Protein AF-0000000085015363 (afdb_homodimer)

Sequence (628 aa):
MTAVKNHIKIVGYGTHLPRNTVTFKDQTRYRVVENEETQLSMAVKAIEKALEQAGLTIKDIDCIVSASAVGVQPIPCTAALIHELVAKGLSIPAMDINTTCTSFISALSLMSHLLEAGEYHRILIVSSEVGSLGLNPNQKESFELFSDGAAALIFEATEEERGVISSLQRTWSEGAHDTEIRGGLTSFQPKEYSDATKTHYMFDMNGKKILLLSARKIPEMFKEFKDKSGLSLSDLDYIIPHQASRALPMVMRSLGIPDDKYLNIVQDYGNMVSVAVPFSLCYALERNLVKEGDTIALMGTAAGMTVNMLAMKLMTAVKNHIKIVGYGTHLPRNTVTFKDQTRYRVVENEETQLSMAVKAIEKALEQAGLTIKDIDCIVSASAVGVQPIPCTAALIHELVAKGLSIPAMDINTTCTSFISALSLMSHLLEAGEYHRILIVSSEVGSLGLNPNQKESFELFSDGAAALIFEATEEERGVISSLQRTWSEGAHDTEIRGGLTSFQPKEYSDATKTHYMFDMNGKKILLLSARKIPEMFKEFKDKSGLSLSDLDYIIPHQASRALPMVMRSLGIPDDKYLNIVQDYGNMVSVAVPFSLCYALERNLVKEGDTIALMGTAAGMTVNMLAMKL

Foldseek 3Di:
DQFADFAKDWQFKFKWFAPDWDDDPLFIATADDPPPDDQLNQQLRGVVRRCVSNVHAPVLAQAEEEQEQDADADPPGRQVVNCCVRPNPDDRHTDYAYPWLASQLVCQVVVSVCCRVVVTFKHKYKYWDRLQVQADPVDPQVNNFEHTMMMMIMMGGDPDRWWWQDKDKDFDQVQQPQWDQQEPDDRHHPVNDDPVCSNSRHIHHDVVVVVVVLLVPVLVVVVVRCVVSVDDPVLAQAEQEQQAGPCVVVSCVSNVHDPLRYDHDSRYYGGHINRRRNVSVVVCDVVVVDDAQGWYKYWYARRSRMIMIIIIGD/DQFADFAKDWQFKFKWFAPDWDDDPLFIATADDPPPDDQLNQQLRGVVRRCVSNVHAPVLAQAEEEQEQDADADPPGRQVVNCCVRPNPDDRYTDYAYPWLASQLVCQVVVSVCCRVVVTFKHKYKYWDRQQVQADPVPPQVNNFEHTMMMMIMMGGDPDRWWWQDKDKDFDQVQQPQWDQQEPDDRHHPVNDDPVCSNSRHIHHDVVVVVVVLLPPVLVVVVVRCVVSVDDPVLAQAEQEQQAGPCVVVSCVSNVHDPLRYDHDSRYYGGHINRRRNVSVVVCDVVVVDDAQGKYKYWYARRSRMIMIIIIGD

Radius of gyration: 22.76 Å; Cα contacts (8 Å, |Δi|>4): 1723; chains: 2; bounding box: 58×64×52 Å

Structure (mmCIF, N/CA/C/O backbone):
data_AF-0000000085015363-model_v1
#
loop_
_entity.id
_entity.type
_entity.pdbx_description
1 polymer 3-oxoacyl-
#
loop_
_atom_site.group_PDB
_atom_site.id
_atom_site.type_symbol
_atom_site.label_atom_id
_atom_site.label_alt_id
_atom_site.label_comp_id
_atom_site.label_asym_id
_atom_site.label_entity_id
_atom_site.label_seq_id
_atom_site.pdbx_PDB_ins_code
_atom_site.Cartn_x
_atom_site.Cartn_y
_atom_site.Cartn_z
_atom_site.occupancy
_atom_site.B_iso_or_equiv
_atom_site.auth_seq_id
_atom_site.auth_comp_id
_atom_site.auth_asym_id
_atom_site.auth_atom_id
_atom_site.pdbx_PDB_model_num
ATOM 1 N N . MET A 1 1 ? -28.234 17.188 8.414 1 61.03 1 MET A N 1
ATOM 2 C CA . MET A 1 1 ? -26.875 16.844 8.82 1 61.03 1 MET A CA 1
ATOM 3 C C . MET A 1 1 ? -26.297 15.742 7.945 1 61.03 1 MET A C 1
ATOM 5 O O . MET A 1 1 ? -26.969 14.758 7.648 1 61.03 1 MET A O 1
ATOM 9 N N . THR A 1 2 ? -25.141 15.969 7.301 1 81.38 2 THR A N 1
ATOM 10 C CA . THR A 1 2 ? -24.562 14.992 6.391 1 81.38 2 THR A CA 1
ATOM 11 C C . THR A 1 2 ? -24.25 13.688 7.117 1 81.38 2 THR A C 1
ATOM 13 O O . THR A 1 2 ? -23.672 13.695 8.203 1 81.38 2 THR A O 1
ATOM 16 N N . ALA A 1 3 ? -24.719 12.695 6.559 1 91.31 3 ALA A N 1
ATOM 17 C CA . ALA A 1 3 ? -24.703 11.398 7.23 1 91.31 3 ALA A CA 1
ATOM 18 C C . ALA A 1 3 ? -23.312 10.766 7.156 1 91.31 3 ALA A C 1
ATOM 20 O O . ALA A 1 3 ? -22.641 10.852 6.125 1 91.31 3 ALA A O 1
ATOM 21 N N . VAL A 1 4 ? -22.969 10.156 8.281 1 97.56 4 VAL A N 1
ATOM 22 C CA . VAL A 1 4 ? -21.75 9.344 8.344 1 97.56 4 VAL A CA 1
ATOM 23 C C . VAL A 1 4 ? -21.953 8.07 7.523 1 97.56 4 VAL A C 1
ATOM 25 O O . VAL A 1 4 ? -22.969 7.395 7.637 1 97.56 4 VAL A O 1
ATOM 28 N N . LYS A 1 5 ? -20.953 7.828 6.676 1 97.81 5 LYS A N 1
ATOM 29 C CA . LYS A 1 5 ? -21.031 6.648 5.816 1 97.81 5 LYS A CA 1
ATOM 30 C C . LYS A 1 5 ? -20.375 5.441 6.48 1 97.81 5 LYS A C 1
ATOM 32 O O . LYS A 1 5 ? -20.906 4.328 6.414 1 97.81 5 LYS A O 1
ATOM 37 N N . ASN A 1 6 ? -19.234 5.609 7.023 1 98.75 6 ASN A N 1
ATOM 38 C CA . ASN A 1 6 ? -18.484 4.574 7.738 1 98.75 6 ASN A CA 1
ATOM 39 C C . ASN A 1 6 ? -18.312 4.926 9.211 1 98.75 6 ASN A C 1
ATOM 41 O O . ASN A 1 6 ? -17.594 5.871 9.547 1 98.75 6 ASN A O 1
ATOM 45 N N . HIS A 1 7 ? -18.891 4.133 10.094 1 98.88 7 HIS A N 1
ATOM 46 C CA . HIS A 1 7 ? -18.969 4.453 11.516 1 98.88 7 HIS A CA 1
ATOM 47 C C . HIS A 1 7 ? -17.75 3.932 12.273 1 98.88 7 HIS A C 1
ATOM 49 O O . HIS A 1 7 ? -17.688 2.75 12.617 1 98.88 7 HIS A O 1
ATOM 55 N N . ILE A 1 8 ? -16.859 4.887 12.531 1 98.88 8 ILE A N 1
ATOM 56 C CA . ILE A 1 8 ? -15.641 4.562 13.25 1 98.88 8 ILE A CA 1
ATOM 57 C C . ILE A 1 8 ? -15.289 5.691 14.219 1 98.88 8 ILE A C 1
ATOM 59 O O . ILE A 1 8 ? -15.758 6.82 14.055 1 98.88 8 ILE A O 1
ATOM 63 N N . LYS A 1 9 ? -14.516 5.422 15.203 1 98.88 9 LYS A N 1
ATOM 64 C CA . LYS A 1 9 ? -14.039 6.422 16.156 1 98.88 9 LYS A CA 1
ATOM 65 C C . LYS A 1 9 ? -12.562 6.207 16.484 1 98.88 9 LYS A C 1
ATOM 67 O O . LYS A 1 9 ? -12.062 5.082 16.406 1 98.88 9 LYS A O 1
ATOM 72 N N . ILE A 1 10 ? -11.891 7.25 16.797 1 98.94 10 ILE A N 1
ATOM 73 C CA . ILE A 1 10 ? -10.516 7.176 17.281 1 98.94 10 ILE A CA 1
ATOM 74 C C . ILE A 1 10 ? -10.516 6.789 18.75 1 98.94 10 ILE A C 1
ATOM 76 O O . ILE A 1 10 ? -11.141 7.457 19.578 1 98.94 10 ILE A O 1
ATOM 80 N N . VAL A 1 11 ? -9.742 5.738 19.109 1 98.81 11 VAL A N 1
ATOM 81 C CA . VAL A 1 11 ? -9.781 5.309 20.5 1 98.81 11 VAL A CA 1
ATOM 82 C C . VAL A 1 11 ? -8.398 5.453 21.125 1 98.81 11 VAL A C 1
ATOM 84 O O . VAL A 1 11 ? -8.25 5.363 22.344 1 98.81 11 VAL A O 1
ATOM 87 N N . GLY A 1 12 ? -7.402 5.664 20.328 1 98.81 12 GLY A N 1
ATOM 88 C CA . GLY A 1 12 ? -6.035 5.871 20.781 1 98.81 12 GLY A CA 1
ATOM 89 C C . GLY A 1 12 ? -5.137 6.484 19.734 1 98.81 12 GLY A C 1
ATOM 90 O O . GLY A 1 12 ? -5.336 6.254 18.531 1 98.81 12 GLY A O 1
ATOM 91 N N . TYR A 1 13 ? -4.199 7.238 20.156 1 98.88 13 TYR A N 1
ATOM 92 C CA . TYR A 1 13 ? -3.238 7.844 19.234 1 98.88 13 TYR A CA 1
ATOM 93 C C . TYR A 1 13 ? -1.921 8.133 19.953 1 98.88 13 TYR A C 1
ATOM 95 O O . TYR A 1 13 ? -1.884 8.273 21.172 1 98.88 13 TYR A O 1
ATOM 103 N N . GLY A 1 14 ? -0.844 8.117 19.188 1 98.88 14 GLY A N 1
ATOM 104 C CA . GLY A 1 14 ? 0.499 8.383 19.688 1 98.88 14 GLY A CA 1
ATOM 105 C C . GLY A 1 14 ? 1.447 8.859 18.609 1 98.88 14 GLY A C 1
ATOM 106 O O . GLY A 1 14 ? 1.296 8.5 17.438 1 98.88 14 GLY A O 1
ATOM 107 N N . THR A 1 15 ? 2.375 9.727 19.031 1 98.94 15 THR A N 1
ATOM 108 C CA . THR A 1 15 ? 3.383 10.242 18.125 1 98.94 15 THR A CA 1
ATOM 109 C C . THR A 1 15 ? 4.785 10.07 18.703 1 98.94 15 THR A C 1
ATOM 111 O O . THR A 1 15 ? 4.938 9.812 19.891 1 98.94 15 THR A O 1
ATOM 114 N N . HIS A 1 16 ? 5.723 10.117 17.828 1 98.88 16 HIS A N 1
ATOM 115 C CA . HIS A 1 16 ? 7.121 10.117 18.234 1 98.88 16 HIS A CA 1
ATOM 116 C C . HIS A 1 16 ? 7.977 10.953 17.297 1 98.88 16 HIS A C 1
ATOM 118 O O . HIS A 1 16 ? 7.875 10.82 16.078 1 98.88 16 HIS A O 1
ATOM 124 N N . LEU A 1 17 ? 8.734 11.836 17.844 1 98.81 17 LEU A N 1
ATOM 125 C CA . LEU A 1 17 ? 9.727 12.625 17.141 1 98.81 17 LEU A CA 1
ATOM 126 C C . LEU A 1 17 ? 11.141 12.211 17.547 1 98.81 17 LEU A C 1
ATOM 128 O O . LEU A 1 17 ? 11.375 11.836 18.688 1 98.81 17 LEU A O 1
ATOM 132 N N . PRO A 1 18 ? 12.039 12.32 16.547 1 98.06 18 PRO A N 1
ATOM 133 C CA . PRO A 1 18 ? 13.43 12.07 16.922 1 98.06 18 PRO A CA 1
ATOM 134 C C . PRO A 1 18 ? 13.93 13.016 18.016 1 98.06 18 PRO A C 1
ATOM 136 O O . PRO A 1 18 ? 13.438 14.141 18.141 1 98.06 18 PRO A O 1
ATOM 139 N N . ARG A 1 19 ? 14.961 12.531 18.672 1 96.94 19 ARG A N 1
ATOM 140 C CA . ARG A 1 19 ? 15.562 13.32 19.734 1 96.94 19 ARG A CA 1
ATOM 141 C C . ARG A 1 19 ? 16.312 14.516 19.172 1 96.94 19 ARG A C 1
ATOM 143 O O . ARG A 1 19 ? 16.312 15.602 19.766 1 96.94 19 ARG A O 1
ATOM 150 N N . ASN A 1 20 ? 16.906 14.375 18.062 1 97.44 20 ASN A N 1
ATOM 151 C CA . ASN A 1 20 ? 17.766 15.398 17.469 1 97.44 20 ASN A CA 1
ATOM 152 C C . ASN A 1 20 ? 16.969 16.406 16.656 1 97.44 20 ASN A C 1
ATOM 154 O O . ASN A 1 20 ? 16.031 16.031 15.953 1 97.44 20 ASN A O 1
ATOM 158 N N . THR A 1 21 ? 17.359 17.688 16.812 1 97.94 21 THR A N 1
ATOM 159 C CA . THR A 1 21 ? 16.734 18.75 16.031 1 97.94 21 THR A CA 1
ATOM 160 C C . THR A 1 21 ? 17.797 19.562 15.289 1 97.94 21 THR A C 1
ATOM 162 O O . THR A 1 21 ? 18.969 19.562 15.664 1 97.94 21 THR A O 1
ATOM 165 N N . VAL A 1 22 ? 17.406 20.109 14.188 1 97.31 22 VAL A N 1
ATOM 166 C CA . VAL A 1 22 ? 18.203 21.078 13.438 1 97.31 22 VAL A CA 1
ATOM 167 C C . VAL A 1 22 ? 17.391 22.344 13.219 1 97.31 22 VAL A C 1
ATOM 169 O O . VAL A 1 22 ? 16.172 22.297 13.008 1 97.31 22 VAL A O 1
ATOM 172 N N . THR A 1 23 ? 18.031 23.469 13.266 1 97.06 23 THR A N 1
ATOM 173 C CA . THR A 1 23 ? 17.359 24.75 13.109 1 97.06 23 THR A CA 1
ATOM 174 C C . THR A 1 23 ? 17.859 25.469 11.859 1 97.06 23 THR A C 1
ATOM 176 O O . THR A 1 23 ? 19.062 25.531 11.617 1 97.06 23 THR A O 1
ATOM 179 N N . PHE A 1 24 ? 16.984 25.859 11.047 1 96.56 24 PHE A N 1
ATOM 180 C CA . PHE A 1 24 ? 17.25 26.734 9.922 1 96.56 24 PHE A CA 1
ATOM 181 C C . PHE A 1 24 ? 16.594 28.094 10.117 1 96.56 24 PHE A C 1
ATOM 183 O O . PHE A 1 24 ? 15.383 28.234 9.93 1 96.56 24 PHE A O 1
ATOM 190 N N . LYS A 1 25 ? 17.312 29.109 10.508 1 93.81 25 LYS A N 1
ATOM 191 C CA . LYS A 1 25 ? 16.797 30.422 10.891 1 93.81 25 LYS A CA 1
ATOM 192 C C . LYS A 1 25 ? 15.836 30.312 12.062 1 93.81 25 LYS A C 1
ATOM 194 O O . LYS A 1 25 ? 16.234 29.984 13.18 1 93.81 25 LYS A O 1
ATOM 199 N N . ASP A 1 26 ? 14.523 30.453 11.727 1 93.94 26 ASP A N 1
ATOM 200 C CA . ASP A 1 26 ? 13.523 30.391 12.789 1 93.94 26 ASP A CA 1
ATOM 201 C C . ASP A 1 26 ? 12.672 29.125 12.688 1 93.94 26 ASP A C 1
ATOM 203 O O . ASP A 1 26 ? 11.625 29.016 13.32 1 93.94 26 ASP A O 1
ATOM 207 N N . GLN A 1 27 ? 13.172 28.172 11.945 1 96.75 27 GLN A N 1
ATOM 208 C CA . GLN A 1 27 ? 12.43 26.922 11.734 1 96.75 27 GLN A CA 1
ATOM 209 C C . GLN A 1 27 ? 13.133 25.75 12.391 1 96.75 27 GLN A C 1
ATOM 211 O O . GLN A 1 27 ? 14.359 25.656 12.359 1 96.75 27 GLN A O 1
ATOM 216 N N . THR A 1 28 ? 12.375 24.891 12.984 1 97.94 28 THR A N 1
ATOM 217 C CA . THR A 1 28 ? 12.906 23.703 13.617 1 97.94 28 THR A CA 1
ATOM 218 C C . THR A 1 28 ? 12.57 22.453 12.805 1 97.94 28 THR A C 1
ATOM 220 O O . THR A 1 28 ? 11.453 22.328 12.289 1 97.94 28 THR A O 1
ATOM 223 N N . ARG A 1 29 ? 13.523 21.562 12.633 1 98.62 29 ARG A N 1
ATOM 224 C CA . ARG A 1 29 ? 13.32 20.266 12.008 1 98.62 29 ARG A CA 1
ATOM 225 C C . ARG A 1 29 ? 13.812 19.141 12.922 1 98.62 29 ARG A C 1
ATOM 227 O O . ARG A 1 29 ? 14.828 19.281 13.594 1 98.62 29 ARG A O 1
ATOM 234 N N . TYR A 1 30 ? 13.062 18.078 12.977 1 98.75 30 TYR A N 1
ATOM 235 C CA . TYR A 1 30 ? 13.391 16.891 13.742 1 98.75 30 TYR A CA 1
ATOM 236 C C . TYR A 1 30 ? 13.953 15.797 12.836 1 98.75 30 TYR A C 1
ATOM 238 O O . TYR A 1 30 ? 13.266 15.32 11.93 1 98.75 30 TYR A O 1
ATOM 246 N N . ARG A 1 31 ? 15.148 15.383 13.109 1 98.5 31 ARG A N 1
ATOM 247 C CA . ARG A 1 31 ? 15.797 14.453 12.188 1 98.5 31 ARG A CA 1
ATOM 248 C C . ARG A 1 31 ? 16.516 13.352 12.953 1 98.5 31 ARG A C 1
ATOM 250 O O . ARG A 1 31 ? 17.109 13.602 14 1 98.5 31 ARG A O 1
ATOM 257 N N . VAL A 1 32 ? 16.406 12.141 12.43 1 97.88 32 VAL A N 1
ATOM 258 C CA . VAL A 1 32 ? 17.109 11.016 13.031 1 97.88 32 VAL A CA 1
ATOM 259 C C . VAL A 1 32 ? 18.609 11.172 12.812 1 97.88 32 VAL A C 1
ATOM 261 O O . VAL A 1 32 ? 19.047 11.836 11.859 1 97.88 32 VAL A O 1
ATOM 264 N N . VAL A 1 33 ? 19.344 10.633 13.773 1 93.44 33 VAL A N 1
ATOM 265 C CA . VAL A 1 33 ? 20.781 10.391 13.586 1 93.44 33 VAL A CA 1
ATOM 266 C C . VAL A 1 33 ? 21.016 8.906 13.32 1 93.44 33 VAL A C 1
ATOM 268 O O . VAL A 1 33 ? 20.484 8.055 14.023 1 93.44 33 VAL A O 1
ATOM 271 N N . GLU A 1 34 ? 21.781 8.711 12.242 1 84.38 34 GLU A N 1
ATOM 272 C CA . GLU A 1 34 ? 22.047 7.332 11.836 1 84.38 34 GLU A CA 1
ATOM 273 C C . GLU A 1 34 ? 22.531 6.5 13.016 1 84.38 34 GLU A C 1
ATOM 275 O O . GLU A 1 34 ? 23.359 6.961 13.805 1 84.38 34 GLU A O 1
ATOM 280 N N . ASN A 1 35 ? 21.969 5.289 13.242 1 84 35 ASN A N 1
ATOM 281 C CA . ASN A 1 35 ? 22.328 4.293 14.25 1 84 35 ASN A CA 1
ATOM 282 C C . ASN A 1 35 ? 21.781 4.668 15.625 1 84 35 ASN A C 1
ATOM 284 O O . ASN A 1 35 ? 22.078 3.998 16.625 1 84 35 ASN A O 1
ATOM 288 N N . GLU A 1 36 ? 21.047 5.746 15.781 1 90.44 36 GLU A N 1
ATOM 289 C CA . GLU A 1 36 ? 20.406 6.09 17.047 1 90.44 36 GLU A CA 1
ATOM 290 C C . GLU A 1 36 ? 18.922 5.734 17.047 1 90.44 36 GLU A C 1
ATOM 292 O O . GLU A 1 36 ? 18.422 5.102 17.969 1 90.44 36 GLU A O 1
ATOM 297 N N . GLU A 1 37 ? 18.25 6.199 16.047 1 95.75 37 GLU A N 1
ATOM 298 C CA . GLU A 1 37 ? 16.828 5.906 15.867 1 95.75 37 GLU A CA 1
ATOM 299 C C . GLU A 1 37 ? 16.531 5.488 14.43 1 95.75 37 GLU A C 1
ATOM 301 O O . GLU A 1 37 ? 17.188 5.949 13.5 1 95.75 37 GLU A O 1
ATOM 306 N N . THR A 1 38 ? 15.648 4.574 14.32 1 97.19 38 THR A N 1
ATOM 307 C CA . THR A 1 38 ? 15.266 4.086 13 1 97.19 38 THR A CA 1
ATOM 308 C C . THR A 1 38 ? 13.781 4.336 12.742 1 97.19 38 THR A C 1
ATOM 310 O O . THR A 1 38 ? 13.039 4.688 13.664 1 97.19 38 THR A O 1
ATOM 313 N N . GLN A 1 39 ? 13.438 4.203 11.516 1 98.25 39 GLN A N 1
ATOM 314 C CA . GLN A 1 39 ? 12.039 4.301 11.133 1 98.25 39 GLN A CA 1
ATOM 315 C C . GLN A 1 39 ? 11.172 3.346 11.953 1 98.25 39 GLN A C 1
ATOM 317 O O . GLN A 1 39 ? 10.117 3.732 12.453 1 98.25 39 GLN A O 1
ATOM 322 N N . LEU A 1 40 ? 11.625 2.109 12.117 1 98.12 40 LEU A N 1
ATOM 323 C CA . LEU A 1 40 ? 10.883 1.087 12.852 1 98.12 40 LEU A CA 1
ATOM 324 C C . LEU A 1 40 ? 10.797 1.433 14.336 1 98.12 40 LEU A C 1
ATOM 326 O O . LEU A 1 40 ? 9.75 1.272 14.953 1 98.12 40 LEU A O 1
ATOM 330 N N . SER A 1 41 ? 11.914 1.875 14.891 1 98.19 41 SER A N 1
ATOM 331 C CA . SER A 1 41 ? 11.891 2.199 16.312 1 98.19 41 SER A CA 1
ATOM 332 C C . SER A 1 41 ? 10.922 3.344 16.594 1 98.19 41 SER A C 1
ATOM 334 O O . SER A 1 41 ? 10.266 3.359 17.641 1 98.19 41 SER A O 1
ATOM 336 N N . MET A 1 42 ? 10.828 4.316 15.695 1 98.69 42 MET A N 1
ATOM 337 C CA . MET A 1 42 ? 9.891 5.418 15.883 1 98.69 42 MET A CA 1
ATOM 338 C C . MET A 1 42 ? 8.453 4.93 15.758 1 98.69 42 MET A C 1
ATOM 340 O O . MET A 1 42 ? 7.578 5.348 16.516 1 98.69 42 MET A O 1
ATOM 344 N N . ALA A 1 43 ? 8.211 4.039 14.781 1 98.88 43 ALA A N 1
ATOM 345 C CA . ALA A 1 43 ? 6.883 3.459 14.625 1 98.88 43 ALA A CA 1
ATOM 346 C C . ALA A 1 43 ? 6.449 2.74 15.898 1 98.88 43 ALA A C 1
ATOM 348 O O . ALA A 1 43 ? 5.316 2.912 16.359 1 98.88 43 ALA A O 1
ATOM 349 N N . VAL A 1 44 ? 7.355 1.951 16.484 1 98.81 44 VAL A N 1
ATOM 350 C CA . VAL A 1 44 ? 7.062 1.171 17.688 1 98.81 44 VAL A CA 1
ATOM 351 C C . VAL A 1 44 ? 6.691 2.105 18.844 1 98.81 44 VAL A C 1
ATOM 353 O O . VAL A 1 44 ? 5.711 1.868 19.547 1 98.81 44 VAL A O 1
ATOM 356 N N . LYS A 1 45 ? 7.465 3.168 18.984 1 98.88 45 LYS A N 1
ATOM 357 C CA . LYS A 1 45 ? 7.203 4.113 20.062 1 98.88 45 LYS A CA 1
ATOM 358 C C . LYS A 1 45 ? 5.844 4.781 19.906 1 98.88 45 LYS A C 1
ATOM 360 O O . LYS A 1 45 ? 5.105 4.949 20.875 1 98.88 45 LYS A O 1
ATOM 365 N N . ALA A 1 46 ? 5.508 5.199 18.688 1 98.94 46 ALA A N 1
ATOM 366 C CA . ALA A 1 46 ? 4.203 5.801 18.422 1 98.94 46 ALA A CA 1
ATOM 367 C C . ALA A 1 46 ? 3.074 4.816 18.719 1 98.94 46 ALA A C 1
ATOM 369 O O . ALA A 1 46 ? 2.053 5.188 19.297 1 98.94 46 ALA A O 1
ATOM 370 N N . ILE A 1 47 ? 3.244 3.559 18.328 1 99 47 ILE A N 1
ATOM 371 C CA . ILE A 1 47 ? 2.242 2.518 18.531 1 99 47 ILE A CA 1
ATOM 372 C C . ILE A 1 47 ? 2.055 2.268 20.031 1 99 47 ILE A C 1
ATOM 374 O O . ILE A 1 47 ? 0.923 2.172 20.516 1 99 47 ILE A O 1
ATOM 378 N N . GLU A 1 48 ? 3.164 2.16 20.734 1 98.94 48 GLU A N 1
ATOM 379 C CA . GLU A 1 48 ? 3.094 1.947 22.172 1 98.94 48 GLU A CA 1
ATOM 380 C C . GLU A 1 48 ? 2.297 3.055 22.859 1 98.94 48 GLU A C 1
ATOM 382 O O . GLU A 1 48 ? 1.458 2.781 23.719 1 98.94 48 GLU A O 1
ATOM 387 N N . LYS A 1 49 ? 2.547 4.281 22.484 1 98.94 49 LYS A N 1
ATOM 388 C CA . LYS A 1 49 ? 1.827 5.414 23.047 1 98.94 49 LYS A CA 1
ATOM 389 C C . LYS A 1 49 ? 0.342 5.352 22.703 1 98.94 49 LYS A C 1
ATOM 391 O O . LYS A 1 49 ? -0.508 5.664 23.547 1 98.94 49 LYS A O 1
ATOM 396 N N . ALA A 1 50 ? 0.028 5.008 21.484 1 98.94 50 ALA A N 1
ATOM 397 C CA . ALA A 1 50 ? -1.368 4.902 21.062 1 98.94 50 ALA A CA 1
ATOM 398 C C . ALA A 1 50 ? -2.105 3.848 21.891 1 98.94 50 ALA A C 1
ATOM 400 O O . ALA A 1 50 ? -3.232 4.074 22.328 1 98.94 50 ALA A O 1
ATOM 401 N N . LEU A 1 51 ? -1.465 2.676 22.031 1 98.94 51 LEU A N 1
ATOM 402 C CA . LEU A 1 51 ? -2.057 1.587 22.797 1 98.94 51 LEU A CA 1
ATOM 403 C C . LEU A 1 51 ? -2.248 1.993 24.25 1 98.94 51 LEU A C 1
ATOM 405 O O . LEU A 1 51 ? -3.305 1.741 24.844 1 98.94 51 LEU A O 1
ATOM 409 N N . GLU A 1 52 ? -1.24 2.627 24.797 1 98.88 52 GLU A N 1
ATOM 410 C CA . GLU A 1 52 ? -1.319 3.094 26.172 1 98.88 52 GLU A CA 1
ATOM 411 C C . GLU A 1 52 ? -2.465 4.086 26.359 1 98.88 52 GLU A C 1
ATOM 413 O O . GLU A 1 52 ? -3.248 3.971 27.297 1 98.88 52 GLU A O 1
ATOM 418 N N . GLN A 1 53 ? -2.525 5.008 25.516 1 98.44 53 GLN A N 1
ATOM 419 C CA . GLN A 1 53 ? -3.578 6.016 25.562 1 98.44 53 GLN A CA 1
ATOM 420 C C . GLN A 1 53 ? -4.961 5.375 25.5 1 98.44 53 GLN A C 1
ATOM 422 O O . GLN A 1 53 ? -5.918 5.875 26.094 1 98.44 53 GLN A O 1
ATOM 427 N N . ALA A 1 54 ? -5.117 4.336 24.719 1 98.56 54 ALA A N 1
ATOM 428 C CA . ALA A 1 54 ? -6.391 3.658 24.516 1 98.56 54 ALA A CA 1
ATOM 429 C C . ALA A 1 54 ? -6.695 2.688 25.641 1 98.56 54 ALA A C 1
ATOM 431 O O . ALA A 1 54 ? -7.828 2.225 25.781 1 98.56 54 ALA A O 1
ATOM 432 N N . GLY A 1 55 ? -5.703 2.348 26.453 1 98.81 55 GLY A N 1
ATOM 433 C CA . GLY A 1 55 ? -5.855 1.28 27.422 1 98.81 55 GLY A CA 1
ATOM 434 C C . GLY A 1 55 ? -5.992 -0.091 26.797 1 98.81 55 GLY A C 1
ATOM 435 O O . GLY A 1 55 ? -6.766 -0.926 27.266 1 98.81 55 GLY A O 1
ATOM 436 N N . LEU A 1 56 ? -5.336 -0.281 25.688 1 98.88 56 LEU A N 1
ATOM 437 C CA . LEU A 1 56 ? -5.383 -1.529 24.938 1 98.88 56 LEU A CA 1
ATOM 438 C C . LEU A 1 56 ? -4.004 -2.174 24.859 1 98.88 56 LEU A C 1
ATOM 440 O O . LEU A 1 56 ? -3 -1.546 25.203 1 98.88 56 LEU A O 1
ATOM 444 N N . THR A 1 57 ? -3.982 -3.438 24.5 1 98.81 57 THR A N 1
ATOM 445 C CA . THR A 1 57 ? -2.764 -4.125 24.094 1 98.81 57 THR A CA 1
ATOM 446 C C . THR A 1 57 ? -2.811 -4.473 22.609 1 98.81 57 THR A C 1
ATOM 448 O O . THR A 1 57 ? -3.861 -4.355 21.969 1 98.81 57 THR A O 1
ATOM 451 N N . ILE A 1 58 ? -1.746 -4.953 22.109 1 98.88 58 ILE A N 1
ATOM 452 C CA . ILE A 1 58 ? -1.671 -5.262 20.688 1 98.88 58 ILE A CA 1
ATOM 453 C C . ILE A 1 58 ? -2.609 -6.422 20.359 1 98.88 58 ILE A C 1
ATOM 455 O O . ILE A 1 58 ? -3.055 -6.566 19.219 1 98.88 58 ILE A O 1
ATOM 459 N N . LYS A 1 59 ? -2.969 -7.246 21.281 1 98.62 59 LYS A N 1
ATOM 460 C CA . LYS A 1 59 ? -3.867 -8.383 21.078 1 98.62 59 LYS A CA 1
ATOM 461 C C . LYS A 1 59 ? -5.281 -7.91 20.75 1 98.62 59 LYS A C 1
ATOM 463 O O . LYS A 1 59 ? -6.094 -8.688 20.25 1 98.62 59 LYS A O 1
ATOM 468 N N . ASP A 1 60 ? -5.566 -6.656 21.062 1 98.88 60 ASP A N 1
ATOM 469 C CA . ASP A 1 60 ? -6.895 -6.102 20.828 1 98.88 60 ASP A CA 1
ATOM 470 C C . ASP A 1 60 ? -7.023 -5.555 19.406 1 98.88 60 ASP A C 1
ATOM 472 O O . ASP A 1 60 ? -8.109 -5.137 19 1 98.88 60 ASP A O 1
ATOM 476 N N . ILE A 1 61 ? -5.934 -5.57 18.656 1 98.94 61 ILE A N 1
ATOM 477 C CA . ILE A 1 61 ? -5.906 -5.012 17.312 1 98.94 61 ILE A CA 1
ATOM 478 C C . ILE A 1 61 ? -6.145 -6.121 16.281 1 98.94 61 ILE A C 1
ATOM 480 O O . ILE A 1 61 ? -5.516 -7.18 16.359 1 98.94 61 ILE A O 1
ATOM 484 N N . ASP A 1 62 ? -6.984 -5.852 15.297 1 98.81 62 ASP A N 1
ATOM 485 C CA . ASP A 1 62 ? -7.379 -6.859 14.32 1 98.81 62 ASP A CA 1
ATOM 486 C C . ASP A 1 62 ? -6.539 -6.754 13.047 1 98.81 62 ASP A C 1
ATOM 488 O O . ASP A 1 62 ? -6.477 -7.699 12.258 1 98.81 62 ASP A O 1
ATOM 492 N N . CYS A 1 63 ? -5.965 -5.617 12.82 1 98.88 63 CYS A N 1
ATOM 493 C CA . CYS A 1 63 ? -5.211 -5.371 11.594 1 98.88 63 CYS A CA 1
ATOM 494 C C . CYS A 1 63 ? -4.215 -4.238 11.789 1 98.88 63 CYS A C 1
ATOM 496 O O . CYS A 1 63 ? -4.523 -3.236 12.438 1 98.88 63 CYS A O 1
ATOM 498 N N . ILE A 1 64 ? -3.027 -4.391 11.297 1 98.94 64 ILE A N 1
ATOM 499 C CA . ILE A 1 64 ? -1.98 -3.375 11.32 1 98.94 64 ILE A CA 1
ATOM 500 C C . ILE A 1 64 ? -1.73 -2.85 9.914 1 98.94 64 ILE A C 1
ATOM 502 O O . ILE A 1 64 ? -1.43 -3.623 9 1 98.94 64 ILE A O 1
ATOM 506 N N . VAL A 1 65 ? -1.859 -1.537 9.719 1 98.94 65 VAL A N 1
ATOM 507 C CA . VAL A 1 65 ? -1.638 -0.91 8.422 1 98.94 65 VAL A CA 1
ATOM 508 C C . VAL A 1 65 ? -0.478 0.078 8.516 1 98.94 65 VAL A C 1
ATOM 510 O O . VAL A 1 65 ? -0.509 1.007 9.328 1 98.94 65 VAL A O 1
ATOM 513 N N . SER A 1 66 ? 0.533 -0.161 7.734 1 98.94 66 SER A N 1
ATOM 514 C CA . SER A 1 66 ? 1.562 0.856 7.547 1 98.94 66 SER A CA 1
ATOM 515 C C . SER A 1 66 ? 1.197 1.806 6.41 1 98.94 66 SER A C 1
ATOM 517 O O . SER A 1 66 ? 0.994 1.373 5.273 1 98.94 66 SER A O 1
ATOM 519 N N . ALA A 1 67 ? 1.067 3.08 6.695 1 98.88 67 ALA A N 1
ATOM 520 C CA . ALA A 1 67 ? 0.746 4.129 5.727 1 98.88 67 ALA A CA 1
ATOM 521 C C . ALA A 1 67 ? 1.919 5.086 5.547 1 98.88 67 ALA A C 1
ATOM 523 O O . ALA A 1 67 ? 1.791 6.285 5.801 1 98.88 67 ALA A O 1
ATOM 524 N N . SER A 1 68 ? 3.033 4.598 5.016 1 98.81 68 SER A N 1
ATOM 525 C CA . SER A 1 68 ? 4.262 5.367 4.832 1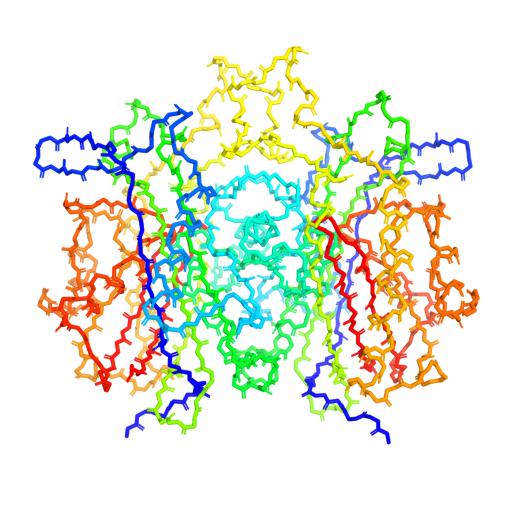 98.81 68 SER A CA 1
ATOM 526 C C . SER A 1 68 ? 4.566 5.578 3.354 1 98.81 68 SER A C 1
ATOM 528 O O . SER A 1 68 ? 4.156 4.777 2.51 1 98.81 68 SER A O 1
ATOM 530 N N . ALA A 1 69 ? 5.234 6.672 3.068 1 98.5 69 ALA A N 1
ATOM 531 C CA . ALA A 1 69 ? 5.652 6.953 1.697 1 98.5 69 ALA A CA 1
ATOM 532 C C . ALA A 1 69 ? 6.836 6.078 1.294 1 98.5 69 ALA A C 1
ATOM 534 O O . ALA A 1 69 ? 6.805 5.426 0.248 1 98.5 69 ALA A O 1
ATOM 535 N N . VAL A 1 70 ? 7.844 6.121 2.129 1 98.38 70 VAL A N 1
ATOM 536 C CA . VAL A 1 70 ? 9.031 5.297 1.912 1 98.38 70 VAL A CA 1
ATOM 537 C C . VAL A 1 70 ? 9.117 4.227 2.996 1 98.38 70 VAL A C 1
ATOM 539 O O . VAL A 1 70 ? 9.031 4.531 4.188 1 98.38 70 VAL A O 1
ATOM 542 N N . GLY A 1 71 ? 9.258 2.998 2.596 1 97.94 71 GLY A N 1
ATOM 543 C CA . GLY A 1 71 ? 9.305 1.892 3.539 1 97.94 71 GLY A CA 1
ATOM 544 C C . GLY A 1 71 ? 10.703 1.617 4.066 1 97.94 71 GLY A C 1
ATOM 545 O O . GLY A 1 71 ? 11.641 2.367 3.785 1 97.94 71 GLY A O 1
ATOM 546 N N . VAL A 1 72 ? 10.82 0.542 4.855 1 98 72 VAL A N 1
ATOM 547 C CA . VAL A 1 72 ? 12.031 0.186 5.586 1 98 72 VAL A CA 1
ATOM 548 C C . VAL A 1 72 ? 12.969 -0.611 4.68 1 98 72 VAL A C 1
ATOM 550 O O . VAL A 1 72 ? 14.172 -0.331 4.617 1 98 72 VAL A O 1
ATOM 553 N N . GLN A 1 73 ? 12.469 -1.595 4.008 1 97.94 73 GLN A N 1
ATOM 554 C CA . GLN A 1 73 ? 13.172 -2.43 3.037 1 97.94 73 GLN A CA 1
ATOM 555 C C . GLN A 1 73 ? 12.211 -2.943 1.963 1 97.94 73 GLN A C 1
ATOM 557 O O . GLN A 1 73 ? 10.992 -2.904 2.139 1 97.94 73 GLN A O 1
ATOM 562 N N . PRO A 1 74 ? 12.727 -3.459 0.814 1 97.94 74 PRO A N 1
ATOM 563 C CA . PRO A 1 74 ? 11.852 -3.875 -0.286 1 97.94 74 PRO A CA 1
ATOM 564 C C . PRO A 1 74 ? 11.008 -5.098 0.062 1 97.94 74 PRO A C 1
ATOM 566 O O . PRO A 1 74 ? 9.828 -5.156 -0.284 1 97.94 74 PRO A O 1
ATOM 569 N N . ILE A 1 75 ? 11.523 -6.078 0.711 1 98 75 ILE A N 1
ATOM 570 C CA . ILE A 1 75 ? 10.852 -7.312 1.1 1 98 75 ILE A CA 1
ATOM 571 C C . ILE A 1 75 ? 11.305 -7.734 2.494 1 98 75 ILE A C 1
ATOM 573 O O . ILE A 1 75 ? 12.508 -7.863 2.746 1 98 75 ILE A O 1
ATOM 577 N N . PRO A 1 76 ? 10.383 -8.07 3.398 1 97.81 76 PRO A N 1
ATOM 578 C CA . PRO A 1 76 ? 8.93 -7.977 3.287 1 97.81 76 PRO A CA 1
ATOM 579 C C . PRO A 1 76 ? 8.422 -6.543 3.387 1 97.81 76 PRO A C 1
ATOM 581 O O . PRO A 1 76 ? 9.219 -5.602 3.445 1 97.81 76 PRO A O 1
ATOM 584 N N . CYS A 1 77 ? 7.066 -6.367 3.305 1 97.81 77 CYS A N 1
ATOM 585 C CA . CYS A 1 77 ? 6.5 -5.027 3.414 1 97.81 77 CYS A CA 1
ATOM 586 C C . CYS A 1 77 ? 6.746 -4.441 4.797 1 97.81 77 CYS A C 1
ATOM 588 O O . CYS A 1 77 ? 7.047 -5.176 5.742 1 97.81 77 CYS A O 1
ATOM 590 N N . THR A 1 78 ? 6.633 -3.166 4.977 1 98.44 78 THR A N 1
ATOM 591 C CA . THR A 1 78 ? 6.934 -2.439 6.203 1 98.44 78 THR A CA 1
ATOM 592 C C . THR A 1 78 ? 6.012 -2.883 7.336 1 98.44 78 THR A C 1
ATOM 594 O O . THR A 1 78 ? 6.449 -3.035 8.477 1 98.44 78 THR A O 1
ATOM 597 N N . ALA A 1 79 ? 4.746 -3.096 7.047 1 98.69 79 ALA A N 1
ATOM 598 C CA . ALA A 1 79 ? 3.773 -3.492 8.062 1 98.69 79 ALA A CA 1
ATOM 599 C C . ALA A 1 79 ? 4.164 -4.816 8.711 1 98.69 79 ALA A C 1
ATOM 601 O O . ALA A 1 79 ? 3.953 -5.016 9.906 1 98.69 79 ALA A O 1
ATOM 602 N N . ALA A 1 80 ? 4.688 -5.754 7.926 1 98.12 80 ALA A N 1
ATOM 603 C CA . ALA A 1 80 ? 5.125 -7.035 8.477 1 98.12 80 ALA A CA 1
ATOM 604 C C . ALA A 1 80 ? 6.297 -6.844 9.438 1 98.12 80 ALA A C 1
ATOM 606 O O . ALA A 1 80 ? 6.395 -7.547 10.445 1 98.12 80 ALA A O 1
ATOM 607 N N . LEU A 1 81 ? 7.219 -5.93 9.109 1 98.25 81 LEU A N 1
ATOM 608 C CA . LEU A 1 81 ? 8.344 -5.637 9.984 1 98.25 81 LEU A CA 1
ATOM 609 C C . LEU A 1 81 ? 7.875 -4.98 11.281 1 98.25 81 LEU A C 1
ATOM 611 O O . LEU A 1 81 ? 8.406 -5.27 12.352 1 98.25 81 LEU A O 1
ATOM 615 N N . ILE A 1 82 ? 6.898 -4.078 11.148 1 98.69 82 ILE A N 1
ATOM 616 C CA . ILE A 1 82 ? 6.297 -3.488 12.336 1 98.69 82 ILE A CA 1
ATOM 617 C C . ILE A 1 82 ? 5.637 -4.578 13.18 1 98.69 82 ILE A C 1
ATOM 619 O O . ILE A 1 82 ? 5.828 -4.633 14.398 1 98.69 82 ILE A O 1
ATOM 623 N N . HIS A 1 83 ? 4.871 -5.453 12.547 1 98.69 83 HIS A N 1
ATOM 624 C CA . HIS A 1 83 ? 4.223 -6.578 13.203 1 98.69 83 HIS A CA 1
ATOM 625 C C . HIS A 1 83 ? 5.23 -7.395 14.008 1 98.69 83 HIS A C 1
ATOM 627 O O . HIS A 1 83 ? 4.953 -7.781 15.148 1 98.69 83 HIS A O 1
ATOM 633 N N . GLU A 1 84 ? 6.359 -7.66 13.477 1 97.75 84 GLU A N 1
ATOM 634 C CA . GLU A 1 84 ? 7.391 -8.453 14.141 1 97.75 84 GLU A CA 1
ATOM 635 C C . GLU A 1 84 ? 7.793 -7.824 15.477 1 97.75 84 GLU A C 1
ATOM 637 O O . GLU A 1 84 ? 8.078 -8.531 16.438 1 97.75 84 GLU A O 1
ATOM 642 N N . LEU A 1 85 ? 7.828 -6.547 15.523 1 97.88 85 LEU A N 1
ATOM 643 C CA . LEU A 1 85 ? 8.312 -5.848 16.703 1 97.88 85 LEU A CA 1
ATOM 644 C C . LEU A 1 85 ? 7.203 -5.703 17.75 1 97.88 85 LEU A C 1
ATOM 646 O O . LEU A 1 85 ? 7.461 -5.742 18.953 1 97.88 85 LEU A O 1
ATOM 650 N N . VAL A 1 86 ? 5.93 -5.605 17.297 1 98.31 86 VAL A N 1
ATOM 651 C CA . VAL A 1 86 ? 4.91 -5.223 18.266 1 98.31 86 VAL A CA 1
ATOM 652 C C . VAL A 1 86 ? 3.924 -6.367 18.469 1 98.31 86 VAL A C 1
ATOM 654 O O . VAL A 1 86 ? 3.158 -6.379 19.422 1 98.31 86 VAL A O 1
ATOM 657 N N . ALA A 1 87 ? 3.928 -7.367 17.547 1 97.88 87 ALA A N 1
ATOM 658 C CA . ALA A 1 87 ? 2.887 -8.391 17.578 1 97.88 87 ALA A CA 1
ATOM 659 C C . ALA A 1 87 ? 3.477 -9.781 17.344 1 97.88 87 ALA A C 1
ATOM 661 O O . ALA A 1 87 ? 2.807 -10.664 16.797 1 97.88 87 ALA A O 1
ATOM 662 N N . LYS A 1 88 ? 4.738 -9.977 17.656 1 94.19 88 LYS A N 1
ATOM 663 C CA . LYS A 1 88 ? 5.383 -11.273 17.469 1 94.19 88 LYS A CA 1
ATOM 664 C C . LYS A 1 88 ? 4.625 -12.383 18.188 1 94.19 88 LYS A C 1
ATOM 666 O O . LYS A 1 88 ? 4.234 -12.219 19.344 1 94.19 88 LYS A O 1
ATOM 671 N N . GLY A 1 89 ? 4.398 -13.461 17.5 1 94.12 89 GLY A N 1
ATOM 672 C CA . GLY A 1 89 ? 3.689 -14.586 18.078 1 94.12 89 GLY A CA 1
ATOM 673 C C . GLY A 1 89 ? 2.193 -14.547 17.828 1 94.12 89 GLY A C 1
ATOM 674 O O . GLY A 1 89 ? 1.476 -15.484 18.172 1 94.12 89 GLY A O 1
ATOM 675 N N . LEU A 1 90 ? 1.744 -13.5 17.312 1 97.38 90 LEU A N 1
ATOM 676 C CA . LEU A 1 90 ? 0.341 -13.359 16.938 1 97.38 90 LEU A CA 1
ATOM 677 C C . LEU A 1 90 ? 0.166 -13.492 15.43 1 97.38 90 LEU A C 1
ATOM 679 O O . LEU A 1 90 ? 1.143 -13.68 14.695 1 97.38 90 LEU A O 1
ATOM 683 N N . SER A 1 91 ? -1.062 -13.453 14.93 1 97.75 91 SER A N 1
ATOM 684 C CA . SER A 1 91 ? -1.338 -13.633 13.508 1 97.75 91 SER A CA 1
ATOM 685 C C . SER A 1 91 ? -2.139 -12.461 12.953 1 97.75 91 SER A C 1
ATOM 687 O O . SER A 1 91 ? -2.99 -12.648 12.078 1 97.75 91 SER A O 1
ATOM 689 N N . ILE A 1 92 ? -1.942 -11.258 13.523 1 98.62 92 ILE A N 1
ATOM 690 C CA . ILE A 1 92 ? -2.65 -10.062 13.094 1 98.62 92 ILE A CA 1
ATOM 691 C C . ILE A 1 92 ? -2.258 -9.719 11.656 1 98.62 92 ILE A C 1
ATOM 693 O O . ILE A 1 92 ? -1.07 -9.594 11.344 1 98.62 92 ILE A O 1
ATOM 697 N N . PRO A 1 93 ? -3.262 -9.656 10.75 1 98.62 93 PRO A N 1
ATOM 698 C CA . PRO A 1 93 ? -2.906 -9.266 9.391 1 98.62 93 PRO A CA 1
ATOM 699 C C . PRO A 1 93 ? -2.205 -7.906 9.328 1 98.62 93 PRO A C 1
ATOM 701 O O . PRO A 1 93 ? -2.568 -6.988 10.07 1 98.62 93 PRO A O 1
ATOM 704 N N . ALA A 1 94 ? -1.227 -7.797 8.453 1 98.62 94 ALA A N 1
ATOM 705 C CA . ALA A 1 94 ? -0.432 -6.586 8.266 1 98.62 94 ALA A CA 1
ATOM 706 C C . ALA A 1 94 ? -0.268 -6.262 6.781 1 98.62 94 ALA A C 1
ATOM 708 O O . ALA A 1 94 ? -0.011 -7.156 5.969 1 98.62 94 ALA A O 1
ATOM 709 N N . MET A 1 95 ? -0.454 -4.961 6.391 1 98.75 95 MET A N 1
ATOM 710 C CA . MET A 1 95 ? -0.33 -4.578 4.988 1 98.75 95 MET A CA 1
ATOM 711 C C . MET A 1 95 ? 0.098 -3.119 4.859 1 98.75 95 MET A C 1
ATOM 713 O O . MET A 1 95 ? -0.06 -2.336 5.797 1 98.75 95 MET A O 1
ATOM 717 N N . ASP A 1 96 ? 0.677 -2.783 3.746 1 98.94 96 ASP A N 1
ATOM 718 C CA . ASP A 1 96 ? 1.019 -1.402 3.42 1 98.94 96 ASP A CA 1
ATOM 719 C C . ASP A 1 96 ? -0.012 -0.792 2.473 1 98.94 96 ASP A C 1
ATOM 721 O O . ASP A 1 96 ? -0.477 -1.454 1.542 1 98.94 96 ASP A O 1
ATOM 725 N N . ILE A 1 97 ? -0.429 0.436 2.732 1 98.94 97 ILE A N 1
ATOM 726 C CA . ILE A 1 97 ? -1.169 1.284 1.805 1 98.94 97 ILE A CA 1
ATOM 727 C C . ILE A 1 97 ? -0.382 2.566 1.538 1 98.94 97 ILE A C 1
ATOM 729 O O . ILE A 1 97 ? 0.027 3.256 2.475 1 98.94 97 ILE A O 1
ATOM 733 N N . ASN A 1 98 ? -0.134 2.887 0.219 1 98.88 98 ASN A N 1
ATOM 734 C CA . ASN A 1 98 ? 0.821 3.949 -0.073 1 98.88 98 ASN A CA 1
ATOM 735 C C . ASN A 1 98 ? 0.324 4.855 -1.195 1 98.88 98 ASN A C 1
ATOM 737 O O . ASN A 1 98 ? 0.084 4.395 -2.312 1 98.88 98 ASN A O 1
ATOM 741 N N . THR A 1 99 ? 0.112 6.102 -0.886 1 98.56 99 THR A N 1
ATOM 742 C CA . THR A 1 99 ? -0.045 7.195 -1.838 1 98.56 99 THR A CA 1
ATOM 743 C C . THR A 1 99 ? 0.947 8.32 -1.541 1 98.56 99 THR A C 1
ATOM 745 O O . THR A 1 99 ? 0.621 9.5 -1.69 1 98.56 99 THR A O 1
ATOM 748 N N . THR A 1 100 ? 2.096 7.957 -0.998 1 97.94 100 THR A N 1
ATOM 749 C CA . THR A 1 100 ? 3.197 8.844 -0.632 1 97.94 100 THR A CA 1
ATOM 750 C C . THR A 1 100 ? 2.828 9.695 0.579 1 97.94 100 THR A C 1
ATOM 752 O O . THR A 1 100 ? 2.559 9.164 1.658 1 97.94 100 THR A O 1
ATOM 755 N N . CYS A 1 101 ? 2.754 11.016 0.489 1 98.5 101 CYS A N 1
ATOM 756 C CA . CYS A 1 101 ? 2.58 11.867 1.657 1 98.5 101 CYS A CA 1
ATOM 757 C C . CYS A 1 101 ? 1.152 11.781 2.186 1 98.5 101 CYS A C 1
ATOM 759 O O . CYS A 1 101 ? 0.883 12.18 3.322 1 98.5 101 CYS A O 1
ATOM 761 N N . THR A 1 102 ? 0.196 11.273 1.405 1 98.69 102 THR A N 1
ATOM 762 C CA . THR A 1 102 ? -1.198 11.234 1.83 1 98.69 102 THR A CA 1
ATOM 763 C C . THR A 1 102 ? -1.62 9.812 2.176 1 98.69 102 THR A C 1
ATOM 765 O O . THR A 1 102 ? -2.812 9.508 2.221 1 98.69 102 THR A O 1
ATOM 768 N N . SER A 1 103 ? -0.685 8.961 2.424 1 98.94 103 SER A N 1
ATOM 769 C CA . SER A 1 103 ? -0.936 7.539 2.65 1 98.94 103 SER A CA 1
ATOM 770 C C . SER A 1 103 ? -1.88 7.324 3.828 1 98.94 103 SER A C 1
ATOM 772 O O . SER A 1 103 ? -2.721 6.422 3.803 1 98.94 103 SER A O 1
ATOM 774 N N . PHE A 1 104 ? -1.745 8.148 4.883 1 98.94 104 PHE A N 1
ATOM 775 C CA . PHE A 1 104 ? -2.609 7.996 6.047 1 98.94 104 PHE A CA 1
ATOM 776 C C . PHE A 1 104 ? -4.07 8.211 5.668 1 98.94 104 PHE A C 1
ATOM 778 O O . PHE A 1 104 ? -4.945 7.453 6.086 1 98.94 104 PHE A O 1
ATOM 785 N N . ILE A 1 105 ? -4.359 9.273 4.848 1 99 105 ILE A N 1
ATOM 786 C CA . ILE A 1 105 ? -5.727 9.586 4.445 1 99 105 ILE A CA 1
ATOM 787 C C . ILE A 1 105 ? -6.281 8.445 3.59 1 99 105 ILE A C 1
ATOM 789 O O . ILE A 1 105 ? -7.422 8.016 3.779 1 99 105 ILE A O 1
ATOM 793 N N . SER A 1 106 ? -5.457 7.965 2.674 1 98.94 106 SER A N 1
ATOM 794 C CA . SER A 1 106 ? -5.867 6.852 1.825 1 98.94 106 SER A CA 1
ATOM 795 C C . SER A 1 106 ? -6.168 5.605 2.652 1 98.94 106 SER A C 1
ATOM 797 O O . SER A 1 106 ? -7.164 4.922 2.416 1 98.94 106 SER A O 1
ATOM 799 N N . ALA A 1 107 ? -5.266 5.312 3.619 1 98.94 107 ALA A N 1
ATOM 800 C CA . ALA A 1 107 ? -5.449 4.141 4.473 1 98.94 107 ALA A CA 1
ATOM 801 C C . ALA A 1 107 ? -6.73 4.258 5.293 1 98.94 107 ALA A C 1
ATOM 803 O O . ALA A 1 107 ? -7.504 3.301 5.387 1 98.94 107 ALA A O 1
ATOM 804 N N . LEU A 1 108 ? -6.945 5.422 5.867 1 98.94 108 LEU A N 1
ATOM 805 C CA . LEU A 1 108 ? -8.148 5.637 6.668 1 98.94 108 LEU A CA 1
ATOM 806 C C . LEU A 1 108 ? -9.398 5.477 5.82 1 98.94 108 LEU A C 1
ATOM 808 O O . LEU A 1 108 ? -10.359 4.824 6.238 1 98.94 108 LEU A O 1
ATOM 812 N N . SER A 1 109 ? -9.375 6.066 4.613 1 98.88 109 SER A N 1
ATOM 813 C CA . SER A 1 109 ? -10.508 5.953 3.697 1 98.88 109 SER A CA 1
ATOM 814 C C . SER A 1 109 ? -10.805 4.496 3.367 1 98.88 109 SER A C 1
ATOM 816 O O . SER A 1 109 ? -11.945 4.043 3.514 1 98.88 109 SER A O 1
ATOM 818 N N . LEU A 1 110 ? -9.781 3.74 3 1 98.75 110 LEU A N 1
ATOM 819 C CA . LEU A 1 110 ? -9.945 2.354 2.584 1 98.75 110 LEU A CA 1
ATOM 820 C C . LEU A 1 110 ? -10.406 1.487 3.754 1 98.75 110 LEU A C 1
ATOM 822 O O . LEU A 1 110 ? -11.406 0.772 3.648 1 98.75 110 LEU A O 1
ATOM 826 N N . MET A 1 111 ? -9.734 1.597 4.844 1 98.88 111 MET A N 1
ATOM 827 C CA . MET A 1 111 ? -9.945 0.685 5.965 1 98.88 111 MET A CA 1
ATOM 828 C C . MET A 1 111 ? -11.258 0.984 6.672 1 98.88 111 MET A C 1
ATOM 830 O O . MET A 1 111 ? -11.852 0.101 7.297 1 98.88 111 MET A O 1
ATOM 834 N N . SER A 1 112 ? -11.75 2.232 6.551 1 98.88 112 SER A N 1
ATOM 835 C CA . SER A 1 112 ? -13.039 2.559 7.168 1 98.88 112 SER A CA 1
ATOM 836 C C . SER A 1 112 ? -14.164 1.718 6.574 1 98.88 112 SER A C 1
ATOM 838 O O . SER A 1 112 ? -15.133 1.398 7.262 1 98.88 112 SER A O 1
ATOM 840 N N . HIS A 1 113 ? -14.078 1.344 5.277 1 98.75 113 HIS A N 1
ATOM 841 C CA . HIS A 1 113 ? -15.086 0.503 4.648 1 98.75 113 HIS A CA 1
ATOM 842 C C . HIS A 1 113 ? -15.062 -0.91 5.223 1 98.75 113 HIS A C 1
ATOM 844 O O . HIS A 1 113 ? -16.109 -1.563 5.312 1 98.75 113 HIS A O 1
ATOM 850 N N . LEU A 1 114 ? -13.875 -1.43 5.57 1 98.75 114 LEU A N 1
ATOM 851 C CA . LEU A 1 114 ? -13.773 -2.762 6.152 1 98.75 114 LEU A CA 1
ATOM 852 C C . LEU A 1 114 ? -14.32 -2.777 7.578 1 98.75 114 LEU A C 1
ATOM 854 O O . LEU A 1 114 ? -14.914 -3.766 8.008 1 98.75 114 LEU A O 1
ATOM 858 N N . LEU A 1 115 ? -14.031 -1.679 8.289 1 98.81 115 LEU A N 1
ATOM 859 C CA . LEU A 1 115 ? -14.609 -1.555 9.617 1 98.81 115 LEU A CA 1
ATOM 860 C C . LEU A 1 115 ? -16.125 -1.498 9.547 1 98.81 115 LEU A C 1
ATOM 862 O O . LEU A 1 115 ? -16.812 -2.18 10.312 1 98.81 115 LEU A O 1
ATOM 866 N N . GLU A 1 116 ? -16.625 -0.691 8.633 1 98.62 116 GLU A N 1
ATOM 867 C CA . GLU A 1 116 ? -18.062 -0.551 8.453 1 98.62 116 GLU A CA 1
ATOM 868 C C . GLU A 1 116 ? -18.703 -1.887 8.086 1 98.62 116 GLU A C 1
ATOM 870 O O . GLU A 1 116 ? -19.812 -2.195 8.539 1 98.62 116 GLU A O 1
ATOM 875 N N . ALA A 1 117 ? -18.016 -2.717 7.301 1 97.94 117 ALA A N 1
ATOM 876 C CA . ALA A 1 117 ? -18.531 -3.992 6.812 1 97.94 117 ALA A CA 1
ATOM 877 C C . ALA A 1 117 ? -18.422 -5.074 7.879 1 97.94 117 ALA A C 1
ATOM 879 O O . ALA A 1 117 ? -18.922 -6.188 7.703 1 97.94 117 ALA A O 1
ATOM 880 N N . GLY A 1 118 ? -17.719 -4.809 8.961 1 98.12 118 GLY A N 1
ATOM 881 C CA . GLY A 1 118 ? -17.578 -5.766 10.047 1 98.12 118 GLY A CA 1
ATOM 882 C C . GLY A 1 118 ? -16.438 -6.75 9.836 1 98.12 118 GLY A C 1
ATOM 883 O O . GLY A 1 118 ? -16.375 -7.781 10.5 1 98.12 118 GLY A O 1
ATOM 884 N N . GLU A 1 119 ? -15.57 -6.457 8.867 1 98.19 119 GLU A N 1
ATOM 885 C CA . GLU A 1 119 ? -14.422 -7.324 8.625 1 98.19 119 GLU A CA 1
ATOM 886 C C . GLU A 1 119 ? -13.406 -7.219 9.75 1 98.19 119 GLU A C 1
ATOM 888 O O . GLU A 1 119 ? -12.703 -8.188 10.062 1 98.19 119 GLU A O 1
ATOM 893 N N . TYR A 1 120 ? -13.227 -6.039 10.258 1 98.62 120 TYR A N 1
ATOM 894 C CA . TYR A 1 120 ? -12.406 -5.742 11.422 1 98.62 120 TYR A CA 1
ATOM 895 C C . TYR A 1 120 ? -13.172 -4.898 12.438 1 98.62 120 TYR A C 1
ATOM 897 O O . TYR A 1 120 ? -14.117 -4.199 12.078 1 98.62 120 TYR A O 1
ATOM 905 N N . HIS A 1 121 ? -12.781 -5.008 13.648 1 98.81 121 HIS A N 1
ATOM 906 C CA . HIS A 1 121 ? -13.391 -4.191 14.695 1 98.81 121 HIS A CA 1
ATOM 907 C C . HIS A 1 121 ? -12.461 -3.061 15.125 1 98.81 121 HIS A C 1
ATOM 909 O O . HIS A 1 121 ? -12.914 -1.947 15.398 1 98.81 121 HIS A O 1
ATOM 915 N N . ARG A 1 122 ? -11.172 -3.332 15.312 1 98.88 122 ARG A N 1
ATOM 916 C CA . ARG A 1 122 ? -10.156 -2.348 15.664 1 98.88 122 ARG A CA 1
ATOM 917 C C . ARG A 1 122 ? -8.945 -2.453 14.734 1 98.88 122 ARG A C 1
ATOM 919 O O . ARG A 1 122 ? -8.375 -3.533 14.57 1 98.88 122 ARG A O 1
ATOM 926 N N . ILE A 1 123 ? -8.57 -1.32 14.172 1 98.94 123 ILE A N 1
ATOM 927 C CA . ILE A 1 123 ? -7.391 -1.332 13.312 1 98.94 123 ILE A CA 1
ATOM 928 C C . ILE A 1 123 ? -6.383 -0.298 13.805 1 98.94 123 ILE A C 1
ATOM 930 O O . ILE A 1 123 ? -6.762 0.696 14.43 1 98.94 123 ILE A O 1
ATOM 934 N N . LEU A 1 124 ? -5.133 -0.588 13.602 1 99 124 LEU A N 1
ATOM 935 C CA . LEU A 1 124 ? -4.016 0.308 13.867 1 99 124 LEU A CA 1
ATOM 936 C C . LEU A 1 124 ? -3.41 0.82 12.562 1 99 124 LEU A C 1
ATOM 938 O O . LEU A 1 124 ? -2.988 0.028 11.719 1 99 124 LEU A O 1
ATOM 942 N N . ILE A 1 125 ? -3.455 2.139 12.336 1 99 125 ILE A N 1
ATOM 943 C CA . ILE A 1 125 ? -2.76 2.758 11.211 1 99 125 ILE A CA 1
ATOM 944 C C . ILE A 1 125 ? -1.546 3.531 11.719 1 99 125 ILE A C 1
ATOM 946 O O . ILE A 1 125 ? -1.672 4.387 12.602 1 99 125 ILE A O 1
ATOM 950 N N . VAL A 1 126 ? -0.388 3.234 11.195 1 98.94 126 VAL A N 1
ATOM 951 C CA . VAL A 1 126 ? 0.834 3.893 11.648 1 98.94 126 VAL A CA 1
ATOM 952 C C . VAL A 1 126 ? 1.598 4.441 10.445 1 98.94 126 VAL A C 1
ATOM 954 O O . VAL A 1 126 ? 1.716 3.77 9.414 1 98.94 126 VAL A O 1
ATOM 957 N N . SER A 1 127 ? 1.972 5.695 10.477 1 98.94 127 SER A N 1
ATOM 958 C CA . SER A 1 127 ? 2.916 6.324 9.555 1 98.94 127 SER A CA 1
ATOM 959 C C . SER A 1 127 ? 4.258 6.574 10.234 1 98.94 127 SER A C 1
ATOM 961 O O . SER A 1 127 ? 4.309 6.996 11.391 1 98.94 127 SER A O 1
ATOM 963 N N . SER A 1 128 ? 5.324 6.273 9.562 1 98.94 128 SER A N 1
ATOM 964 C CA . SER A 1 128 ? 6.68 6.543 10.031 1 98.94 128 SER A CA 1
ATOM 965 C C . SER A 1 128 ? 7.609 6.887 8.875 1 98.94 128 SER A C 1
ATOM 967 O O . SER A 1 128 ? 7.582 6.227 7.832 1 98.94 128 SER A O 1
ATOM 969 N N . GLU A 1 129 ? 8.359 7.961 9.047 1 98.81 129 GLU A N 1
ATOM 970 C CA . GLU A 1 129 ? 9.219 8.461 7.973 1 98.81 129 GLU A CA 1
ATOM 971 C C . GLU A 1 129 ? 10.57 8.914 8.516 1 98.81 129 GLU A C 1
ATOM 973 O O . GLU A 1 129 ? 10.648 9.516 9.586 1 98.81 129 GLU A O 1
ATOM 978 N N . VAL A 1 130 ? 11.586 8.602 7.793 1 98.31 130 VAL A N 1
ATOM 979 C CA . VAL A 1 130 ? 12.922 9.148 8.016 1 98.31 130 VAL A CA 1
ATOM 980 C C . VAL A 1 130 ? 13.43 9.805 6.73 1 98.31 130 VAL A C 1
ATOM 982 O O . VAL A 1 130 ? 14.531 9.5 6.262 1 98.31 130 VAL A O 1
ATOM 985 N N . GLY A 1 131 ? 12.617 10.719 6.219 1 95.75 131 GLY A N 1
ATOM 986 C CA . GLY A 1 131 ? 12.898 11.375 4.953 1 95.75 131 GLY A CA 1
ATOM 987 C C . GLY A 1 131 ? 14.219 12.125 4.953 1 95.75 131 GLY A C 1
ATOM 988 O O . GLY A 1 131 ? 14.852 12.289 3.904 1 95.75 131 GLY A O 1
ATOM 989 N N . SER A 1 132 ? 14.695 12.547 6.094 1 96.25 132 SER A N 1
ATOM 990 C CA . SER A 1 132 ? 15.922 13.328 6.215 1 96.25 132 SER A CA 1
ATOM 991 C C . SER A 1 132 ? 17.125 12.562 5.66 1 96.25 132 SER A C 1
ATOM 993 O O . SER A 1 132 ? 18.078 13.164 5.188 1 96.25 132 SER A O 1
ATOM 995 N N . LEU A 1 133 ? 17.047 11.258 5.656 1 94.56 133 LEU A N 1
ATOM 996 C CA . LEU A 1 133 ? 18.156 10.414 5.219 1 94.56 133 LEU A CA 1
ATOM 997 C C . LEU A 1 133 ? 18.297 10.453 3.703 1 94.56 133 LEU A C 1
ATOM 999 O O . LEU A 1 133 ? 19.328 10.047 3.164 1 94.56 133 LEU A O 1
ATOM 1003 N N . GLY A 1 134 ? 17.25 10.93 3.033 1 95.12 134 GLY A N 1
ATOM 1004 C CA . GLY A 1 134 ? 17.281 10.953 1.58 1 95.12 134 GLY A CA 1
ATOM 1005 C C . GLY A 1 134 ? 17.375 12.352 1.005 1 95.12 134 GLY A C 1
ATOM 1006 O O . GLY A 1 134 ? 17.219 12.547 -0.203 1 95.12 134 GLY A O 1
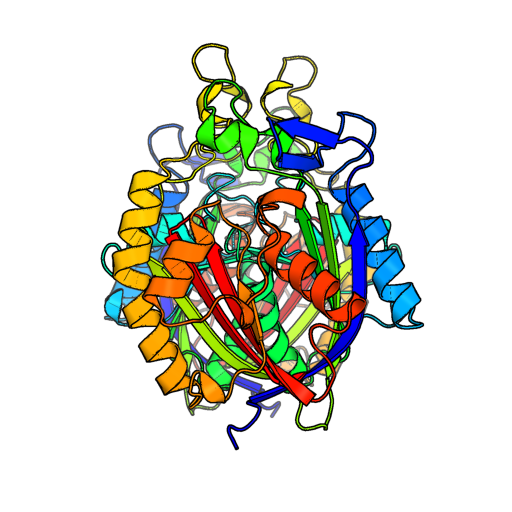ATOM 1007 N N . LEU A 1 135 ? 17.688 13.383 1.802 1 97.38 135 LEU A N 1
ATOM 1008 C CA . LEU A 1 135 ? 17.688 14.766 1.344 1 97.38 135 LEU A CA 1
ATOM 1009 C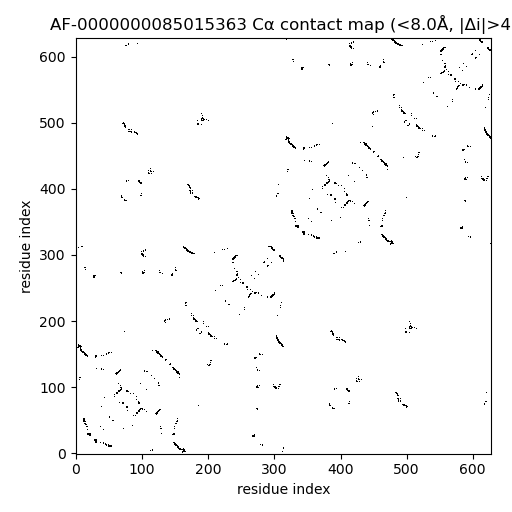 C . LEU A 1 135 ? 19 15.109 0.661 1 97.38 135 LEU A C 1
ATOM 1011 O O . LEU A 1 135 ? 20.062 14.57 1.021 1 97.38 135 LEU A O 1
ATOM 1015 N N . ASN A 1 136 ? 18.906 15.961 -0.324 1 97.25 136 ASN A N 1
ATOM 1016 C CA . ASN A 1 136 ? 20.047 16.562 -0.998 1 97.25 136 ASN A CA 1
ATOM 1017 C C . ASN A 1 136 ? 20.453 17.891 -0.343 1 97.25 136 ASN A C 1
ATOM 1019 O O . ASN A 1 136 ? 19.75 18.891 -0.476 1 97.25 136 ASN A O 1
ATOM 1023 N N . PRO A 1 137 ? 21.562 17.953 0.305 1 95.81 137 PRO A N 1
ATOM 1024 C CA . PRO A 1 137 ? 21.953 19.188 0.993 1 95.81 137 PRO A CA 1
ATOM 1025 C C . PRO A 1 137 ? 22.141 20.359 0.037 1 95.81 137 PRO A C 1
ATOM 1027 O O . PRO A 1 137 ? 22.141 21.516 0.464 1 95.81 137 PRO A O 1
ATOM 1030 N N . ASN A 1 138 ? 22.266 20.047 -1.216 1 96.62 138 ASN A N 1
ATOM 1031 C CA . ASN A 1 138 ? 22.516 21.094 -2.197 1 96.62 138 ASN A CA 1
ATOM 1032 C C . ASN A 1 138 ? 21.203 21.656 -2.75 1 96.62 138 ASN A C 1
ATOM 1034 O O . ASN A 1 138 ? 21.219 22.578 -3.557 1 96.62 138 ASN A O 1
ATOM 1038 N N . GLN A 1 139 ? 20.156 21.078 -2.371 1 96.94 139 GLN A N 1
ATOM 1039 C CA . GLN A 1 139 ? 18.859 21.641 -2.707 1 96.94 139 GLN A CA 1
ATOM 1040 C C . GLN A 1 139 ? 18.188 22.266 -1.485 1 96.94 139 GLN A C 1
ATOM 1042 O O . GLN A 1 139 ? 17.391 21.609 -0.801 1 96.94 139 GLN A O 1
ATOM 1047 N N . LYS A 1 140 ? 18.406 23.469 -1.338 1 95.69 140 LYS A N 1
ATOM 1048 C CA . LYS A 1 140 ? 18.031 24.188 -0.123 1 95.69 140 LYS A CA 1
ATOM 1049 C C . LYS A 1 140 ? 16.547 24.094 0.147 1 95.69 140 LYS A C 1
ATOM 1051 O O . LYS A 1 140 ? 16.125 23.906 1.29 1 95.69 140 LYS A O 1
ATOM 1056 N N . GLU A 1 141 ? 15.727 24.234 -0.853 1 93.5 141 GLU A N 1
ATOM 1057 C CA . GLU A 1 141 ? 14.273 24.266 -0.701 1 93.5 141 GLU A CA 1
ATOM 1058 C C . GLU A 1 141 ? 13.758 23.016 -0.006 1 93.5 141 GLU A C 1
ATOM 1060 O O . GLU A 1 141 ? 12.906 23.109 0.885 1 93.5 141 GLU A O 1
ATOM 1065 N N . SER A 1 142 ? 14.258 21.891 -0.411 1 94.94 142 SER A N 1
ATOM 1066 C CA . SER A 1 142 ? 13.805 20.641 0.201 1 94.94 142 SER A CA 1
ATOM 1067 C C . SER A 1 142 ? 14.602 20.312 1.46 1 94.94 142 SER A C 1
ATOM 1069 O O . SER A 1 142 ? 14.062 19.797 2.432 1 94.94 142 SER A O 1
ATOM 1071 N N . PHE A 1 143 ? 15.875 20.719 1.474 1 97.31 143 PHE A N 1
ATOM 1072 C CA . PHE A 1 143 ? 16.75 20.359 2.58 1 97.31 143 PHE A CA 1
ATOM 1073 C C . PHE A 1 143 ? 16.281 21 3.881 1 97.31 143 PHE A C 1
ATOM 1075 O O . PHE A 1 143 ? 16.375 20.391 4.945 1 97.31 143 PHE A O 1
ATOM 1082 N N . GLU A 1 144 ? 15.719 22.125 3.836 1 97.56 144 GLU A N 1
ATOM 1083 C CA . GLU A 1 144 ? 15.344 22.859 5.043 1 97.56 144 GLU A CA 1
ATOM 1084 C C . GLU A 1 144 ? 13.883 22.625 5.395 1 97.56 144 GLU A C 1
ATOM 1086 O O . GLU A 1 144 ? 13.375 23.188 6.371 1 97.56 144 GLU A O 1
ATOM 1091 N N . LEU A 1 145 ? 13.195 21.734 4.684 1 97.56 145 LEU A N 1
ATOM 1092 C CA . LEU A 1 145 ? 11.75 21.625 4.785 1 97.56 145 LEU A CA 1
ATOM 1093 C C . LEU A 1 145 ? 11.344 20.438 5.656 1 97.56 145 LEU A C 1
ATOM 1095 O O . LEU A 1 145 ? 10.344 20.5 6.371 1 97.56 145 LEU A O 1
ATOM 1099 N N . PHE A 1 146 ? 12.156 19.391 5.711 1 98.38 146 PHE A N 1
ATOM 1100 C CA . PHE A 1 146 ? 11.602 18.109 6.105 1 98.38 146 PHE A CA 1
ATOM 1101 C C . PHE A 1 146 ? 12.031 17.75 7.523 1 98.38 146 PHE A C 1
ATOM 1103 O O . PHE A 1 146 ? 13.156 18.031 7.926 1 98.38 146 PHE A O 1
ATOM 1110 N N . SER A 1 147 ? 11.141 17.141 8.227 1 98.75 147 SER A N 1
ATOM 1111 C CA . SER A 1 147 ? 11.359 16.469 9.508 1 98.75 147 SER A CA 1
ATOM 1112 C C . SER A 1 147 ? 11.023 14.984 9.422 1 98.75 147 SER A C 1
ATOM 1114 O O . SER A 1 147 ? 10.328 14.547 8.5 1 98.75 147 SER A O 1
ATOM 1116 N N . ASP A 1 148 ? 11.586 14.203 10.352 1 98.75 148 ASP A N 1
ATOM 1117 C CA . ASP A 1 148 ? 11.266 12.797 10.555 1 98.75 148 ASP A CA 1
ATOM 1118 C C . ASP A 1 148 ? 10.266 12.617 11.695 1 98.75 148 ASP A C 1
ATOM 1120 O O . ASP A 1 148 ? 10.07 13.523 12.5 1 98.75 148 ASP A O 1
ATOM 1124 N N . GLY A 1 149 ? 9.578 11.438 11.719 1 98.88 149 GLY A N 1
ATOM 1125 C CA . GLY A 1 149 ? 8.68 11.156 12.828 1 98.88 149 GLY A CA 1
ATOM 1126 C C . GLY A 1 149 ? 7.789 9.953 12.594 1 98.88 149 GLY A C 1
ATOM 1127 O O . GLY A 1 149 ? 7.953 9.242 11.594 1 98.88 149 GLY A O 1
ATOM 1128 N N . ALA A 1 150 ? 6.965 9.688 13.539 1 98.94 150 ALA A N 1
ATOM 1129 C CA . ALA A 1 150 ? 5.961 8.625 13.453 1 98.94 150 ALA A CA 1
ATOM 1130 C C . ALA A 1 150 ? 4.672 9.039 14.164 1 98.94 150 ALA A C 1
ATOM 1132 O O . ALA A 1 150 ? 4.703 9.828 15.109 1 98.94 150 ALA A O 1
ATOM 1133 N N . ALA A 1 151 ? 3.582 8.609 13.703 1 99 151 ALA A N 1
ATOM 1134 C CA . ALA A 1 151 ? 2.262 8.781 14.297 1 99 151 ALA A CA 1
ATOM 1135 C C . ALA A 1 151 ? 1.409 7.531 14.117 1 99 151 ALA A C 1
ATOM 1137 O O . ALA A 1 151 ? 1.437 6.902 13.055 1 99 151 ALA A O 1
ATOM 1138 N N . ALA A 1 152 ? 0.746 7.094 15.133 1 99 152 ALA A N 1
ATOM 1139 C CA . ALA A 1 152 ? -0.124 5.922 15.133 1 99 152 ALA A CA 1
ATOM 1140 C C . ALA A 1 152 ? -1.505 6.262 15.688 1 99 152 ALA A C 1
ATOM 1142 O O . ALA A 1 152 ? -1.622 6.992 16.672 1 99 152 ALA A O 1
ATOM 1143 N N . LEU A 1 153 ? -2.508 5.844 15.016 1 99 153 LEU A N 1
ATOM 1144 C CA . LEU A 1 153 ? -3.879 5.984 15.5 1 99 153 LEU A CA 1
ATOM 1145 C C . LEU A 1 153 ? -4.609 4.648 15.453 1 99 153 LEU A C 1
ATOM 1147 O O . LEU A 1 153 ? -4.422 3.861 14.523 1 99 153 LEU A O 1
ATOM 1151 N N . ILE A 1 154 ? -5.426 4.395 16.453 1 99 154 ILE A N 1
ATOM 1152 C CA . ILE A 1 154 ? -6.285 3.217 16.531 1 99 154 ILE A CA 1
ATOM 1153 C C . ILE A 1 154 ? -7.734 3.619 16.281 1 99 154 ILE A C 1
ATOM 1155 O O . ILE A 1 154 ? -8.266 4.508 16.969 1 99 154 ILE A O 1
ATOM 1159 N N . PHE A 1 155 ? -8.336 3.01 15.305 1 98.94 155 PHE A N 1
ATOM 1160 C CA . PHE A 1 155 ? -9.734 3.236 14.961 1 98.94 155 PHE A CA 1
ATOM 1161 C C . PHE A 1 155 ? -10.578 2.025 15.328 1 98.94 155 PHE A C 1
ATOM 1163 O O . PHE A 1 155 ? -10.156 0.883 15.133 1 98.94 155 PHE A O 1
ATOM 1170 N N . GLU A 1 156 ? -11.758 2.279 15.789 1 98.94 156 GLU A N 1
ATOM 1171 C CA . GLU A 1 156 ? -12.672 1.231 16.219 1 98.94 156 GLU A CA 1
ATOM 1172 C C . GLU A 1 156 ? -14.055 1.419 15.602 1 98.94 156 GLU A C 1
ATOM 1174 O O . GLU A 1 156 ? -14.57 2.539 15.539 1 98.94 156 GLU A O 1
ATOM 1179 N N . ALA A 1 157 ? -14.625 0.317 15.055 1 98.88 157 ALA A N 1
ATOM 1180 C CA . ALA A 1 157 ? -16.016 0.366 14.602 1 98.88 157 ALA A CA 1
ATOM 1181 C C . ALA A 1 157 ? -16.938 0.789 15.734 1 98.88 157 ALA A C 1
ATOM 1183 O O . ALA A 1 157 ? -16.734 0.414 16.891 1 98.88 157 ALA A O 1
ATOM 1184 N N . THR A 1 158 ? -17.938 1.582 15.414 1 98.75 158 THR A N 1
ATOM 1185 C CA . THR A 1 158 ? -18.875 2.068 16.422 1 98.75 158 THR A CA 1
ATOM 1186 C C . THR A 1 158 ? -20.281 2.152 15.836 1 98.75 158 THR A C 1
ATOM 1188 O O . THR A 1 158 ? -20.469 2.096 14.617 1 98.75 158 THR A O 1
ATOM 1191 N N . GLU A 1 159 ? -21.234 2.158 16.656 1 98.19 159 GLU A N 1
ATOM 1192 C CA . GLU A 1 159 ? -22.625 2.371 16.234 1 98.19 159 GLU A CA 1
ATOM 1193 C C . GLU A 1 159 ? -23.016 3.84 16.344 1 98.19 159 GLU A C 1
ATOM 1195 O O . GLU A 1 159 ? -24.078 4.242 15.883 1 98.19 159 GLU A O 1
ATOM 1200 N N . GLU A 1 160 ? -22.094 4.633 16.891 1 97.94 160 GLU A N 1
ATOM 1201 C CA . GLU A 1 160 ? -22.359 6.062 17.047 1 97.94 160 GLU A CA 1
ATOM 1202 C C . GLU A 1 160 ? -22.25 6.785 15.703 1 97.94 160 GLU A C 1
ATOM 1204 O O . GLU A 1 160 ? -21.609 6.293 14.773 1 97.94 160 GLU A O 1
ATOM 1209 N N . GLU A 1 161 ? -22.938 7.887 15.672 1 97.69 161 GLU A N 1
ATOM 1210 C CA . GLU A 1 161 ? -22.906 8.703 14.461 1 97.69 161 GLU A CA 1
ATOM 1211 C C . GLU A 1 161 ? -21.609 9.508 14.383 1 97.69 161 GLU A C 1
ATOM 1213 O O . GLU A 1 161 ? -21.625 10.742 14.422 1 97.69 161 GLU A O 1
ATOM 1218 N N . ARG A 1 162 ? -20.5 8.742 14.312 1 97.94 162 ARG A N 1
ATOM 1219 C CA . ARG A 1 162 ? -19.141 9.227 14.156 1 97.94 162 ARG A CA 1
ATOM 1220 C C . ARG A 1 162 ? -18.391 8.438 13.086 1 97.94 162 ARG A C 1
ATOM 1222 O O . ARG A 1 162 ? -18.672 7.258 12.867 1 97.94 162 ARG A O 1
ATOM 1229 N N . GLY A 1 163 ? -17.562 9.18 12.477 1 98.81 163 GLY A N 1
ATOM 1230 C CA . GLY A 1 163 ? -16.75 8.469 11.508 1 98.81 163 GLY A CA 1
ATOM 1231 C C . GLY A 1 163 ? -16.625 9.188 10.18 1 98.81 163 GLY A C 1
ATOM 1232 O O . GLY A 1 163 ? -16.734 10.414 10.125 1 98.81 163 GLY A O 1
ATOM 1233 N N . VAL A 1 164 ? -16.297 8.469 9.133 1 98.88 164 VAL A N 1
ATOM 1234 C CA . VAL A 1 164 ? -15.992 9.047 7.824 1 98.88 164 VAL A CA 1
ATOM 1235 C C . VAL A 1 164 ? -17.297 9.398 7.105 1 98.88 164 VAL A C 1
ATOM 1237 O O . VAL A 1 164 ? -18.188 8.555 6.98 1 98.88 164 VAL A O 1
ATOM 1240 N N . ILE A 1 165 ? -17.344 10.602 6.711 1 98.81 165 ILE A N 1
ATOM 1241 C CA . ILE A 1 165 ? -18.5 11.109 5.988 1 98.81 165 ILE A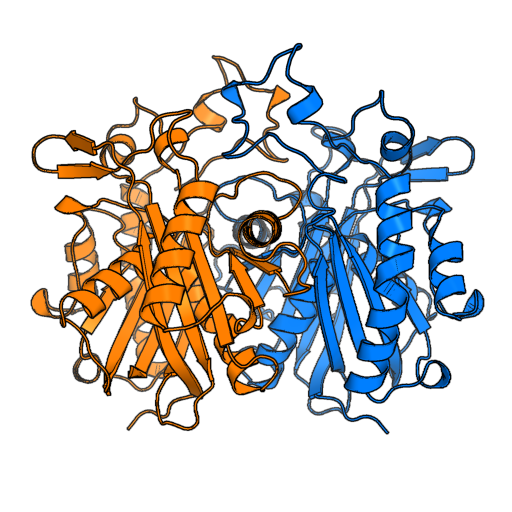 CA 1
ATOM 1242 C C . ILE A 1 165 ? -18.297 10.93 4.488 1 98.81 165 ILE A C 1
ATOM 1244 O O . ILE A 1 165 ? -19.203 10.469 3.781 1 98.81 165 ILE A O 1
ATOM 1248 N N . SER A 1 166 ? -17.125 11.297 4.043 1 98.56 166 SER A N 1
ATOM 1249 C CA . SER A 1 166 ? -16.781 11.242 2.625 1 98.56 166 SER A CA 1
ATOM 1250 C C . SER A 1 166 ? -15.273 11.289 2.414 1 98.56 166 SER A C 1
ATOM 1252 O O . SER A 1 166 ? -14.539 11.789 3.27 1 98.56 166 SER A O 1
ATOM 1254 N N . SER A 1 167 ? -14.852 10.695 1.386 1 98.69 167 SER A N 1
ATOM 1255 C CA . SER A 1 167 ? -13.453 10.758 0.968 1 98.69 167 SER A CA 1
ATOM 1256 C C . SER A 1 167 ? -13.336 10.93 -0.543 1 98.69 167 SER A C 1
ATOM 1258 O O . SER A 1 167 ? -14.195 10.469 -1.294 1 98.69 167 SER A O 1
ATOM 1260 N N . LEU A 1 168 ? -12.32 11.641 -0.974 1 98.75 168 LEU A N 1
ATOM 1261 C CA . LEU A 1 168 ? -12.047 11.883 -2.385 1 98.75 168 LEU A CA 1
ATOM 1262 C C . LEU A 1 168 ? -10.547 11.898 -2.654 1 98.75 168 LEU A C 1
ATOM 1264 O O . LEU A 1 168 ? -9.797 12.594 -1.964 1 98.75 168 LEU A O 1
ATOM 1268 N N . GLN A 1 169 ? -10.086 11.07 -3.541 1 98.75 169 GLN A N 1
ATOM 1269 C CA . GLN A 1 169 ? -8.703 11.047 -4.008 1 98.75 169 GLN A CA 1
ATOM 1270 C C . GLN A 1 169 ? -8.625 11.305 -5.512 1 98.75 169 GLN A C 1
ATOM 1272 O O . GLN A 1 169 ? -9.453 10.805 -6.273 1 98.75 169 GLN A O 1
ATOM 1277 N N . ARG A 1 170 ? -7.699 12.125 -5.93 1 98.44 170 ARG A N 1
ATOM 1278 C CA . ARG A 1 170 ? -7.363 12.336 -7.336 1 98.44 170 ARG A CA 1
ATOM 1279 C C . ARG A 1 170 ? -5.855 12.281 -7.555 1 98.44 170 ARG A C 1
ATOM 1281 O O . ARG A 1 170 ? -5.082 12.641 -6.664 1 98.44 170 ARG A O 1
ATOM 1288 N N . THR A 1 171 ? -5.48 11.828 -8.688 1 97.81 171 THR A N 1
ATOM 1289 C CA . THR A 1 171 ? -4.082 11.797 -9.102 1 97.81 171 THR A CA 1
ATOM 1290 C C . THR A 1 171 ? -3.895 12.516 -10.438 1 97.81 171 THR A C 1
ATOM 1292 O O . THR A 1 171 ? -4.566 12.195 -11.422 1 97.81 171 THR A O 1
ATOM 1295 N N . TRP A 1 172 ? -3.035 13.523 -10.43 1 95.62 172 TRP A N 1
ATOM 1296 C CA . TRP A 1 172 ? -2.619 14.203 -11.648 1 95.62 172 TRP A CA 1
ATOM 1297 C C . TRP A 1 172 ? -1.15 13.93 -11.953 1 95.62 172 TRP A C 1
ATOM 1299 O O . TRP A 1 172 ? -0.268 14.672 -11.516 1 95.62 172 TRP A O 1
ATOM 1309 N N . SER A 1 173 ? -0.892 12.984 -12.797 1 85.88 173 SER A N 1
ATOM 1310 C CA . SER A 1 173 ? 0.447 12.406 -12.891 1 85.88 173 SER A CA 1
ATOM 1311 C C . SER A 1 173 ? 1.358 13.281 -13.75 1 85.88 173 SER A C 1
ATOM 1313 O O . SER A 1 173 ? 2.541 12.969 -13.914 1 85.88 173 SER A O 1
ATOM 1315 N N . GLU A 1 174 ? 0.839 14.391 -14.297 1 86.31 174 GLU A N 1
ATOM 1316 C CA . GLU A 1 174 ? 1.739 15.367 -14.898 1 86.31 174 GLU A CA 1
ATOM 1317 C C . GLU A 1 174 ? 2.738 15.898 -13.875 1 86.31 174 GLU A C 1
ATOM 1319 O O . GLU A 1 174 ? 3.781 16.438 -14.234 1 86.31 174 GLU A O 1
ATOM 1324 N N . GLY A 1 175 ? 2.514 15.703 -12.617 1 80.25 175 GLY A N 1
ATOM 1325 C CA . GLY A 1 175 ? 3.387 16.141 -11.539 1 80.25 175 GLY A CA 1
ATOM 1326 C C . GLY A 1 175 ? 4.273 15.023 -11.008 1 80.25 175 GLY A C 1
ATOM 1327 O O . GLY A 1 175 ? 4.992 15.211 -10.023 1 80.25 175 GLY A O 1
ATOM 1328 N N . ALA A 1 176 ? 4.281 13.891 -11.656 1 84.56 176 ALA A N 1
ATOM 1329 C CA . ALA A 1 176 ? 4.906 12.695 -11.094 1 84.56 176 ALA A CA 1
ATOM 1330 C C . ALA A 1 176 ? 6.414 12.891 -10.93 1 84.56 176 ALA A C 1
ATOM 1332 O O . ALA A 1 176 ? 7.02 12.352 -10 1 84.56 176 ALA A O 1
ATOM 1333 N N . HIS A 1 177 ? 6.988 13.719 -11.68 1 91.75 177 HIS A N 1
ATOM 1334 C CA . HIS A 1 177 ? 8.438 13.852 -11.648 1 91.75 177 HIS A CA 1
ATOM 1335 C C . HIS A 1 177 ? 8.859 15.188 -11.055 1 91.75 177 HIS A C 1
ATOM 1337 O O . HIS A 1 177 ? 10.047 15.539 -11.078 1 91.75 177 HIS A O 1
ATOM 1343 N N . ASP A 1 178 ? 7.891 15.906 -10.492 1 94.44 178 ASP A N 1
ATOM 1344 C CA . ASP A 1 178 ? 8.211 17.172 -9.828 1 94.44 178 ASP A CA 1
ATOM 1345 C C . ASP A 1 178 ? 8.594 16.953 -8.375 1 94.44 178 ASP A C 1
ATOM 1347 O O . ASP A 1 178 ? 9.141 17.844 -7.727 1 94.44 178 ASP A O 1
ATOM 1351 N N . THR A 1 179 ? 8.359 15.867 -7.859 1 95.19 179 THR A N 1
ATOM 1352 C CA . THR A 1 179 ? 8.805 15.398 -6.547 1 95.19 179 THR A CA 1
ATOM 1353 C C . THR A 1 179 ? 9.133 13.914 -6.586 1 95.19 179 THR A C 1
ATOM 1355 O O . THR A 1 179 ? 8.258 13.078 -6.836 1 95.19 179 THR A O 1
ATOM 1358 N N . GLU A 1 180 ? 10.43 13.625 -6.371 1 96.75 180 GLU A N 1
ATOM 1359 C CA . GLU A 1 180 ? 10.703 12.203 -6.57 1 96.75 180 GLU A CA 1
ATOM 1360 C C . GLU A 1 180 ? 12.016 11.797 -5.91 1 96.75 180 GLU A C 1
ATOM 1362 O O . GLU A 1 180 ? 12.836 12.648 -5.566 1 96.75 180 GLU A O 1
ATOM 1367 N N . ILE A 1 181 ? 12.133 10.633 -5.484 1 97.94 181 ILE A N 1
ATOM 1368 C CA . ILE A 1 181 ? 13.336 9.836 -5.309 1 97.94 181 ILE A CA 1
ATOM 1369 C C . ILE A 1 181 ? 13.383 8.727 -6.355 1 97.94 181 ILE A C 1
ATOM 1371 O O . ILE A 1 181 ? 12.617 7.766 -6.281 1 97.94 181 ILE A O 1
ATOM 1375 N N . ARG A 1 182 ? 14.336 8.781 -7.281 1 97.25 182 ARG A N 1
ATOM 1376 C CA . ARG A 1 182 ? 14.305 7.941 -8.477 1 97.25 182 ARG A CA 1
ATOM 1377 C C . ARG A 1 182 ? 14.922 6.574 -8.203 1 97.25 182 ARG A C 1
ATOM 1379 O O . ARG A 1 182 ? 14.523 5.574 -8.805 1 97.25 182 ARG A O 1
ATOM 1386 N N . GLY A 1 183 ? 15.891 6.574 -7.34 1 96.88 183 GLY A N 1
ATOM 1387 C CA . GLY A 1 183 ? 16.688 5.371 -7.18 1 96.88 183 GLY A CA 1
ATOM 1388 C C . GLY A 1 183 ? 16.422 4.645 -5.879 1 96.88 183 GLY A C 1
ATOM 1389 O O . GLY A 1 183 ? 15.914 5.238 -4.926 1 96.88 183 GLY A O 1
ATOM 1390 N N . GLY A 1 184 ? 16.766 3.34 -5.793 1 96.31 184 GLY A N 1
ATOM 1391 C CA . GLY A 1 184 ? 16.672 2.518 -4.598 1 96.31 184 GLY A CA 1
ATOM 1392 C C . GLY A 1 184 ? 15.883 1.238 -4.816 1 96.31 184 GLY A C 1
ATOM 1393 O O . GLY A 1 184 ? 16.016 0.283 -4.051 1 96.31 184 GLY A O 1
ATOM 1394 N N . LEU A 1 185 ? 15.117 1.223 -5.91 1 97.25 185 LEU A N 1
ATOM 1395 C CA . LEU A 1 185 ? 14.297 0.065 -6.242 1 97.25 185 LEU A CA 1
ATOM 1396 C C . LEU A 1 185 ? 14.555 -0.388 -7.676 1 97.25 185 LEU A C 1
ATOM 1398 O O . LEU A 1 185 ? 15.711 -0.569 -8.078 1 97.25 185 LEU A O 1
ATOM 1402 N N . THR A 1 186 ? 13.547 -0.619 -8.477 1 96.56 186 THR A N 1
ATOM 1403 C CA . THR A 1 186 ? 13.797 -1.332 -9.727 1 96.56 186 THR A CA 1
ATOM 1404 C C . THR A 1 186 ? 14.203 -0.363 -10.836 1 96.56 186 THR A C 1
ATOM 1406 O O . THR A 1 186 ? 14.836 -0.762 -11.812 1 96.56 186 THR A O 1
ATOM 1409 N N . SER A 1 187 ? 13.875 0.94 -10.742 1 94.56 187 SER A N 1
ATOM 1410 C CA . SER A 1 187 ? 14.203 1.908 -11.781 1 94.56 187 SER A CA 1
ATOM 1411 C C . SER A 1 187 ? 15.703 2.201 -11.805 1 94.56 187 SER A C 1
ATOM 1413 O O . SER A 1 187 ? 16.344 2.148 -12.859 1 94.56 187 SER A O 1
ATOM 1415 N N . PHE A 1 188 ? 16.266 2.609 -10.695 1 95.75 188 PHE A N 1
ATOM 1416 C CA . PHE A 1 188 ? 17.688 2.787 -10.461 1 95.75 188 PHE A CA 1
ATOM 1417 C C . PHE A 1 188 ? 18.141 1.949 -9.273 1 95.75 188 PHE A C 1
ATOM 1419 O O . PHE A 1 188 ? 18.016 2.375 -8.117 1 95.75 188 PHE A O 1
ATOM 1426 N N . GLN A 1 189 ? 18.703 0.831 -9.609 1 96.62 189 GLN A N 1
ATOM 1427 C CA . GLN A 1 189 ? 19.062 -0.139 -8.578 1 96.62 189 GLN A CA 1
ATOM 1428 C C . GLN A 1 189 ? 20.203 0.372 -7.707 1 96.62 189 GLN A C 1
ATOM 1430 O O . GLN A 1 189 ? 21.047 1.146 -8.172 1 96.62 189 GLN A O 1
ATOM 1435 N N . PRO A 1 190 ? 20.281 -0.133 -6.445 1 96.94 190 PRO A N 1
ATOM 1436 C CA . PRO A 1 190 ? 21.344 0.316 -5.535 1 96.94 190 PRO A CA 1
ATOM 1437 C C . PRO A 1 190 ? 22.75 0.08 -6.094 1 96.94 190 PRO A C 1
ATOM 1439 O O . PRO A 1 190 ? 23.656 0.877 -5.848 1 96.94 190 PRO A O 1
ATOM 1442 N N . LYS A 1 191 ? 22.953 -0.948 -6.867 1 95.31 191 LYS A N 1
ATOM 1443 C CA . LYS A 1 191 ? 24.266 -1.282 -7.414 1 95.31 191 LYS A CA 1
ATOM 1444 C C . LYS A 1 191 ? 24.766 -0.184 -8.344 1 95.31 191 LYS A C 1
ATOM 1446 O O . LYS A 1 191 ? 25.953 -0.136 -8.672 1 95.31 191 LYS A O 1
ATOM 1451 N N . GLU A 1 192 ? 23.875 0.676 -8.773 1 95.75 192 GLU A N 1
ATOM 1452 C CA . GLU A 1 192 ? 24.234 1.735 -9.719 1 95.75 192 GLU A CA 1
ATOM 1453 C C . GLU A 1 192 ? 24.656 3.004 -8.984 1 95.75 192 GLU A C 1
ATOM 1455 O O . GLU A 1 192 ? 25.016 4 -9.617 1 95.75 192 GLU A O 1
ATOM 1460 N N . TYR A 1 193 ? 24.672 3 -7.707 1 96.75 193 TYR A N 1
ATOM 1461 C CA . TYR A 1 193 ? 25.047 4.172 -6.922 1 96.75 193 TYR A CA 1
ATOM 1462 C C . TYR A 1 193 ? 26.516 4.543 -7.156 1 96.75 193 TYR A C 1
ATOM 1464 O O . TYR A 1 193 ? 27.391 3.676 -7.117 1 96.75 193 TYR A O 1
ATOM 1472 N N . SER A 1 194 ? 26.781 5.789 -7.445 1 96.31 194 SER A N 1
ATOM 1473 C CA . SER A 1 194 ? 28.109 6.379 -7.617 1 96.31 194 SER A CA 1
ATOM 1474 C C . SER A 1 194 ? 28.078 7.887 -7.395 1 96.31 194 SER A C 1
ATOM 1476 O O . SER A 1 194 ? 27 8.469 -7.203 1 96.31 194 SER A O 1
ATOM 1478 N N . ASP A 1 195 ? 29.219 8.516 -7.355 1 95.62 195 ASP A N 1
ATOM 1479 C CA . ASP A 1 195 ? 29.281 9.977 -7.242 1 95.62 195 ASP A CA 1
ATOM 1480 C C . ASP A 1 195 ? 28.547 10.648 -8.398 1 95.62 195 ASP A C 1
ATOM 1482 O O . ASP A 1 195 ? 27.938 11.703 -8.227 1 95.62 195 ASP A O 1
ATOM 1486 N N . ALA A 1 196 ? 28.547 9.992 -9.5 1 96.69 196 ALA A N 1
ATOM 1487 C CA . ALA A 1 196 ? 27.953 10.562 -10.703 1 96.69 196 ALA A CA 1
ATOM 1488 C C . ALA A 1 196 ? 26.438 10.398 -10.695 1 96.69 196 ALA A C 1
ATOM 1490 O O . ALA A 1 196 ? 25.719 11.188 -11.32 1 96.69 196 ALA A O 1
ATOM 1491 N N . THR A 1 197 ? 25.906 9.438 -9.93 1 97.06 197 THR A N 1
ATOM 1492 C CA . THR A 1 197 ? 24.484 9.109 -10.023 1 97.06 197 THR A CA 1
ATOM 1493 C C . THR A 1 197 ? 23.781 9.32 -8.688 1 97.06 197 THR A C 1
ATOM 1495 O O . THR A 1 197 ? 22.594 9.055 -8.555 1 97.06 197 THR A O 1
ATOM 1498 N N . LYS A 1 198 ? 24.453 9.781 -7.68 1 96.88 198 LYS A N 1
ATOM 1499 C CA . LYS A 1 198 ? 23.953 9.82 -6.305 1 96.88 198 LYS A CA 1
ATOM 1500 C C . LYS A 1 198 ? 22.688 10.656 -6.207 1 96.88 198 LYS A C 1
ATOM 1502 O O . LYS A 1 198 ? 21.828 10.398 -5.352 1 96.88 198 LYS A O 1
ATOM 1507 N N . THR A 1 199 ? 22.5 11.641 -7.074 1 97 199 THR A N 1
ATOM 1508 C CA . THR A 1 199 ? 21.328 12.516 -7 1 97 199 THR A CA 1
ATOM 1509 C C . THR A 1 199 ? 20.062 11.75 -7.371 1 97 199 THR A C 1
ATOM 1511 O O . THR A 1 199 ? 18.953 12.172 -7.02 1 97 199 THR A O 1
ATOM 1514 N N . HIS A 1 200 ? 20.156 10.586 -8.094 1 97.06 200 HIS A N 1
ATOM 1515 C CA . HIS A 1 200 ? 19 9.734 -8.391 1 97.06 200 HIS A CA 1
ATOM 1516 C C . HIS A 1 200 ? 18.422 9.141 -7.113 1 97.06 200 HIS A C 1
ATOM 1518 O O . HIS A 1 200 ? 17.25 8.727 -7.098 1 97.06 200 HIS A O 1
ATOM 1524 N N . TYR A 1 201 ? 19.266 9.117 -6.102 1 97.81 201 TYR A N 1
ATOM 1525 C CA . TYR A 1 201 ? 18.891 8.422 -4.875 1 97.81 201 TYR A CA 1
ATOM 1526 C C . TYR A 1 201 ? 18.547 9.414 -3.771 1 97.81 201 TYR A C 1
ATOM 1528 O O . TYR A 1 201 ? 18.375 9.031 -2.611 1 97.81 201 TYR A O 1
ATOM 1536 N N . MET A 1 202 ? 18.516 10.695 -4.102 1 97.88 202 MET A N 1
ATOM 1537 C CA . MET A 1 202 ? 18.156 11.773 -3.186 1 97.88 202 MET A CA 1
ATOM 1538 C C . MET A 1 202 ? 16.844 12.422 -3.588 1 97.88 202 MET A C 1
ATOM 1540 O O . MET A 1 202 ? 16.469 12.414 -4.766 1 97.88 202 MET A O 1
ATOM 1544 N N . PHE A 1 203 ? 16.141 12.898 -2.576 1 97.75 203 PHE A N 1
ATOM 1545 C CA . PHE A 1 203 ? 14.883 13.586 -2.828 1 97.75 203 PHE A CA 1
ATOM 1546 C C . PHE A 1 203 ? 15.102 14.805 -3.713 1 97.75 203 PHE A C 1
ATOM 1548 O O . PHE A 1 203 ? 16.047 15.57 -3.504 1 97.75 203 PHE A O 1
ATOM 1555 N N . ASP A 1 204 ? 14.266 14.914 -4.719 1 96.88 204 ASP A N 1
ATOM 1556 C CA . ASP A 1 204 ? 14.258 16.047 -5.641 1 96.88 204 ASP A CA 1
ATOM 1557 C C . ASP A 1 204 ? 12.867 16.656 -5.742 1 96.88 204 ASP A C 1
ATOM 1559 O O . ASP A 1 204 ? 11.859 15.945 -5.758 1 96.88 204 ASP A O 1
ATOM 1563 N N . MET A 1 205 ? 12.805 17.969 -5.766 1 95.69 205 MET A N 1
ATOM 1564 C CA . MET A 1 205 ? 11.5 18.625 -5.832 1 95.69 205 MET A CA 1
ATOM 1565 C C . MET A 1 205 ? 11.578 19.922 -6.641 1 95.69 205 MET A C 1
ATOM 1567 O O . MET A 1 205 ? 12.562 20.641 -6.555 1 95.69 205 MET A O 1
ATOM 1571 N N . ASN A 1 206 ? 10.602 20.141 -7.441 1 94.94 206 ASN A N 1
ATOM 1572 C CA . ASN A 1 206 ? 10.32 21.438 -8.047 1 94.94 206 ASN A CA 1
ATOM 1573 C C . ASN A 1 206 ? 9.117 22.109 -7.391 1 94.94 206 ASN A C 1
ATOM 1575 O O . ASN A 1 206 ? 8 22.047 -7.914 1 94.94 206 ASN A O 1
ATOM 1579 N N . GLY A 1 207 ? 9.367 22.812 -6.328 1 92.88 207 GLY A N 1
ATOM 1580 C CA . GLY A 1 207 ? 8.312 23.359 -5.496 1 92.88 207 GLY A CA 1
ATOM 1581 C C . GLY A 1 207 ? 7.398 24.312 -6.246 1 92.88 207 GLY A C 1
ATOM 1582 O O . GLY A 1 207 ? 6.184 24.297 -6.047 1 92.88 207 GLY A O 1
ATOM 1583 N N . LYS A 1 208 ? 7.973 25.125 -7.074 1 93.31 208 LYS A N 1
ATOM 1584 C CA . LYS A 1 208 ? 7.184 26.094 -7.836 1 93.31 208 LYS A CA 1
ATOM 1585 C C . LYS A 1 208 ? 6.195 25.391 -8.758 1 93.31 208 LYS A C 1
ATOM 1587 O O . LYS A 1 208 ? 5.027 25.766 -8.836 1 93.31 208 LYS A O 1
ATOM 1592 N N . LYS A 1 209 ? 6.641 24.391 -9.422 1 93.44 209 LYS A N 1
ATOM 1593 C CA . LYS A 1 209 ? 5.781 23.656 -10.344 1 93.44 209 LYS A CA 1
ATOM 1594 C C . LYS A 1 209 ? 4.656 22.953 -9.594 1 93.44 209 LYS A C 1
ATOM 1596 O O . LYS A 1 209 ? 3.514 22.922 -10.062 1 93.44 209 LYS A O 1
ATOM 1601 N N . ILE A 1 210 ? 5 22.422 -8.477 1 92.44 210 ILE A N 1
ATOM 1602 C CA . ILE A 1 210 ? 4.012 21.719 -7.664 1 92.44 210 ILE A CA 1
ATOM 1603 C C . ILE A 1 210 ? 2.957 22.703 -7.172 1 92.44 210 ILE A C 1
ATOM 1605 O O . ILE A 1 210 ? 1.761 22.406 -7.184 1 92.44 210 ILE A O 1
ATOM 1609 N N . LEU A 1 211 ? 3.426 23.828 -6.734 1 91.75 211 LEU A N 1
ATOM 1610 C CA . LEU A 1 211 ? 2.514 24.859 -6.223 1 91.75 211 LEU A CA 1
ATOM 1611 C C . LEU A 1 211 ? 1.563 25.328 -7.316 1 91.75 211 LEU A C 1
ATOM 1613 O O . LEU A 1 211 ? 0.372 25.531 -7.07 1 91.75 211 LEU A O 1
ATOM 1617 N N . LEU A 1 212 ? 2.078 25.484 -8.469 1 93.31 212 LEU A N 1
ATOM 1618 C CA . LEU A 1 212 ? 1.264 25.938 -9.594 1 93.31 212 LEU A CA 1
ATOM 1619 C C . LEU A 1 212 ? 0.221 24.875 -9.961 1 93.31 212 LEU A C 1
ATOM 1621 O O . LEU A 1 212 ? -0.939 25.219 -10.211 1 93.31 212 LEU A O 1
ATOM 1625 N N . LEU A 1 213 ? 0.669 23.672 -10.008 1 92.44 213 LEU A N 1
ATOM 1626 C CA . LEU A 1 213 ? -0.264 22.578 -10.305 1 92.44 213 LEU A CA 1
ATOM 1627 C C . LEU A 1 213 ? -1.343 22.484 -9.234 1 92.44 213 LEU A C 1
ATOM 1629 O O . LEU A 1 213 ? -2.52 22.281 -9.547 1 92.44 213 LEU A O 1
ATOM 1633 N N . SER A 1 214 ? -0.981 22.609 -8.031 1 92.38 214 SER A N 1
ATOM 1634 C CA . SER A 1 214 ? -1.914 22.562 -6.91 1 92.38 214 SER A CA 1
ATOM 1635 C C . SER A 1 214 ? -2.939 23.688 -7.012 1 92.38 214 SER A C 1
ATOM 1637 O O . SER A 1 214 ? -4.137 23.469 -6.82 1 92.38 214 SER A O 1
ATOM 1639 N N . ALA A 1 215 ? -2.451 24.844 -7.266 1 91.62 215 ALA A N 1
ATOM 1640 C CA . ALA A 1 215 ? -3.314 26.031 -7.371 1 91.62 215 ALA A CA 1
ATOM 1641 C C . ALA A 1 215 ? -4.34 25.859 -8.484 1 91.62 215 ALA A C 1
ATOM 1643 O O . ALA A 1 215 ? -5.469 26.344 -8.383 1 91.62 215 ALA A O 1
ATOM 1644 N N . ARG A 1 216 ? -3.984 25.125 -9.438 1 93.56 216 ARG A N 1
ATOM 1645 C CA . ARG A 1 216 ? -4.855 24.922 -10.594 1 93.56 216 ARG A CA 1
ATOM 1646 C C . ARG A 1 216 ? -5.898 23.844 -10.32 1 93.56 216 ARG A C 1
ATOM 1648 O O . ARG A 1 216 ? -7.047 23.969 -10.75 1 93.56 216 ARG A O 1
ATOM 1655 N N . LYS A 1 217 ? -5.551 22.828 -9.594 1 95.62 217 LYS A N 1
ATOM 1656 C CA . LYS A 1 217 ? -6.391 21.641 -9.539 1 95.62 217 LYS A CA 1
ATOM 1657 C C . LYS A 1 217 ? -7.18 21.578 -8.234 1 95.62 217 LYS A C 1
ATOM 1659 O O . LYS A 1 217 ? -8.328 21.141 -8.219 1 95.62 217 LYS A O 1
ATOM 1664 N N . ILE A 1 218 ? -6.637 22.062 -7.172 1 96.44 218 ILE A N 1
ATOM 1665 C CA . ILE A 1 218 ? -7.156 21.781 -5.836 1 96.44 218 ILE A CA 1
ATOM 1666 C C . ILE A 1 218 ? -8.484 22.5 -5.633 1 96.44 218 ILE A C 1
ATOM 1668 O O . ILE A 1 218 ? -9.422 21.953 -5.062 1 96.44 218 ILE A O 1
ATOM 1672 N N . PRO A 1 219 ? -8.656 23.812 -6.086 1 97 219 PRO A N 1
ATOM 1673 C CA . PRO A 1 219 ? -9.938 24.484 -5.867 1 97 219 PRO A CA 1
ATOM 1674 C C . PRO A 1 219 ? -11.117 23.75 -6.496 1 97 219 PRO A C 1
ATOM 1676 O O . PRO A 1 219 ? -12.156 23.594 -5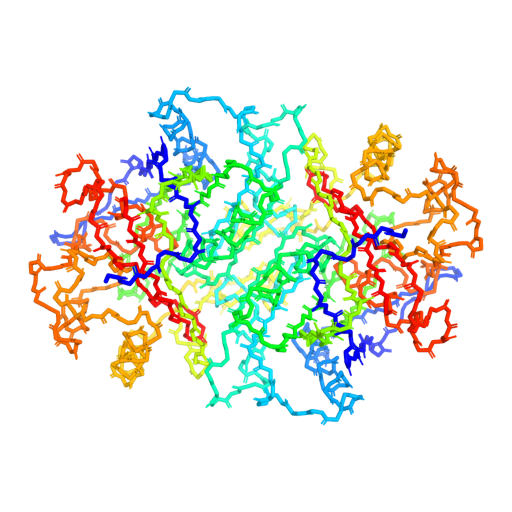.855 1 97 219 PRO A O 1
ATOM 1679 N N . GLU A 1 220 ? -10.93 23.266 -7.695 1 97.38 220 GLU A N 1
ATOM 1680 C CA . GLU A 1 220 ? -11.992 22.516 -8.344 1 97.38 220 GLU A CA 1
ATOM 1681 C C . GLU A 1 220 ? -12.258 21.203 -7.617 1 97.38 220 GLU A C 1
ATOM 1683 O O . GLU A 1 220 ? -13.406 20.797 -7.457 1 97.38 220 GLU A O 1
ATOM 1688 N N . MET A 1 221 ? -11.227 20.531 -7.207 1 98 221 MET A N 1
ATOM 1689 C CA . MET A 1 221 ? -11.398 19.281 -6.457 1 98 221 MET A CA 1
ATOM 1690 C C . MET A 1 221 ? -12.102 19.531 -5.133 1 98 221 MET A C 1
ATOM 1692 O O . MET A 1 221 ? -12.922 18.734 -4.691 1 98 221 MET A O 1
ATOM 1696 N N . PHE A 1 222 ? -11.734 20.641 -4.496 1 98.19 222 PHE A N 1
ATOM 1697 C CA . PHE A 1 222 ? -12.359 20.984 -3.221 1 98.19 222 PHE A CA 1
ATOM 1698 C C . PHE A 1 222 ? -13.852 21.203 -3.389 1 98.19 222 PHE A C 1
ATOM 1700 O O . PHE A 1 222 ? -14.648 20.797 -2.545 1 98.19 222 PHE A O 1
ATOM 1707 N N . LYS A 1 223 ? -14.234 21.859 -4.441 1 97.88 223 LYS A N 1
ATOM 1708 C CA . LYS A 1 223 ? -15.656 22.016 -4.75 1 97.88 223 LYS A CA 1
ATOM 1709 C C . LYS A 1 223 ? -16.328 20.656 -4.934 1 97.88 223 LYS A C 1
ATOM 1711 O O . LYS A 1 223 ? -17.422 20.422 -4.402 1 97.88 223 LYS A O 1
ATOM 1716 N N . GLU A 1 224 ? -15.695 19.797 -5.68 1 98.31 224 GLU A N 1
ATOM 1717 C CA . GLU A 1 224 ? -16.203 18.438 -5.875 1 98.31 224 GLU A CA 1
ATOM 1718 C C . GLU A 1 224 ? -16.359 17.703 -4.547 1 98.31 224 GLU A C 1
ATOM 1720 O O . GLU A 1 224 ? -17.359 17.016 -4.332 1 98.31 224 GLU A O 1
ATOM 1725 N N . PHE A 1 225 ? -15.398 17.906 -3.721 1 98.38 225 PHE A N 1
ATOM 1726 C CA . PHE A 1 225 ? -15.391 17.281 -2.402 1 98.38 225 PHE A CA 1
ATOM 1727 C C . PHE A 1 225 ? -16.562 17.766 -1.563 1 98.38 225 PHE A C 1
ATOM 1729 O O . PHE A 1 225 ? -17.25 16.969 -0.918 1 98.38 225 PHE A O 1
ATOM 1736 N N . LYS A 1 226 ? -16.75 19.031 -1.554 1 97.69 226 LYS A N 1
ATOM 1737 C CA . LYS A 1 226 ? -17.875 19.609 -0.837 1 97.69 226 LYS A CA 1
ATOM 1738 C C . LYS A 1 226 ? -19.203 19.094 -1.396 1 97.69 226 LYS A C 1
ATOM 1740 O O . LYS A 1 226 ? -20.109 18.719 -0.638 1 97.69 226 LYS A O 1
ATOM 1745 N N . ASP A 1 227 ? -19.297 19 -2.672 1 97.75 227 ASP A N 1
ATOM 1746 C CA . ASP A 1 227 ? -20.5 18.5 -3.312 1 97.75 227 ASP A CA 1
ATOM 1747 C C . ASP A 1 227 ? -20.75 17.047 -2.939 1 97.75 227 ASP A C 1
ATOM 1749 O O . ASP A 1 227 ? -21.875 16.672 -2.6 1 97.75 227 ASP A O 1
ATOM 1753 N N . LYS A 1 228 ? -19.734 16.25 -2.986 1 97.38 228 LYS A N 1
ATOM 1754 C CA . LYS A 1 228 ? -19.844 14.828 -2.682 1 97.38 228 LYS A CA 1
ATOM 1755 C C . LYS A 1 228 ? -20.234 14.609 -1.222 1 97.38 228 LYS A C 1
ATOM 1757 O O . LYS A 1 228 ? -21.031 13.727 -0.911 1 97.38 228 LYS A O 1
ATOM 1762 N N . SER A 1 229 ? -19.609 15.367 -0.359 1 97.44 229 SER A N 1
ATOM 1763 C CA . SER A 1 229 ? -19.812 15.188 1.074 1 97.44 229 SER A CA 1
ATOM 1764 C C . SER A 1 229 ? -21.109 15.828 1.528 1 97.44 229 SER A C 1
ATOM 1766 O O . SER A 1 229 ? -21.656 15.477 2.582 1 97.44 229 SER A O 1
ATOM 1768 N N . GLY A 1 230 ? -21.531 16.875 0.753 1 97.5 230 GLY A N 1
ATOM 1769 C CA . GLY A 1 230 ? -22.688 17.656 1.173 1 97.5 230 GLY A CA 1
ATOM 1770 C C . GLY A 1 230 ? -22.344 18.672 2.258 1 97.5 230 GLY A C 1
ATOM 1771 O O . GLY A 1 230 ? -23.25 19.156 2.949 1 97.5 230 GLY A O 1
ATOM 1772 N N . LEU A 1 231 ? -21.078 18.922 2.445 1 97.5 231 LEU A N 1
ATOM 1773 C CA . LEU A 1 231 ? -20.625 19.844 3.492 1 97.5 231 LEU A CA 1
ATOM 1774 C C . LEU A 1 231 ? -20.188 21.172 2.9 1 97.5 231 LEU A C 1
ATOM 1776 O O . LEU A 1 231 ? -19.547 21.203 1.847 1 97.5 231 LEU A O 1
ATOM 1780 N N . SER A 1 232 ? -20.594 22.25 3.545 1 96.56 232 SER A N 1
ATOM 1781 C CA . SER A 1 232 ? -20 23.562 3.283 1 96.56 232 SER A CA 1
ATOM 1782 C C . SER A 1 232 ? -18.812 23.828 4.207 1 96.56 232 SER A C 1
ATOM 1784 O O . SER A 1 232 ? -18.562 23.062 5.137 1 96.56 232 SER A O 1
ATOM 1786 N N . LEU A 1 233 ? -18.141 24.828 3.883 1 96.19 233 LEU A N 1
ATOM 1787 C CA . LEU A 1 233 ? -17 25.219 4.715 1 96.19 233 LEU A CA 1
ATOM 1788 C C . LEU A 1 233 ? -17.453 25.5 6.148 1 96.19 233 LEU A C 1
ATOM 1790 O O . LEU A 1 233 ? -16.719 25.219 7.098 1 96.19 233 LEU A O 1
ATOM 1794 N N . SER A 1 234 ? -18.641 26.062 6.324 1 96.12 234 SER A N 1
ATOM 1795 C CA . SER A 1 234 ? -19.156 26.406 7.645 1 96.12 234 SER A CA 1
ATOM 1796 C C . SER A 1 234 ? -19.484 25.156 8.461 1 96.12 234 SER A C 1
ATOM 1798 O O . SER A 1 234 ? -19.562 25.219 9.688 1 96.12 234 SER A O 1
ATOM 1800 N N . ASP A 1 235 ? -19.672 24.016 7.777 1 97.31 235 ASP A N 1
ATOM 1801 C CA . ASP A 1 235 ? -19.969 22.75 8.453 1 97.31 235 ASP A CA 1
ATOM 1802 C C . ASP A 1 235 ? -18.719 22.141 9.055 1 97.31 235 ASP A C 1
ATOM 1804 O O . ASP A 1 235 ? -18.797 21.266 9.914 1 97.31 235 ASP A O 1
ATOM 1808 N N . LEU A 1 236 ? -17.562 22.531 8.562 1 97.81 236 LEU A N 1
ATOM 1809 C CA . LEU A 1 236 ? -16.297 22.031 9.07 1 97.81 236 LEU A CA 1
ATOM 1810 C C . LEU A 1 236 ? -15.836 22.828 10.273 1 97.81 236 LEU A C 1
ATOM 1812 O O . LEU A 1 236 ? -15.648 24.047 10.18 1 97.81 236 LEU A O 1
ATOM 1816 N N . ASP A 1 237 ? -15.609 22.141 11.336 1 98.38 237 ASP A N 1
ATOM 1817 C CA . ASP A 1 237 ? -15.117 22.797 12.539 1 98.38 237 ASP A CA 1
ATOM 1818 C C . ASP A 1 237 ? -13.633 23.109 12.422 1 98.38 237 ASP A C 1
ATOM 1820 O O . ASP A 1 237 ? -13.156 24.109 12.969 1 98.38 237 ASP A O 1
ATOM 1824 N N . TYR A 1 238 ? -12.922 22.281 11.766 1 98.69 238 TYR A N 1
ATOM 1825 C CA . TYR A 1 238 ? -11.477 22.438 11.68 1 98.69 238 TYR A CA 1
ATOM 1826 C C . TYR A 1 238 ? -10.906 21.625 10.531 1 98.69 238 TYR A C 1
ATOM 1828 O O . TYR A 1 238 ? -11.492 20.609 10.133 1 98.69 238 TYR A O 1
ATOM 1836 N N . ILE A 1 239 ? -9.844 22.062 9.938 1 98.81 239 ILE A N 1
ATOM 1837 C CA . ILE A 1 239 ? -9.18 21.375 8.836 1 98.81 239 ILE A CA 1
ATOM 1838 C C . ILE A 1 239 ? -7.742 21.047 9.227 1 98.81 239 ILE A C 1
ATOM 1840 O O . ILE A 1 239 ? -7.035 21.875 9.789 1 98.81 239 ILE A O 1
ATOM 1844 N N . ILE A 1 240 ? -7.367 19.812 9 1 98.88 240 ILE A N 1
ATOM 1845 C CA . ILE A 1 240 ? -6.008 19.328 9.211 1 98.88 240 ILE A CA 1
ATOM 1846 C C . ILE A 1 240 ? -5.34 19.062 7.863 1 98.88 240 ILE A C 1
ATOM 1848 O O . ILE A 1 240 ? -5.438 17.969 7.316 1 98.88 240 ILE A O 1
ATOM 1852 N N . PRO A 1 241 ? -4.629 20.016 7.352 1 98.62 241 PRO A N 1
ATOM 1853 C CA . PRO A 1 241 ? -3.961 19.812 6.062 1 98.62 241 PRO A CA 1
ATOM 1854 C C . PRO A 1 241 ? -2.578 19.188 6.203 1 98.62 241 PRO A C 1
ATOM 1856 O O . PRO A 1 241 ? -1.979 19.234 7.281 1 98.62 241 PRO A O 1
ATOM 1859 N N . HIS A 1 242 ? -2.145 18.531 5.172 1 98.12 242 HIS A N 1
ATOM 1860 C CA . HIS A 1 242 ? -0.737 18.156 5.055 1 98.12 242 HIS A CA 1
ATOM 1861 C C . HIS A 1 242 ? 0.168 19.375 5.234 1 98.12 242 HIS A C 1
ATOM 1863 O O . HIS A 1 242 ? -0.039 20.406 4.598 1 98.12 242 HIS A O 1
ATOM 1869 N N . GLN A 1 243 ? 1.081 19.297 6.152 1 96.38 243 GLN A N 1
ATOM 1870 C CA . GLN A 1 243 ? 2.057 20.344 6.406 1 96.38 243 GLN A CA 1
ATOM 1871 C C . GLN A 1 243 ? 3.16 20.344 5.355 1 96.38 243 GLN A C 1
ATOM 1873 O O . GLN A 1 243 ? 4.32 20.062 5.664 1 96.38 243 GLN A O 1
ATOM 1878 N N . ALA A 1 244 ? 2.838 20.75 4.16 1 93.56 244 ALA A N 1
ATOM 1879 C CA . ALA A 1 244 ? 3.656 20.516 2.975 1 93.56 244 ALA A CA 1
ATOM 1880 C C . ALA A 1 244 ? 4.805 21.516 2.887 1 93.56 244 ALA A C 1
ATOM 1882 O O . ALA A 1 244 ? 5.934 21.141 2.562 1 93.56 244 ALA A O 1
ATOM 1883 N N . SER A 1 245 ? 4.441 22.828 3.006 1 92.81 245 SER A N 1
ATOM 1884 C CA . SER A 1 245 ? 5.449 23.875 2.875 1 92.81 245 SER A CA 1
ATOM 1885 C C . SER A 1 245 ? 4.938 25.203 3.42 1 92.81 245 SER A C 1
ATOM 1887 O O . SER A 1 245 ? 3.809 25.281 3.908 1 92.81 245 SER A O 1
ATOM 1889 N N . ARG A 1 246 ? 5.734 26.172 3.336 1 91.12 246 ARG A N 1
ATOM 1890 C CA . ARG A 1 246 ? 5.402 27.516 3.799 1 91.12 246 ARG A CA 1
ATOM 1891 C C . ARG A 1 246 ? 4.312 28.141 2.934 1 91.12 246 ARG A C 1
ATOM 1893 O O . ARG A 1 246 ? 3.713 29.141 3.316 1 91.12 246 ARG A O 1
ATOM 1900 N N . ALA A 1 247 ? 4.039 27.469 1.845 1 92.44 247 ALA A N 1
ATOM 1901 C CA . ALA A 1 247 ? 3.008 27.984 0.943 1 92.44 247 ALA A CA 1
ATOM 1902 C C . ALA A 1 247 ? 1.618 27.547 1.399 1 92.44 247 ALA A C 1
ATOM 1904 O O . ALA A 1 247 ? 0.612 27.922 0.794 1 92.44 247 ALA A O 1
ATOM 1905 N N . LEU A 1 248 ? 1.512 26.828 2.461 1 95.19 248 LEU A N 1
ATOM 1906 C CA . LEU A 1 248 ? 0.256 26.266 2.953 1 95.19 248 LEU A CA 1
ATOM 1907 C C . LEU A 1 248 ? -0.791 27.359 3.133 1 95.19 248 LEU A C 1
ATOM 1909 O O . LEU A 1 248 ? -1.923 27.234 2.664 1 95.19 248 LEU A O 1
ATOM 1913 N N . PRO A 1 249 ? -0.478 28.547 3.709 1 96 249 PRO A N 1
ATOM 1914 C CA . PRO A 1 249 ? -1.486 29.594 3.861 1 96 249 PRO A CA 1
ATOM 1915 C C . PRO A 1 249 ? -2.025 30.094 2.523 1 96 249 PRO A C 1
ATOM 1917 O O . PRO A 1 249 ? -3.213 30.406 2.41 1 96 249 PRO A O 1
ATOM 1920 N N . MET A 1 250 ? -1.151 30.141 1.567 1 93.75 250 MET A N 1
ATOM 1921 C CA . MET A 1 250 ? -1.564 30.594 0.24 1 93.75 250 MET A CA 1
ATOM 1922 C C . MET A 1 250 ? -2.58 29.625 -0.367 1 93.75 250 MET A C 1
ATOM 1924 O O . MET A 1 250 ? -3.584 30.047 -0.938 1 93.75 250 MET A O 1
ATOM 1928 N N . VAL A 1 251 ? -2.305 28.312 -0.219 1 94 251 VAL A N 1
ATOM 1929 C CA . VAL A 1 251 ? -3.199 27.297 -0.75 1 94 251 VAL A CA 1
ATOM 1930 C C . VAL A 1 251 ? -4.543 27.359 -0.031 1 94 251 VAL A C 1
ATOM 1932 O O . VAL A 1 251 ? -5.598 27.312 -0.669 1 94 251 VAL A O 1
ATOM 1935 N N . MET A 1 252 ? -4.52 27.5 1.277 1 96.62 252 MET A N 1
ATOM 1936 C CA . MET A 1 252 ? -5.746 27.562 2.072 1 96.62 252 MET A CA 1
ATOM 1937 C C . MET A 1 252 ? -6.574 28.781 1.708 1 96.62 252 MET A C 1
ATOM 1939 O O . MET A 1 252 ? -7.797 28.703 1.586 1 96.62 252 MET A O 1
ATOM 1943 N N . ARG A 1 253 ? -5.914 29.844 1.51 1 95.31 253 ARG A N 1
ATOM 1944 C CA . ARG A 1 253 ? -6.598 31.078 1.128 1 95.31 253 ARG A CA 1
ATOM 1945 C C . ARG A 1 253 ? -7.289 30.922 -0.222 1 95.31 253 ARG A C 1
ATOM 1947 O O . ARG A 1 253 ? -8.398 31.438 -0.421 1 95.31 253 ARG A O 1
ATOM 1954 N N . SER A 1 254 ? -6.621 30.266 -1.073 1 94.19 254 SER A N 1
ATOM 1955 C CA . SER A 1 254 ? -7.195 30.047 -2.396 1 94.19 254 SER A CA 1
ATOM 1956 C C . SER A 1 254 ? -8.461 29.203 -2.32 1 94.19 254 SER A C 1
ATOM 1958 O O . SER A 1 254 ? -9.281 29.219 -3.24 1 94.19 254 SER A O 1
ATOM 1960 N N . LEU A 1 255 ? -8.633 28.5 -1.252 1 96.62 255 LEU A N 1
ATOM 1961 C CA . LEU A 1 255 ? -9.812 27.656 -1.045 1 96.62 255 LEU A CA 1
ATOM 1962 C C . LEU A 1 255 ? -10.867 28.391 -0.231 1 96.62 255 LEU A C 1
ATOM 1964 O O . LEU A 1 255 ? -11.945 27.844 0.039 1 96.62 255 LEU A O 1
ATOM 1968 N N . GLY A 1 256 ? -10.531 29.578 0.188 1 96.44 256 GLY A N 1
ATOM 1969 C CA . GLY A 1 256 ? -11.438 30.375 1.002 1 96.44 256 GLY A CA 1
ATOM 1970 C C . GLY A 1 256 ? -11.445 29.969 2.463 1 96.44 256 GLY A C 1
ATOM 1971 O O . GLY A 1 256 ? -12.398 30.25 3.191 1 96.44 256 GLY A O 1
ATOM 1972 N N . ILE A 1 257 ? -10.422 29.344 2.906 1 97.56 257 ILE A N 1
ATOM 1973 C CA . ILE A 1 257 ? -10.344 28.859 4.277 1 97.56 257 ILE A CA 1
ATOM 1974 C C . ILE A 1 257 ? -9.602 29.875 5.148 1 97.56 257 ILE A C 1
ATOM 1976 O O . ILE A 1 257 ? -8.422 30.141 4.922 1 97.56 257 ILE A O 1
ATOM 1980 N N . PRO A 1 258 ? -10.258 30.391 6.121 1 96.38 258 PRO A N 1
ATOM 1981 C CA . PRO A 1 258 ? -9.594 31.375 6.984 1 96.38 258 PRO A CA 1
ATOM 1982 C C . PRO A 1 258 ? -8.492 30.75 7.844 1 96.38 258 PRO A C 1
ATOM 1984 O O . PRO A 1 258 ? -8.531 29.547 8.125 1 96.38 258 PRO A O 1
ATOM 1987 N N . ASP A 1 259 ? -7.617 31.547 8.367 1 95.88 259 ASP A N 1
ATOM 1988 C CA . ASP A 1 259 ? -6.406 31.109 9.055 1 95.88 259 ASP A CA 1
ATOM 1989 C C . ASP A 1 259 ? -6.746 30.391 10.359 1 95.88 259 ASP A C 1
ATOM 1991 O O . ASP A 1 259 ? -6.012 29.516 10.805 1 95.88 259 ASP A O 1
ATOM 1995 N N . ASP A 1 260 ? -7.836 30.719 10.922 1 96.12 260 ASP A N 1
ATOM 1996 C CA . ASP A 1 260 ? -8.18 30.156 12.227 1 96.12 260 ASP A CA 1
ATOM 1997 C C . ASP A 1 260 ? -8.953 28.844 12.07 1 96.12 260 ASP A C 1
ATOM 1999 O O . ASP A 1 260 ? -9.336 28.234 13.062 1 96.12 260 ASP A O 1
ATOM 2003 N N . LYS A 1 261 ? -9.102 28.375 10.836 1 97.69 261 LYS A N 1
ATOM 2004 C CA . LYS A 1 261 ? -9.93 27.203 10.578 1 97.69 261 LYS A CA 1
ATOM 2005 C C . LYS A 1 261 ? -9.07 25.984 10.211 1 97.69 261 LYS A C 1
ATOM 2007 O O . LYS A 1 261 ? -9.586 24.906 9.969 1 97.69 261 LYS A O 1
ATOM 2012 N N . TYR A 1 262 ? -7.793 26.125 10.164 1 98.56 262 TYR A N 1
ATOM 2013 C CA . TYR A 1 262 ? -6.922 25 9.844 1 98.56 262 TYR A CA 1
ATOM 2014 C C . TYR A 1 262 ? -5.637 25.062 10.656 1 98.56 262 TYR A C 1
ATOM 2016 O O . TYR A 1 262 ? -5.23 26.141 11.117 1 98.56 262 TYR A O 1
ATOM 2024 N N . LEU A 1 263 ? -5.062 23.922 10.852 1 98.75 263 LEU A N 1
ATOM 2025 C CA . LEU A 1 263 ? -3.809 23.844 11.586 1 98.75 263 LEU A CA 1
ATOM 2026 C C . LEU A 1 263 ? -2.623 24.172 10.688 1 98.75 263 LEU A C 1
ATOM 2028 O O . LEU A 1 263 ? -2.553 23.703 9.547 1 98.75 263 LEU A O 1
ATOM 2032 N N . ASN A 1 264 ? -1.733 24.953 11.117 1 98.5 264 ASN A N 1
ATOM 2033 C CA . ASN A 1 264 ? -0.46 25.25 10.461 1 98.5 264 ASN A CA 1
ATOM 2034 C C . ASN A 1 264 ? 0.697 25.234 11.453 1 98.5 264 ASN A C 1
ATOM 2036 O O . ASN A 1 264 ? 0.877 26.172 12.227 1 98.5 264 ASN A O 1
ATOM 2040 N N . ILE A 1 265 ? 1.456 24.172 11.383 1 98.12 265 ILE A N 1
ATOM 2041 C CA . ILE A 1 265 ? 2.568 24.047 12.32 1 98.12 265 ILE A CA 1
ATOM 2042 C C . ILE A 1 265 ? 3.859 23.781 11.547 1 98.12 265 ILE A C 1
ATOM 2044 O O . ILE A 1 265 ? 4.801 23.188 12.086 1 98.12 265 ILE A O 1
ATOM 2048 N N . VAL A 1 266 ? 3.938 24.156 10.273 1 97.69 266 VAL A N 1
ATOM 2049 C CA . VAL A 1 266 ? 5.062 23.875 9.383 1 97.69 266 VAL A CA 1
ATOM 2050 C C . VAL A 1 266 ? 6.34 24.484 9.969 1 97.69 266 VAL A C 1
ATOM 2052 O O . VAL A 1 266 ? 7.406 23.859 9.914 1 97.69 266 VAL A O 1
ATOM 2055 N N . GLN A 1 267 ? 6.234 25.688 10.5 1 97.12 267 GLN A N 1
ATOM 2056 C CA . GLN A 1 267 ? 7.41 26.375 11.016 1 97.12 267 GLN A CA 1
ATOM 2057 C C . GLN A 1 267 ? 8.094 25.562 12.102 1 97.12 267 GLN A C 1
ATOM 2059 O O . GLN A 1 267 ? 9.32 25.422 12.109 1 97.12 267 GLN A O 1
ATOM 2064 N N . ASP A 1 268 ? 7.332 24.938 12.93 1 97.56 268 ASP A N 1
ATOM 2065 C CA . ASP A 1 268 ? 7.867 24.312 14.141 1 97.56 268 ASP A CA 1
ATOM 2066 C C . ASP A 1 268 ? 8.195 22.844 13.891 1 97.56 268 ASP A C 1
ATOM 2068 O O . ASP A 1 268 ? 9.016 22.25 14.594 1 97.56 268 ASP A O 1
ATOM 2072 N N . TYR A 1 269 ? 7.551 22.234 12.883 1 98.38 269 TYR A N 1
ATOM 2073 C CA . TYR A 1 269 ? 7.676 20.781 12.805 1 98.38 269 TYR A CA 1
ATOM 2074 C C . TYR A 1 269 ? 8.125 20.344 11.414 1 98.38 269 TYR A C 1
ATOM 2076 O O . TYR A 1 269 ? 8.609 19.219 11.242 1 98.38 269 TYR A O 1
ATOM 2084 N N . GLY A 1 270 ? 7.922 21.219 10.391 1 98.19 270 GLY A N 1
ATOM 2085 C CA . GLY A 1 270 ? 8.312 20.875 9.031 1 98.19 270 GLY A CA 1
ATOM 2086 C C . GLY A 1 270 ? 7.387 19.859 8.383 1 98.19 270 GLY A C 1
ATOM 2087 O O . GLY A 1 270 ? 6.316 19.547 8.914 1 98.19 270 GLY A O 1
ATOM 2088 N N . ASN A 1 271 ? 7.766 19.516 7.176 1 98.31 271 ASN A N 1
ATOM 2089 C CA . ASN A 1 271 ? 7.07 18.469 6.422 1 98.31 271 ASN A CA 1
ATOM 2090 C C . ASN A 1 271 ? 7.543 17.078 6.816 1 98.31 271 ASN A C 1
ATOM 2092 O O . ASN A 1 271 ? 8.695 16.719 6.566 1 98.31 271 ASN A O 1
ATOM 2096 N N . MET A 1 272 ? 6.633 16.328 7.379 1 98.69 272 MET A N 1
ATOM 2097 C CA . MET A 1 272 ? 7 14.984 7.812 1 98.69 272 MET A CA 1
ATOM 2098 C C . MET A 1 272 ? 6.461 13.938 6.844 1 98.69 272 MET A C 1
ATOM 2100 O O . MET A 1 272 ? 6.105 12.828 7.254 1 98.69 272 MET A O 1
ATOM 2104 N N . VAL A 1 273 ? 6.211 14.312 5.656 1 98.44 273 VAL A N 1
ATOM 2105 C CA . VAL A 1 273 ? 5.801 13.406 4.586 1 98.44 273 VAL A CA 1
ATOM 2106 C C . VAL A 1 273 ? 4.461 12.766 4.938 1 98.44 273 VAL A C 1
ATOM 2108 O O . VAL A 1 273 ? 3.467 13.469 5.152 1 98.44 273 VAL A O 1
ATOM 2111 N N . SER A 1 274 ? 4.395 11.422 5.039 1 98.81 274 SER A N 1
ATOM 2112 C CA . SER A 1 274 ? 3.137 10.742 5.316 1 98.81 274 SER A CA 1
ATOM 2113 C C . SER A 1 274 ? 2.74 10.883 6.781 1 98.81 274 SER A C 1
ATOM 2115 O O . SER A 1 274 ? 1.596 10.617 7.152 1 98.81 274 SER A O 1
ATOM 2117 N N . VAL A 1 275 ? 3.631 11.273 7.617 1 98.94 275 VAL A N 1
ATOM 2118 C CA . VAL A 1 275 ? 3.4 11.43 9.055 1 98.94 275 VAL A CA 1
ATOM 2119 C C . VAL A 1 275 ? 2.699 12.758 9.32 1 98.94 275 VAL A C 1
ATOM 2121 O O . VAL A 1 275 ? 2.064 12.93 10.367 1 98.94 275 VAL A O 1
ATOM 2124 N N . ALA A 1 276 ? 2.713 13.656 8.383 1 98.81 276 ALA A N 1
ATOM 2125 C CA . ALA A 1 276 ? 2.305 15.047 8.609 1 98.81 276 ALA A CA 1
ATOM 2126 C C . ALA A 1 276 ? 0.843 15.125 9.039 1 98.81 276 ALA A C 1
ATOM 2128 O O . ALA A 1 276 ? 0.517 15.781 10.031 1 98.81 276 ALA A O 1
ATOM 2129 N N . VAL A 1 277 ? -0.028 14.438 8.336 1 98.94 277 VAL A N 1
ATOM 2130 C CA . VAL A 1 277 ? -1.455 14.562 8.609 1 98.94 277 VAL A CA 1
ATOM 2131 C C . VAL A 1 277 ? -1.793 13.844 9.914 1 98.94 277 VAL A C 1
ATOM 2133 O O . VAL A 1 277 ? -2.416 14.43 10.805 1 98.94 277 VAL A O 1
ATOM 2136 N N . PRO A 1 278 ? -1.38 12.594 10.109 1 98.94 278 PRO A N 1
ATOM 2137 C CA . PRO A 1 278 ? -1.74 11.961 11.383 1 98.94 278 PRO A CA 1
ATOM 2138 C C . PRO A 1 278 ? -1.052 12.602 12.578 1 98.94 278 PRO A C 1
ATOM 2140 O O . PRO A 1 278 ? -1.624 12.656 13.672 1 98.94 278 PRO A O 1
ATOM 2143 N N . PHE A 1 279 ? 0.187 13.078 12.438 1 98.94 279 PHE A N 1
ATOM 2144 C CA . PHE A 1 279 ? 0.829 13.82 13.508 1 98.94 279 PHE A CA 1
ATOM 2145 C C . PHE A 1 279 ? 0.023 15.07 13.859 1 98.94 279 PHE A C 1
ATOM 2147 O O . PHE A 1 279 ? -0.212 15.352 15.039 1 98.94 279 PHE A O 1
ATOM 2154 N N . SER A 1 280 ? -0.382 15.797 12.844 1 98.94 280 SER A N 1
ATOM 2155 C CA . SER A 1 280 ? -1.156 17.016 13.031 1 98.94 280 SER A CA 1
ATOM 2156 C C . SER A 1 280 ? -2.502 16.719 13.688 1 98.94 280 SER A C 1
ATOM 2158 O O . SER A 1 280 ? -2.984 17.516 14.508 1 98.94 280 SER A O 1
ATOM 2160 N N . LEU A 1 281 ? -3.131 15.625 13.273 1 98.94 281 LEU A N 1
ATOM 2161 C CA . LEU A 1 281 ? -4.383 15.234 13.906 1 98.94 281 LEU A CA 1
ATOM 2162 C C . LEU A 1 281 ? -4.176 14.938 15.391 1 98.94 281 LEU A C 1
ATOM 2164 O O . LEU A 1 281 ? -4.953 15.391 16.234 1 98.94 281 LEU A O 1
ATOM 2168 N N . CYS A 1 282 ? -3.131 14.18 15.734 1 98.94 282 CYS A N 1
ATOM 2169 C CA . CYS A 1 282 ? -2.801 13.906 17.125 1 98.94 282 CYS A CA 1
ATOM 2170 C C . CYS A 1 282 ? -2.531 15.195 17.891 1 98.94 282 CYS A C 1
ATOM 2172 O O . CYS A 1 282 ? -2.996 15.367 19.016 1 98.94 282 CYS A O 1
ATOM 2174 N N . TYR A 1 283 ? -1.748 16.062 17.266 1 98.88 283 TYR A N 1
ATOM 2175 C CA . TYR A 1 283 ? -1.429 17.359 17.828 1 98.88 283 TYR A CA 1
ATOM 2176 C C . TYR A 1 283 ? -2.697 18.125 18.203 1 98.88 283 TYR A C 1
ATOM 2178 O O . TYR A 1 283 ? -2.805 18.672 19.297 1 98.88 283 TYR A O 1
ATOM 2186 N N . ALA A 1 284 ? -3.625 18.172 17.266 1 98.88 284 ALA A N 1
ATOM 2187 C CA . ALA A 1 284 ? -4.875 18.906 17.453 1 98.88 284 ALA A CA 1
ATOM 2188 C C . ALA A 1 284 ? -5.719 18.266 18.547 1 98.88 284 ALA A C 1
ATOM 2190 O O . ALA A 1 284 ? -6.348 18.969 19.344 1 98.88 284 ALA A O 1
ATOM 2191 N N . LEU A 1 285 ? -5.734 16.938 18.594 1 98.75 285 LEU A N 1
ATOM 2192 C CA . LEU A 1 285 ? -6.484 16.219 19.625 1 98.75 285 LEU A CA 1
ATOM 2193 C C . LEU A 1 285 ? -5.895 16.484 21 1 98.75 285 LEU A C 1
ATOM 2195 O O . LEU A 1 285 ? -6.629 16.766 21.953 1 98.75 285 LEU A O 1
ATOM 2199 N N . GLU A 1 286 ? -4.625 16.391 21.109 1 98.19 286 GLU A N 1
ATOM 2200 C CA . GLU A 1 286 ? -3.93 16.547 22.391 1 98.19 286 GLU A CA 1
ATOM 2201 C C . GLU A 1 286 ? -4.121 17.953 22.953 1 98.19 286 GLU A C 1
ATOM 2203 O O . GLU A 1 286 ? -4.156 18.141 24.172 1 98.19 286 GLU A O 1
ATOM 2208 N N . ARG A 1 287 ? -4.312 18.906 22.094 1 98.12 287 ARG A N 1
ATOM 2209 C CA . ARG A 1 287 ? -4.367 20.297 22.516 1 98.12 287 ARG A CA 1
ATOM 2210 C C . ARG A 1 287 ? -5.797 20.828 22.484 1 98.12 287 ARG A C 1
ATOM 2212 O O . ARG A 1 287 ? -6.027 22.031 22.625 1 98.12 287 ARG A O 1
ATOM 2219 N N . ASN A 1 288 ? -6.75 19.984 22.219 1 98.06 288 ASN A N 1
ATOM 2220 C CA . ASN A 1 288 ? -8.18 20.266 22.219 1 98.06 288 ASN A CA 1
ATOM 2221 C C . ASN A 1 288 ? -8.547 21.297 21.172 1 98.06 288 ASN A C 1
ATOM 2223 O O . ASN A 1 288 ? -9.445 22.125 21.391 1 98.06 288 ASN A O 1
ATOM 2227 N N . LEU A 1 289 ? -7.754 21.359 20.125 1 98.44 289 LEU A N 1
ATOM 2228 C CA . LEU A 1 289 ? -8.156 22.172 18.969 1 98.44 289 LEU A CA 1
ATOM 2229 C C . LEU A 1 289 ? -9.352 21.547 18.266 1 98.44 289 LEU A C 1
ATOM 2231 O O . LEU A 1 289 ? -10.102 22.234 17.562 1 98.44 289 LEU A O 1
ATOM 2235 N N . VAL A 1 290 ? -9.445 20.203 18.328 1 98.62 290 VAL A N 1
ATOM 2236 C CA . VAL A 1 290 ? -10.609 19.438 17.906 1 98.62 290 VAL A CA 1
ATOM 2237 C C . VAL A 1 290 ? -11.023 18.469 19.016 1 98.62 290 VAL A C 1
ATOM 2239 O O . VAL A 1 290 ? -10.219 18.109 19.875 1 98.62 290 VAL A O 1
ATOM 2242 N N . LYS A 1 291 ? -12.297 18.047 18.969 1 97.5 291 LYS A N 1
ATOM 2243 C CA . LYS A 1 291 ? -12.828 17.156 19.984 1 97.5 291 LYS A CA 1
ATOM 2244 C C . LYS A 1 291 ? -13.969 16.297 19.438 1 97.5 291 LYS A C 1
ATOM 2246 O O . LYS A 1 291 ? -14.414 16.5 18.297 1 97.5 291 LYS A O 1
ATOM 2251 N N . GLU A 1 292 ? -14.367 15.352 20.266 1 96.94 292 GLU A N 1
ATOM 2252 C CA . GLU A 1 292 ? -15.508 14.516 19.906 1 96.94 292 GLU A CA 1
ATOM 2253 C C . GLU A 1 292 ? -16.703 15.359 19.5 1 96.94 292 GLU A C 1
ATOM 2255 O O . GLU A 1 292 ? -17.047 16.328 20.188 1 96.94 292 GLU A O 1
ATOM 2260 N N . GLY A 1 293 ? -17.281 15.008 18.375 1 96.88 293 GLY A N 1
ATOM 2261 C CA . GLY A 1 293 ? -18.453 15.719 17.875 1 96.88 293 GLY A CA 1
ATOM 2262 C C . GLY A 1 293 ? -18.125 16.703 16.766 1 96.88 293 GLY A C 1
ATOM 2263 O O . GLY A 1 293 ? -19 17.094 16 1 96.88 293 GLY A O 1
ATOM 2264 N N . ASP A 1 294 ? -16.906 17.125 16.688 1 98.5 294 ASP A N 1
ATOM 2265 C CA . ASP A 1 294 ? -16.469 18.047 15.648 1 98.5 294 ASP A CA 1
ATOM 2266 C C . ASP A 1 294 ? -16.453 17.375 14.281 1 98.5 294 ASP A C 1
ATOM 2268 O O . ASP A 1 294 ? -16.109 16.188 14.18 1 98.5 294 ASP A O 1
ATOM 2272 N N . THR A 1 295 ? -16.844 18.078 13.25 1 98.62 295 THR A N 1
ATOM 2273 C CA . THR A 1 295 ? -16.609 17.656 11.867 1 98.62 295 THR A CA 1
ATOM 2274 C C . THR A 1 295 ? -15.32 18.266 11.328 1 98.62 295 THR A C 1
ATOM 2276 O O . THR A 1 295 ? -15.18 19.5 11.273 1 98.62 295 THR A O 1
ATOM 2279 N N . ILE A 1 296 ? -14.406 17.406 10.953 1 98.88 296 ILE A N 1
ATOM 2280 C CA . ILE A 1 296 ? -13.117 17.906 10.477 1 98.88 296 ILE A CA 1
ATOM 2281 C C . ILE A 1 296 ? -12.859 17.391 9.062 1 98.88 296 ILE A C 1
ATOM 2283 O O . ILE A 1 296 ? -13.547 16.484 8.586 1 98.88 296 ILE A O 1
ATOM 2287 N N . ALA A 1 297 ? -11.914 18.016 8.391 1 98.81 297 ALA A N 1
ATOM 2288 C CA . ALA A 1 297 ? -11.406 17.516 7.109 1 98.81 297 ALA A CA 1
ATOM 2289 C C . ALA A 1 297 ? -9.906 17.266 7.176 1 98.81 297 ALA A C 1
ATOM 2291 O O . ALA A 1 297 ? -9.156 18.078 7.738 1 98.81 297 ALA A O 1
ATOM 2292 N N . LEU A 1 298 ? -9.5 16.141 6.777 1 98.94 298 LEU A N 1
ATOM 2293 C CA . LEU A 1 298 ? -8.102 15.844 6.461 1 98.94 298 LEU A CA 1
ATOM 2294 C C . LEU A 1 298 ? -7.832 16.047 4.973 1 98.94 298 LEU A C 1
ATOM 2296 O O . LEU A 1 298 ? -8.586 15.555 4.129 1 98.94 298 LEU A O 1
ATOM 2300 N N . MET A 1 299 ? -6.801 16.75 4.629 1 98.5 299 MET A N 1
ATOM 2301 C CA . MET A 1 299 ? -6.484 16.922 3.215 1 98.5 299 MET A CA 1
ATOM 2302 C C . MET A 1 299 ? -4.98 17.047 3.008 1 98.5 299 MET A C 1
ATOM 2304 O O . MET A 1 299 ? -4.25 17.422 3.928 1 98.5 299 MET A O 1
ATOM 2308 N N . GLY A 1 300 ? -4.535 16.688 1.845 1 97.31 300 GLY A N 1
ATOM 2309 C CA . GLY A 1 300 ? -3.111 16.812 1.579 1 97.31 300 GLY A CA 1
ATOM 2310 C C . GLY A 1 300 ? -2.75 16.531 0.133 1 97.31 300 GLY A C 1
ATOM 2311 O O . GLY A 1 300 ? -3.559 15.984 -0.62 1 97.31 300 GLY A O 1
ATOM 2312 N N . THR A 1 301 ? -1.563 17.016 -0.222 1 96.19 301 THR A N 1
ATOM 2313 C CA . THR A 1 301 ? -0.935 16.734 -1.51 1 96.19 301 THR A CA 1
ATOM 2314 C C . THR A 1 301 ? 0.24 15.773 -1.345 1 96.19 301 THR A C 1
ATOM 2316 O O . THR A 1 301 ? 0.897 15.766 -0.302 1 96.19 301 THR A O 1
ATOM 2319 N N . ALA A 1 302 ? 0.445 15.008 -2.338 1 96.38 302 ALA A N 1
ATOM 2320 C CA . ALA A 1 302 ? 1.548 14.047 -2.344 1 96.38 302 ALA A CA 1
ATOM 2321 C C . ALA A 1 302 ? 2.207 13.977 -3.719 1 96.38 302 ALA A C 1
ATOM 2323 O O . ALA A 1 302 ? 1.611 14.383 -4.719 1 96.38 302 ALA A O 1
ATOM 2324 N N . ALA A 1 303 ? 3.434 13.422 -3.684 1 93.94 303 ALA A N 1
ATOM 2325 C CA . ALA A 1 303 ? 4.102 13.125 -4.945 1 93.94 303 ALA A CA 1
ATOM 2326 C C . ALA A 1 303 ? 3.25 12.203 -5.812 1 93.94 303 ALA A C 1
ATOM 2328 O O . ALA A 1 303 ? 2.6 11.281 -5.301 1 93.94 303 ALA A O 1
ATOM 2329 N N . GLY A 1 304 ? 3.279 12.414 -7.102 1 81.38 304 GLY A N 1
ATOM 2330 C CA . GLY A 1 304 ? 2.469 11.664 -8.039 1 81.38 304 GLY A CA 1
ATOM 2331 C C . GLY A 1 304 ? 1.863 12.523 -9.133 1 81.38 304 GLY A C 1
ATOM 2332 O O . GLY A 1 304 ? 1.989 12.219 -10.32 1 81.38 304 GLY A O 1
ATOM 2333 N N . MET A 1 305 ? 1.185 13.852 -8.914 1 93.38 305 MET A N 1
ATOM 2334 C CA . MET A 1 305 ? 0.628 14.539 -7.754 1 93.38 305 MET A CA 1
ATOM 2335 C C . MET A 1 305 ? -0.693 13.914 -7.328 1 93.38 305 MET A C 1
ATOM 2337 O O . MET A 1 305 ? -1.646 13.867 -8.109 1 93.38 305 MET A O 1
ATOM 2341 N N . THR A 1 306 ? -0.778 13.391 -6.258 1 97.06 306 THR A N 1
ATOM 2342 C CA . THR A 1 306 ? -1.977 12.836 -5.633 1 97.06 306 THR A CA 1
ATOM 2343 C C . THR A 1 306 ? -2.514 13.789 -4.566 1 97.06 306 THR A C 1
ATOM 2345 O O . THR A 1 306 ? -1.744 14.375 -3.805 1 97.06 306 THR A O 1
ATOM 2348 N N . VAL A 1 307 ? -3.801 14.039 -4.594 1 97.75 307 VAL A N 1
ATOM 2349 C CA . VAL A 1 307 ? -4.469 14.844 -3.576 1 97.75 307 VAL A CA 1
ATOM 2350 C C . VAL A 1 307 ? -5.574 14.031 -2.912 1 97.75 307 VAL A C 1
ATOM 2352 O O . VAL A 1 307 ? -6.332 13.336 -3.59 1 97.75 307 VAL A O 1
ATOM 2355 N N . ASN A 1 308 ? -5.605 14.055 -1.604 1 98.62 308 ASN A N 1
ATOM 2356 C CA . ASN A 1 308 ? -6.633 13.383 -0.814 1 98.62 308 ASN A CA 1
ATOM 2357 C C . ASN A 1 308 ? -7.402 14.367 0.06 1 98.62 308 ASN A C 1
ATOM 2359 O O . ASN A 1 308 ? -6.82 15.297 0.61 1 98.62 308 ASN A O 1
ATOM 2363 N N . MET A 1 309 ? -8.688 14.203 0.135 1 98.81 309 MET A N 1
ATOM 2364 C CA . MET A 1 309 ? -9.57 14.898 1.066 1 98.81 309 MET A CA 1
ATOM 2365 C C . MET A 1 309 ? -10.516 13.922 1.75 1 98.81 309 MET A C 1
ATOM 2367 O O . MET A 1 309 ? -11.055 13.016 1.108 1 98.81 309 MET A O 1
ATOM 2371 N N . LEU A 1 310 ? -10.664 14.016 3.025 1 98.94 310 LEU A N 1
ATOM 2372 C CA . LEU A 1 310 ? -11.539 13.156 3.809 1 98.94 310 LEU A CA 1
ATOM 2373 C C . LEU A 1 310 ? -12.242 13.945 4.906 1 98.94 310 LEU A C 1
ATOM 2375 O O . LEU A 1 310 ? -11.602 14.695 5.645 1 98.94 310 LEU A O 1
ATOM 2379 N N . ALA A 1 311 ? -13.531 13.891 4.969 1 98.88 311 ALA A N 1
ATOM 2380 C CA . ALA A 1 311 ? -14.32 14.5 6.039 1 98.88 311 ALA A CA 1
ATOM 2381 C C . ALA A 1 311 ? -14.781 13.445 7.043 1 98.88 311 ALA A C 1
ATOM 2383 O O . ALA A 1 311 ? -15.234 12.367 6.652 1 98.88 311 ALA A O 1
ATOM 2384 N N . MET A 1 312 ? -14.633 13.773 8.266 1 98.75 312 MET A N 1
ATOM 2385 C CA . MET A 1 312 ? -15.078 12.82 9.281 1 98.75 312 MET A CA 1
ATOM 2386 C C . MET A 1 312 ? -15.617 13.547 10.508 1 98.75 312 MET A C 1
ATOM 2388 O O . MET A 1 312 ? -15.172 14.656 10.828 1 98.75 312 MET A O 1
ATOM 2392 N N . LYS A 1 313 ? -16.547 12.992 11.109 1 98.75 313 LYS A N 1
ATOM 2393 C CA . LYS A 1 313 ? -17.062 13.43 12.406 1 98.75 313 LYS A CA 1
ATOM 2394 C C . LYS A 1 313 ? -16.375 12.68 13.547 1 98.75 313 LYS A C 1
ATOM 2396 O O . LYS A 1 313 ? -16.438 11.453 13.617 1 98.75 313 LYS A O 1
ATOM 2401 N N . LEU A 1 314 ? -15.734 13.43 14.391 1 98.5 314 LEU A N 1
ATOM 2402 C CA . LEU A 1 314 ? -15 12.836 15.5 1 98.5 314 LEU A CA 1
ATOM 2403 C C . LEU A 1 314 ? -15.961 12.352 16.578 1 98.5 314 LEU A C 1
ATOM 2405 O O . LEU A 1 314 ? -17.016 12.945 16.797 1 98.5 314 LEU A O 1
ATOM 2409 N N . MET B 1 1 ? -26.438 -22.109 -0.105 1 61.12 1 MET B N 1
ATOM 2410 C CA . MET B 1 1 ? -25.344 -21.578 -0.914 1 61.12 1 MET B CA 1
ATOM 2411 C C . MET B 1 1 ? -24.688 -20.391 -0.228 1 61.12 1 MET B C 1
ATOM 2413 O O . MET B 1 1 ? -25.375 -19.516 0.312 1 61.12 1 MET B O 1
ATOM 2417 N N . THR B 1 2 ? -23.359 -20.391 0.001 1 82 2 THR B N 1
ATOM 2418 C CA . THR B 1 2 ? -22.641 -19.312 0.702 1 82 2 THR B CA 1
ATOM 2419 C C . THR B 1 2 ? -22.781 -18 -0.042 1 82 2 THR B C 1
ATOM 2421 O O . THR B 1 2 ? -22.594 -17.938 -1.257 1 82 2 THR B O 1
ATOM 2424 N N . ALA B 1 3 ? -23.219 -17.094 0.656 1 91.81 3 ALA B N 1
ATOM 2425 C CA . ALA B 1 3 ? -23.609 -15.82 0.062 1 91.81 3 ALA B CA 1
ATOM 2426 C C . ALA B 1 3 ? -22.375 -14.984 -0.286 1 91.81 3 ALA B C 1
ATOM 2428 O O . ALA B 1 3 ? -21.406 -14.953 0.471 1 91.81 3 ALA B O 1
ATOM 2429 N N . VAL B 1 4 ? -22.484 -14.375 -1.431 1 97.75 4 VAL B N 1
ATOM 2430 C CA . VAL B 1 4 ? -21.5 -13.383 -1.842 1 97.75 4 VAL B CA 1
ATOM 2431 C C . VAL B 1 4 ? -21.625 -12.133 -0.974 1 97.75 4 VAL B C 1
ATOM 2433 O O . VAL B 1 4 ? -22.734 -11.633 -0.756 1 97.75 4 VAL B O 1
ATOM 2436 N N . LYS B 1 5 ? -20.484 -11.703 -0.475 1 97.88 5 LYS B N 1
ATOM 2437 C CA . LYS B 1 5 ? -20.484 -10.531 0.394 1 97.88 5 LYS B CA 1
ATOM 2438 C C . LYS B 1 5 ? -20.266 -9.258 -0.407 1 97.88 5 LYS B C 1
ATOM 2440 O O . LYS B 1 5 ? -20.906 -8.242 -0.159 1 97.88 5 LYS B O 1
ATOM 2445 N N . ASN B 1 6 ? -19.328 -9.258 -1.27 1 98.81 6 ASN B N 1
ATOM 2446 C CA . ASN B 1 6 ? -19.016 -8.133 -2.15 1 98.81 6 ASN B CA 1
ATOM 2447 C C . ASN B 1 6 ? -19.234 -8.492 -3.615 1 98.81 6 ASN B C 1
ATOM 2449 O O . ASN B 1 6 ? -18.516 -9.32 -4.176 1 98.81 6 ASN B O 1
ATOM 2453 N N . HIS B 1 7 ? -20.172 -7.816 -4.277 1 98.88 7 HIS B N 1
ATOM 2454 C CA . HIS B 1 7 ? -20.641 -8.18 -5.613 1 98.88 7 HIS B CA 1
ATOM 2455 C C . HIS B 1 7 ? -19.797 -7.496 -6.688 1 98.88 7 HIS B C 1
ATOM 2457 O O . HIS B 1 7 ? -20.031 -6.328 -7.008 1 98.88 7 HIS B O 1
ATOM 2463 N N . ILE B 1 8 ? -18.906 -8.297 -7.23 1 98.88 8 ILE B N 1
ATOM 2464 C CA . ILE B 1 8 ? -18.016 -7.801 -8.281 1 98.88 8 ILE B CA 1
ATOM 2465 C C . ILE B 1 8 ? -17.812 -8.883 -9.336 1 98.88 8 ILE B C 1
ATOM 2467 O O . ILE B 1 8 ? -18.031 -10.07 -9.07 1 98.88 8 ILE B O 1
ATOM 2471 N N . LYS B 1 9 ? -17.422 -8.523 -10.5 1 98.88 9 LYS B N 1
ATOM 2472 C CA . LYS B 1 9 ? -17.094 -9.461 -11.57 1 98.88 9 LYS B CA 1
ATOM 2473 C C . LYS B 1 9 ? -15.852 -9.016 -12.32 1 98.88 9 LYS B C 1
ATOM 2475 O O . LYS B 1 9 ? -15.539 -7.824 -12.383 1 98.88 9 LYS B O 1
ATOM 2480 N N . ILE B 1 10 ? -15.133 -9.953 -12.844 1 98.94 10 ILE B N 1
ATOM 2481 C CA . ILE B 1 10 ? -14 -9.672 -13.719 1 98.94 10 ILE B CA 1
ATOM 2482 C C . ILE B 1 10 ? -14.508 -9.328 -15.117 1 98.94 10 ILE B C 1
ATOM 2484 O O . ILE B 1 10 ? -15.234 -10.109 -15.734 1 98.94 10 ILE B O 1
ATOM 2488 N N . VAL B 1 11 ? -14.055 -8.172 -15.656 1 98.81 11 VAL B N 1
ATOM 2489 C CA . VAL B 1 11 ? -14.586 -7.785 -16.953 1 98.81 11 VAL B CA 1
ATOM 2490 C C . VAL B 1 11 ? -13.453 -7.727 -17.984 1 98.81 11 VAL B C 1
ATOM 2492 O O . VAL B 1 11 ? -13.703 -7.645 -19.188 1 98.81 11 VAL B O 1
ATOM 2495 N N . GLY B 1 12 ? -12.242 -7.77 -17.531 1 98.81 12 GLY B N 1
ATOM 2496 C CA . GLY B 1 12 ? -11.062 -7.77 -18.391 1 98.81 12 GLY B CA 1
ATOM 2497 C C . GLY B 1 12 ? -9.805 -8.203 -17.672 1 98.81 12 GLY B C 1
ATOM 2498 O O . GLY B 1 12 ? -9.656 -7.98 -16.469 1 98.81 12 GLY B O 1
ATOM 2499 N N . TYR B 1 13 ? -8.93 -8.812 -18.375 1 98.88 13 TYR B N 1
ATOM 2500 C CA . TYR B 1 13 ? -7.648 -9.227 -17.812 1 98.88 13 TYR B CA 1
ATOM 2501 C C . TYR B 1 13 ? -6.582 -9.336 -18.891 1 98.88 13 TYR B C 1
ATOM 2503 O O . TYR B 1 13 ? -6.902 -9.492 -20.078 1 98.88 13 TYR B O 1
ATOM 2511 N N . GLY B 1 14 ? -5.344 -9.117 -18.516 1 98.88 14 GLY B N 1
ATOM 2512 C CA . GLY B 1 14 ? -4.191 -9.188 -19.391 1 98.88 14 GLY B CA 1
ATOM 2513 C C . GLY B 1 14 ? -2.893 -9.477 -18.656 1 98.88 14 GLY B C 1
ATOM 2514 O O . GLY B 1 14 ? -2.736 -9.109 -17.5 1 98.88 14 GLY B O 1
ATOM 2515 N N . THR B 1 15 ? -2.016 -10.211 -19.375 1 98.94 15 THR B N 1
ATOM 2516 C CA . THR B 1 15 ? -0.706 -10.531 -18.812 1 98.94 15 THR B CA 1
ATOM 2517 C C . THR B 1 15 ? 0.404 -10.156 -19.797 1 98.94 15 THR B C 1
ATOM 2519 O O . THR B 1 15 ? 0.144 -9.914 -20.969 1 98.94 15 THR B O 1
ATOM 2522 N N . HIS B 1 16 ? 1.558 -10.016 -19.25 1 98.88 16 HIS B N 1
ATOM 2523 C CA . HIS B 1 16 ? 2.744 -9.805 -20.062 1 98.88 16 HIS B CA 1
ATOM 2524 C C . HIS B 1 16 ? 3.969 -10.469 -19.453 1 98.88 16 HIS B C 1
ATOM 2526 O O . HIS B 1 16 ? 4.223 -10.328 -18.25 1 98.88 16 HIS B O 1
ATOM 2532 N N . LEU B 1 17 ? 4.648 -11.242 -20.234 1 98.81 17 LEU B N 1
ATOM 2533 C CA . LEU B 1 17 ? 5.93 -11.844 -19.875 1 98.81 17 LEU B CA 1
ATOM 2534 C C . LEU B 1 17 ? 7.066 -11.227 -20.672 1 98.81 17 LEU B C 1
ATOM 2536 O O . LEU B 1 17 ? 6.875 -10.836 -21.828 1 98.81 17 LEU B O 1
ATOM 2540 N N . PRO B 1 18 ? 8.234 -11.164 -20 1 98.06 18 PRO B N 1
ATOM 2541 C CA . PRO B 1 18 ? 9.391 -10.711 -20.766 1 98.06 18 PRO B CA 1
ATOM 2542 C C . PRO B 1 18 ? 9.664 -11.586 -21.984 1 98.06 18 PRO B C 1
ATOM 2544 O O . PRO B 1 18 ? 9.336 -12.773 -21.984 1 98.06 18 PRO B O 1
ATOM 2547 N N . ARG B 1 19 ? 10.359 -10.969 -22.922 1 96.94 19 ARG B N 1
ATOM 2548 C CA . ARG B 1 19 ? 10.727 -11.68 -24.141 1 96.94 19 ARG B CA 1
ATOM 2549 C C . ARG B 1 19 ? 11.805 -12.727 -23.859 1 96.94 19 ARG B C 1
ATOM 2551 O O . ARG B 1 19 ? 11.789 -13.812 -24.438 1 96.94 19 ARG B O 1
ATOM 2558 N N . ASN B 1 20 ? 12.68 -12.445 -22.984 1 97.5 20 ASN B N 1
ATOM 2559 C CA . ASN B 1 20 ? 13.82 -13.305 -22.719 1 97.5 20 ASN B CA 1
ATOM 2560 C C . ASN B 1 20 ? 13.469 -14.406 -21.719 1 97.5 20 ASN B C 1
ATOM 2562 O O . ASN B 1 20 ? 12.742 -14.172 -20.75 1 97.5 20 ASN B O 1
ATOM 2566 N N . THR B 1 21 ? 14 -15.617 -22.016 1 97.94 21 THR B N 1
ATOM 2567 C CA . THR B 1 21 ? 13.82 -16.75 -21.125 1 97.94 21 THR B CA 1
ATOM 2568 C C . THR B 1 21 ? 15.172 -17.359 -20.75 1 97.94 21 THR B C 1
ATOM 2570 O O . THR B 1 21 ? 16.156 -17.203 -21.484 1 97.94 21 THR B O 1
ATOM 2573 N N . VAL B 1 22 ? 15.227 -17.922 -19.594 1 97.38 22 VAL B N 1
ATOM 2574 C CA . VAL B 1 22 ? 16.359 -18.734 -19.141 1 97.38 22 VAL B CA 1
ATOM 2575 C C . VAL B 1 22 ? 15.859 -20.125 -18.719 1 97.38 22 VAL B C 1
ATOM 2577 O O . VAL B 1 22 ? 14.773 -20.25 -18.156 1 97.38 22 VAL B O 1
ATOM 2580 N N . THR B 1 23 ? 16.625 -21.109 -18.984 1 97.06 23 THR B N 1
ATOM 2581 C CA . THR B 1 23 ? 16.25 -22.484 -18.656 1 97.06 23 THR B CA 1
ATOM 2582 C C . THR B 1 23 ? 17.219 -23.094 -17.641 1 97.06 23 THR B C 1
ATOM 2584 O O . THR B 1 23 ? 18.438 -22.953 -17.781 1 97.06 23 THR B O 1
ATOM 2587 N N . PHE B 1 24 ? 16.688 -23.594 -16.609 1 96.5 24 PHE B N 1
ATOM 2588 C CA . PHE B 1 24 ? 17.438 -24.375 -15.633 1 96.5 24 PHE B CA 1
ATOM 2589 C C . PHE B 1 24 ? 16.984 -25.828 -15.656 1 96.5 24 PHE B C 1
ATOM 2591 O O . PHE B 1 24 ? 15.922 -26.156 -15.117 1 96.5 24 PHE B O 1
ATOM 2598 N N . LYS B 1 25 ? 17.703 -26.734 -16.266 1 93.75 25 LYS B N 1
ATOM 2599 C CA . LYS B 1 25 ? 17.312 -28.109 -16.5 1 93.75 25 LYS B CA 1
ATOM 2600 C C . LYS B 1 25 ? 16.031 -28.188 -17.328 1 93.75 25 LYS B C 1
ATOM 2602 O O . LYS B 1 25 ? 16.016 -27.844 -18.5 1 93.75 25 LYS B O 1
ATOM 2607 N N . ASP B 1 26 ? 14.922 -28.516 -16.609 1 93.81 26 ASP B N 1
ATOM 2608 C CA . ASP B 1 26 ? 13.648 -28.656 -17.312 1 93.81 26 ASP B CA 1
ATOM 2609 C C . ASP B 1 26 ? 12.688 -27.547 -16.922 1 93.81 26 ASP B C 1
ATOM 2611 O O . ASP B 1 26 ? 11.484 -27.625 -17.203 1 93.81 26 ASP B O 1
ATOM 2615 N N . GLN B 1 27 ? 13.234 -26.5 -16.359 1 96.69 27 GLN B N 1
ATOM 2616 C CA . GLN B 1 27 ? 12.398 -25.391 -15.898 1 96.69 27 GLN B CA 1
ATOM 2617 C C . GLN B 1 27 ? 12.664 -24.125 -16.703 1 96.69 27 GLN B C 1
ATOM 2619 O O . GLN B 1 27 ? 13.812 -23.828 -17.047 1 96.69 27 GLN B O 1
ATOM 2624 N N . THR B 1 28 ? 11.633 -23.422 -17.031 1 97.94 28 THR B N 1
ATOM 2625 C CA . THR B 1 28 ? 11.75 -22.172 -17.766 1 97.94 28 THR B CA 1
ATOM 2626 C C . THR B 1 28 ? 11.484 -20.969 -16.859 1 97.94 28 THR B C 1
ATOM 2628 O O . THR B 1 28 ? 10.578 -21.016 -16.016 1 97.94 28 THR B O 1
ATOM 2631 N N . ARG B 1 29 ? 12.289 -19.953 -16.953 1 98.62 29 ARG B N 1
ATOM 2632 C CA . ARG B 1 29 ? 12.094 -18.688 -16.266 1 98.62 29 ARG B CA 1
ATOM 2633 C C . ARG B 1 29 ? 12.086 -17.516 -17.25 1 98.62 29 ARG B C 1
ATOM 2635 O O . ARG B 1 29 ? 12.867 -17.5 -18.203 1 98.62 29 ARG B O 1
ATOM 2642 N N . TYR B 1 30 ? 11.188 -16.609 -17.062 1 98.75 30 TYR B N 1
ATOM 2643 C CA . TYR B 1 30 ? 11.078 -15.383 -17.859 1 98.75 30 TYR B CA 1
ATOM 2644 C C . TYR B 1 30 ? 11.703 -14.203 -17.141 1 98.75 30 TYR B C 1
ATOM 2646 O O . TYR B 1 30 ? 11.258 -13.812 -16.062 1 98.75 30 TYR B O 1
ATOM 2654 N N . ARG B 1 31 ? 12.68 -13.617 -17.75 1 98.5 31 ARG B N 1
ATOM 2655 C CA . ARG B 1 31 ? 13.422 -12.57 -17.047 1 98.5 31 ARG B CA 1
ATOM 2656 C C . ARG B 1 31 ? 13.695 -11.383 -17.969 1 98.5 31 ARG B C 1
ATOM 2658 O O . ARG B 1 31 ? 13.977 -11.562 -19.156 1 98.5 31 ARG B O 1
ATOM 2665 N N . VAL B 1 32 ? 13.555 -10.18 -17.406 1 97.88 32 VAL B N 1
ATOM 2666 C CA . VAL B 1 32 ? 13.859 -8.977 -18.172 1 97.88 32 VAL B CA 1
ATOM 2667 C C . VAL B 1 32 ? 15.367 -8.891 -18.406 1 97.88 32 VAL B C 1
ATOM 2669 O O . VAL B 1 32 ? 16.156 -9.461 -17.656 1 97.88 32 VAL B O 1
ATOM 2672 N N . VAL B 1 33 ? 15.68 -8.258 -19.531 1 93.56 33 VAL B N 1
ATOM 2673 C CA . VAL B 1 33 ? 17.031 -7.801 -19.781 1 93.56 33 VAL B CA 1
ATOM 2674 C C . VAL B 1 33 ? 17.125 -6.293 -19.562 1 93.56 33 VAL B C 1
ATOM 2676 O O . VAL B 1 33 ? 16.266 -5.539 -20.031 1 93.56 33 VAL B O 1
ATOM 2679 N N . GLU B 1 34 ? 18.125 -5.957 -18.75 1 84.81 34 GLU B N 1
ATOM 2680 C CA . GLU B 1 34 ? 18.281 -4.547 -18.406 1 84.81 34 GLU B CA 1
ATOM 2681 C C . GLU B 1 34 ? 18.266 -3.668 -19.656 1 84.81 34 GLU B C 1
ATOM 2683 O O . GLU B 1 34 ? 18.875 -4.008 -20.672 1 84.81 34 GLU B O 1
ATOM 2688 N N . ASN B 1 35 ? 17.453 -2.566 -19.656 1 84.06 35 ASN B N 1
ATOM 2689 C CA . ASN B 1 35 ? 17.328 -1.547 -20.703 1 84.06 35 ASN B CA 1
ATOM 2690 C C . ASN B 1 35 ? 16.469 -2.031 -21.859 1 84.06 35 ASN B C 1
ATOM 2692 O O . ASN B 1 35 ? 16.344 -1.342 -22.875 1 84.06 35 ASN B O 1
ATOM 2696 N N . GLU B 1 36 ? 15.891 -3.213 -21.812 1 90.62 36 GLU B N 1
ATOM 2697 C CA . GLU B 1 36 ? 14.969 -3.684 -22.844 1 90.62 36 GLU B CA 1
ATOM 2698 C C . GLU B 1 36 ? 13.523 -3.568 -22.391 1 90.62 36 GLU B C 1
ATOM 2700 O O . GLU B 1 36 ? 12.672 -3.043 -23.109 1 90.62 36 GLU B O 1
ATOM 2705 N N . GLU B 1 37 ? 13.25 -4.121 -21.266 1 95.69 37 GLU B N 1
ATOM 2706 C CA . GLU B 1 37 ? 11.93 -4.055 -20.656 1 95.69 37 GLU B CA 1
ATOM 2707 C C . GLU B 1 37 ? 12.016 -3.658 -19.188 1 95.69 37 GLU B C 1
ATOM 2709 O O . GLU B 1 37 ? 13 -3.979 -18.5 1 95.69 37 GLU B O 1
ATOM 2714 N N . THR B 1 38 ? 11.07 -2.893 -18.797 1 97.12 38 THR B N 1
ATOM 2715 C CA . THR B 1 38 ? 11.031 -2.443 -17.406 1 97.12 38 THR B CA 1
ATOM 2716 C C . THR B 1 38 ? 9.758 -2.922 -16.719 1 97.12 38 THR B C 1
ATOM 2718 O O . THR B 1 38 ? 8.836 -3.408 -17.375 1 97.12 38 THR B O 1
ATOM 2721 N N . GLN B 1 39 ? 9.789 -2.812 -15.445 1 98.25 39 GLN B N 1
ATOM 2722 C CA . GLN B 1 39 ? 8.602 -3.123 -14.648 1 98.25 39 GLN B CA 1
ATOM 2723 C C . GLN B 1 39 ? 7.391 -2.336 -15.141 1 98.25 39 GLN B C 1
ATOM 2725 O O . GLN B 1 39 ? 6.305 -2.896 -15.305 1 98.25 39 GLN B O 1
ATOM 2730 N N . LEU B 1 40 ? 7.566 -1.044 -15.406 1 98.06 40 LEU B N 1
ATOM 2731 C CA . LEU B 1 40 ? 6.488 -0.17 -15.852 1 98.06 40 LEU B CA 1
ATOM 2732 C C . LEU B 1 40 ? 6.012 -0.56 -17.25 1 98.06 40 LEU B C 1
ATOM 2734 O O . LEU B 1 40 ? 4.809 -0.585 -17.516 1 98.06 40 LEU B O 1
ATOM 2738 N N . SER B 1 41 ? 6.961 -0.836 -18.125 1 98.19 41 SER B N 1
ATOM 2739 C CA . SER B 1 41 ? 6.555 -1.192 -19.484 1 98.19 41 SER B CA 1
ATOM 2740 C C . SER B 1 41 ? 5.742 -2.48 -19.5 1 98.19 41 SER B C 1
ATOM 2742 O O . SER B 1 41 ? 4.809 -2.625 -20.297 1 98.19 41 SER B O 1
ATOM 2744 N N . MET B 1 42 ? 6.086 -3.432 -18.641 1 98.69 42 MET B N 1
ATOM 2745 C CA . MET B 1 42 ? 5.316 -4.672 -18.562 1 98.69 42 MET B CA 1
ATOM 2746 C C . MET B 1 42 ? 3.926 -4.414 -17.984 1 98.69 42 MET B C 1
ATOM 2748 O O . MET B 1 42 ? 2.941 -4.984 -18.453 1 98.69 42 MET B O 1
ATOM 2752 N N . ALA B 1 43 ? 3.861 -3.555 -16.953 1 98.88 43 ALA B N 1
ATOM 2753 C CA . ALA B 1 43 ? 2.566 -3.189 -16.391 1 98.88 43 ALA B CA 1
ATOM 2754 C C . ALA B 1 43 ? 1.656 -2.578 -17.453 1 98.88 43 ALA B C 1
ATOM 2756 O O . ALA B 1 43 ? 0.481 -2.936 -17.562 1 98.88 43 ALA B O 1
ATOM 2757 N N . VAL B 1 44 ? 2.201 -1.674 -18.281 1 98.81 44 VAL B N 1
ATOM 2758 C CA . VAL B 1 44 ? 1.439 -0.979 -19.312 1 98.81 44 VAL B CA 1
ATOM 2759 C C . VAL B 1 44 ? 0.888 -1.987 -20.312 1 98.81 44 VAL B C 1
ATOM 2761 O O . VAL B 1 44 ? -0.287 -1.926 -20.688 1 98.81 44 VAL B O 1
ATOM 2764 N N . LYS B 1 45 ? 1.74 -2.914 -20.719 1 98.88 45 LYS B N 1
ATOM 2765 C CA . LYS B 1 45 ? 1.314 -3.914 -21.688 1 98.88 45 LYS B CA 1
ATOM 2766 C C . LYS B 1 45 ? 0.193 -4.785 -21.125 1 98.88 45 LYS B C 1
ATOM 2768 O O . LYS B 1 45 ? -0.771 -5.094 -21.844 1 98.88 45 LYS B O 1
ATOM 2773 N N . ALA B 1 46 ? 0.315 -5.227 -19.875 1 98.94 46 ALA B N 1
ATOM 2774 C CA . ALA B 1 46 ? -0.736 -6.02 -19.25 1 98.94 46 ALA B CA 1
ATOM 2775 C C . ALA B 1 46 ? -2.041 -5.234 -19.172 1 98.94 46 ALA B C 1
ATOM 2777 O O . ALA B 1 46 ? -3.119 -5.777 -19.422 1 98.94 46 ALA B O 1
ATOM 2778 N N . ILE B 1 47 ? -1.97 -3.961 -18.828 1 99 47 ILE B N 1
ATOM 2779 C CA . ILE B 1 47 ? -3.135 -3.096 -18.688 1 99 47 ILE B CA 1
ATOM 2780 C C . ILE B 1 47 ? -3.807 -2.916 -20.047 1 99 47 ILE B C 1
ATOM 2782 O O . ILE B 1 47 ? -5.031 -3.012 -20.156 1 99 47 ILE B O 1
ATOM 2786 N N . GLU B 1 48 ? -2.99 -2.646 -21.047 1 98.94 48 GLU B N 1
ATOM 2787 C CA . GLU B 1 48 ? -3.529 -2.484 -22.391 1 98.94 48 GLU B CA 1
ATOM 2788 C C . GLU B 1 48 ? -4.309 -3.721 -22.828 1 98.94 48 GLU B C 1
ATOM 2790 O O . GLU B 1 48 ? -5.402 -3.607 -23.391 1 98.94 48 GLU B O 1
ATOM 2795 N N . LYS B 1 49 ? -3.766 -4.883 -22.578 1 98.94 49 LYS B N 1
ATOM 2796 C CA . LYS B 1 49 ? -4.434 -6.129 -22.922 1 98.94 49 LYS B CA 1
ATOM 2797 C C . LYS B 1 49 ? -5.738 -6.293 -22.141 1 98.94 49 LYS B C 1
ATOM 2799 O O . LYS B 1 49 ? -6.742 -6.758 -22.703 1 98.94 49 LYS B O 1
ATOM 2804 N N . ALA B 1 50 ? -5.711 -5.977 -20.875 1 98.94 50 ALA B N 1
ATOM 2805 C CA . ALA B 1 50 ? -6.914 -6.082 -20.047 1 98.94 50 ALA B CA 1
ATOM 2806 C C . ALA B 1 50 ? -8.023 -5.176 -20.578 1 98.94 50 ALA B C 1
ATOM 2808 O O . ALA B 1 50 ? -9.18 -5.59 -20.672 1 98.94 50 ALA B O 1
ATOM 2809 N N . LEU B 1 51 ? -7.652 -3.926 -20.891 1 98.94 51 LEU B N 1
ATOM 2810 C CA . LEU B 1 51 ? -8.609 -2.961 -21.406 1 98.94 51 LEU B CA 1
ATOM 2811 C C . LEU B 1 51 ? -9.172 -3.428 -22.75 1 98.94 51 LEU B C 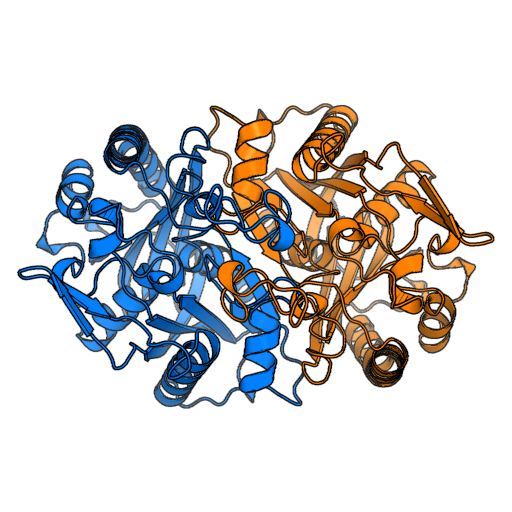1
ATOM 2813 O O . LEU B 1 51 ? -10.383 -3.359 -22.984 1 98.94 51 LEU B O 1
ATOM 2817 N N . GLU B 1 52 ? -8.281 -3.906 -23.594 1 98.88 52 GLU B N 1
ATOM 2818 C CA . GLU B 1 52 ? -8.703 -4.41 -24.891 1 98.88 52 GLU B CA 1
ATOM 2819 C C . GLU B 1 52 ? -9.68 -5.574 -24.734 1 98.88 52 GLU B C 1
ATOM 2821 O O . GLU B 1 52 ? -10.727 -5.609 -25.406 1 98.88 52 GLU B O 1
ATOM 2826 N N . GLN B 1 53 ? -9.336 -6.473 -23.938 1 98.44 53 GLN B N 1
ATOM 2827 C CA . GLN B 1 53 ? -10.188 -7.637 -23.703 1 98.44 53 GLN B CA 1
ATOM 2828 C C . GLN B 1 53 ? -11.562 -7.219 -23.188 1 98.44 53 GLN B C 1
ATOM 2830 O O . GLN B 1 53 ? -12.562 -7.883 -23.484 1 98.44 53 GLN B O 1
ATOM 2835 N N . ALA B 1 54 ? -11.641 -6.199 -22.406 1 98.56 54 ALA B N 1
ATOM 2836 C CA . ALA B 1 54 ? -12.875 -5.727 -21.781 1 98.56 54 ALA B CA 1
ATOM 2837 C C . ALA B 1 54 ? -13.664 -4.84 -22.75 1 98.56 54 ALA B C 1
ATOM 2839 O O . ALA B 1 54 ? -14.844 -4.562 -22.531 1 98.56 54 ALA B O 1
ATOM 2840 N N . GLY B 1 55 ? -13.031 -4.367 -23.812 1 98.75 55 GLY B N 1
ATOM 2841 C CA . GLY B 1 55 ? -13.641 -3.361 -24.656 1 98.75 55 GLY B CA 1
ATOM 2842 C C . GLY B 1 55 ? -13.789 -2.014 -23.984 1 98.75 55 GLY B C 1
ATOM 2843 O O . GLY B 1 55 ? -14.789 -1.321 -24.172 1 98.75 55 GLY B O 1
ATOM 2844 N N . LEU B 1 56 ? -12.875 -1.7 -23.125 1 98.88 56 LEU B N 1
ATOM 2845 C CA . LEU B 1 56 ? -12.883 -0.458 -22.359 1 98.88 56 LEU B CA 1
ATOM 2846 C C . LEU B 1 56 ? -11.664 0.397 -22.688 1 98.88 56 LEU B C 1
ATOM 2848 O O . LEU B 1 56 ? -10.734 -0.073 -23.344 1 98.88 56 LEU B O 1
ATOM 2852 N N . THR B 1 57 ? -11.727 1.654 -22.328 1 98.81 57 THR B N 1
ATOM 2853 C CA . THR B 1 57 ? -10.57 2.535 -22.297 1 98.81 57 THR B CA 1
ATOM 2854 C C . THR B 1 57 ? -10.219 2.904 -20.859 1 98.81 57 THR B C 1
ATOM 2856 O O . THR B 1 57 ? -10.992 2.639 -19.938 1 98.81 57 THR B O 1
ATOM 2859 N N . ILE B 1 58 ? -9.141 3.555 -20.688 1 98.88 58 ILE B N 1
ATOM 2860 C CA . ILE B 1 58 ? -8.688 3.906 -19.344 1 98.88 58 ILE B CA 1
ATOM 2861 C C . ILE B 1 58 ? -9.656 4.91 -18.719 1 98.88 58 ILE B C 1
ATOM 2863 O O . ILE B 1 58 ? -9.75 5.012 -17.5 1 98.88 58 ILE B O 1
ATOM 2867 N N . LYS B 1 59 ? -10.398 5.641 -19.469 1 98.62 59 LYS B N 1
ATOM 2868 C CA . LYS B 1 59 ? -11.367 6.621 -18.984 1 98.62 59 LYS B CA 1
ATOM 2869 C C . LYS B 1 59 ? -12.516 5.945 -18.25 1 98.62 59 LYS B C 1
ATOM 2871 O O . LYS B 1 59 ? -13.258 6.594 -17.5 1 98.62 59 LYS B O 1
ATOM 2876 N N . ASP B 1 60 ? -12.688 4.652 -18.484 1 98.88 60 ASP B N 1
ATOM 2877 C CA . ASP B 1 60 ? -13.773 3.902 -17.875 1 98.88 60 ASP B CA 1
ATOM 2878 C C . ASP B 1 60 ? -13.375 3.377 -16.5 1 98.88 60 ASP B C 1
ATOM 2880 O O . ASP B 1 60 ? -14.203 2.803 -15.781 1 98.88 60 ASP B O 1
ATOM 2884 N N . ILE B 1 61 ? -12.133 3.594 -16.109 1 98.94 61 ILE B N 1
ATOM 2885 C CA . ILE B 1 61 ? -11.602 3.084 -14.852 1 98.94 61 ILE B CA 1
ATOM 2886 C C . ILE B 1 61 ? -11.695 4.168 -13.773 1 98.94 61 ILE B C 1
ATOM 2888 O O . ILE B 1 61 ? -11.289 5.309 -14.008 1 98.94 61 ILE B O 1
ATOM 2892 N N . ASP B 1 62 ? -12.141 3.783 -12.586 1 98.81 62 ASP B N 1
ATOM 2893 C CA . ASP B 1 62 ? -12.383 4.738 -11.508 1 98.81 62 ASP B CA 1
ATOM 2894 C C . ASP B 1 62 ? -11.195 4.801 -10.555 1 98.81 62 ASP B C 1
ATOM 2896 O O . ASP B 1 62 ? -11.047 5.762 -9.797 1 98.81 62 ASP B O 1
ATOM 2900 N N . CYS B 1 63 ? -10.398 3.781 -10.547 1 98.88 63 CYS B N 1
ATOM 2901 C CA . CYS B 1 63 ? -9.281 3.691 -9.617 1 98.88 63 CYS B CA 1
ATOM 2902 C C . CYS B 1 63 ? -8.219 2.725 -10.133 1 98.88 63 CYS B C 1
ATOM 2904 O O . CYS B 1 63 ? -8.547 1.672 -10.68 1 98.88 63 CYS B O 1
ATOM 2906 N N . ILE B 1 64 ? -6.977 3.074 -10.016 1 98.94 64 ILE B N 1
ATOM 2907 C CA . ILE B 1 64 ? -5.84 2.238 -10.391 1 98.94 64 ILE B CA 1
ATOM 2908 C C . ILE B 1 64 ? -5.098 1.794 -9.133 1 98.94 64 ILE B C 1
ATOM 2910 O O . ILE B 1 64 ? -4.66 2.627 -8.336 1 98.94 64 ILE B O 1
ATOM 2914 N N . VAL B 1 65 ? -4.949 0.484 -8.938 1 98.94 65 VAL B N 1
ATOM 2915 C CA . VAL B 1 65 ? -4.246 -0.067 -7.789 1 98.94 65 VAL B CA 1
ATOM 2916 C C . VAL B 1 65 ? -3.027 -0.86 -8.258 1 98.94 65 VAL B C 1
ATOM 2918 O O . VAL B 1 65 ? -3.156 -1.8 -9.039 1 98.94 65 VAL B O 1
ATOM 2921 N N . SER B 1 66 ? -1.882 -0.444 -7.809 1 98.94 66 SER B N 1
ATOM 2922 C CA . SER B 1 66 ? -0.697 -1.282 -7.965 1 98.94 66 SER B CA 1
ATOM 2923 C C . SER B 1 66 ? -0.544 -2.248 -6.797 1 98.94 66 SER B C 1
ATOM 2925 O O . SER B 1 66 ? -0.457 -1.825 -5.641 1 98.94 66 SER B O 1
ATOM 2927 N N . ALA B 1 67 ? -0.549 -3.537 -7.055 1 98.88 67 ALA B N 1
ATOM 2928 C CA . ALA B 1 67 ? -0.39 -4.598 -6.062 1 98.88 67 ALA B CA 1
ATOM 2929 C C . ALA B 1 67 ? 0.917 -5.355 -6.273 1 98.88 67 ALA B C 1
ATOM 2931 O O . ALA B 1 67 ? 0.907 -6.562 -6.523 1 98.88 67 ALA B O 1
ATOM 2932 N N . SER B 1 68 ? 2.045 -4.688 -6.086 1 98.81 68 SER B N 1
ATOM 2933 C CA . SER B 1 68 ? 3.375 -5.246 -6.309 1 98.81 68 SER B CA 1
ATOM 2934 C C . SER B 1 68 ? 4.145 -5.379 -4.996 1 98.81 68 SER B C 1
ATOM 2936 O O . SER B 1 68 ? 3.889 -4.637 -4.047 1 98.81 68 SER B O 1
ATOM 2938 N N . ALA B 1 69 ? 5.039 -6.336 -4.953 1 98.5 69 ALA B N 1
ATOM 2939 C CA . ALA B 1 69 ? 5.895 -6.516 -3.783 1 98.5 69 ALA B CA 1
ATOM 2940 C C . ALA B 1 69 ? 6.984 -5.449 -3.734 1 98.5 69 ALA B C 1
ATOM 2942 O O . ALA B 1 69 ? 7.172 -4.789 -2.709 1 98.5 69 ALA B O 1
ATOM 2943 N N . VAL B 1 70 ? 7.68 -5.34 -4.836 1 98.38 70 VAL B N 1
ATOM 2944 C CA . VAL B 1 70 ? 8.727 -4.332 -4.965 1 98.38 70 VAL B CA 1
ATOM 2945 C C . VAL B 1 70 ? 8.305 -3.281 -5.992 1 98.38 70 VAL B C 1
ATOM 2947 O O . VAL B 1 70 ? 7.906 -3.621 -7.109 1 98.38 70 VAL B O 1
ATOM 2950 N N . GLY B 1 71 ? 8.367 -2.039 -5.625 1 97.88 71 GLY B N 1
ATOM 2951 C CA . GLY B 1 71 ? 7.949 -0.961 -6.508 1 97.88 71 GLY B CA 1
ATOM 2952 C C . GLY B 1 71 ? 9.055 -0.489 -7.434 1 97.88 71 GLY B C 1
ATOM 2953 O O . GLY B 1 71 ? 10.141 -1.071 -7.461 1 97.88 71 GLY B O 1
ATOM 2954 N N . VAL B 1 72 ? 8.758 0.573 -8.203 1 97.94 72 VAL B N 1
ATOM 2955 C CA . VAL B 1 72 ? 9.617 1.091 -9.258 1 97.94 72 VAL B CA 1
ATOM 2956 C C . VAL B 1 72 ? 10.641 2.053 -8.664 1 97.94 72 VAL B C 1
ATOM 2958 O O . VAL B 1 72 ? 11.836 1.973 -8.977 1 97.94 72 VAL B O 1
ATOM 2961 N N . GLN B 1 73 ? 10.211 2.965 -7.848 1 97.88 73 GLN B N 1
ATOM 2962 C CA . GLN B 1 73 ? 11.031 3.924 -7.117 1 97.88 73 GLN B CA 1
ATOM 2963 C C . GLN B 1 73 ? 10.391 4.301 -5.785 1 97.88 73 GLN B C 1
ATOM 2965 O O . GLN B 1 73 ? 9.195 4.062 -5.578 1 97.88 73 GLN B O 1
ATOM 2970 N N . PRO B 1 74 ? 11.141 4.918 -4.844 1 97.94 74 PRO B N 1
ATOM 2971 C CA . PRO B 1 74 ? 10.594 5.223 -3.518 1 97.94 74 PRO B CA 1
ATOM 2972 C C . PRO B 1 74 ? 9.5 6.285 -3.561 1 97.94 74 PRO B C 1
ATOM 2974 O O . PRO B 1 74 ? 8.484 6.16 -2.871 1 97.94 74 PRO B O 1
ATOM 2977 N N . ILE B 1 75 ? 9.633 7.32 -4.309 1 97.94 75 ILE B N 1
ATOM 2978 C CA . ILE B 1 75 ? 8.68 8.422 -4.449 1 97.94 75 ILE B CA 1
ATOM 2979 C C . ILE B 1 75 ? 8.625 8.867 -5.906 1 97.94 75 ILE B C 1
ATOM 2981 O O . ILE B 1 75 ? 9.656 9.18 -6.508 1 97.94 75 ILE B O 1
ATOM 2985 N N . PRO B 1 76 ? 7.422 9.039 -6.477 1 97.75 76 PRO B N 1
ATOM 2986 C CA . PRO B 1 76 ? 6.105 8.711 -5.93 1 97.75 76 PRO B CA 1
ATOM 2987 C C . PRO B 1 76 ? 5.828 7.211 -5.902 1 97.75 76 PRO B C 1
ATOM 2989 O O . PRO B 1 76 ? 6.711 6.414 -6.23 1 97.75 76 PRO B O 1
ATOM 2992 N N . CYS B 1 77 ? 4.609 6.824 -5.43 1 97.75 77 CYS B N 1
ATOM 2993 C CA . CYS B 1 77 ? 4.262 5.406 -5.391 1 97.75 77 CYS B CA 1
ATOM 2994 C C . CYS B 1 77 ? 4.164 4.832 -6.801 1 97.75 77 CYS B C 1
ATOM 2996 O O . CYS B 1 77 ? 4.043 5.578 -7.773 1 97.75 77 CYS B O 1
ATOM 2998 N N . THR B 1 78 ? 4.207 3.549 -6.965 1 98.38 78 THR B N 1
ATOM 2999 C CA . THR B 1 78 ? 4.23 2.848 -8.242 1 98.38 78 THR B CA 1
ATOM 3000 C C . THR B 1 78 ? 2.949 3.107 -9.031 1 98.38 78 THR B C 1
ATOM 3002 O O . THR B 1 78 ? 2.988 3.295 -10.25 1 98.38 78 THR B O 1
ATOM 3005 N N . ALA B 1 79 ? 1.812 3.133 -8.367 1 98.62 79 ALA B N 1
ATOM 3006 C CA . ALA B 1 79 ? 0.526 3.346 -9.023 1 98.62 79 ALA B CA 1
ATOM 3007 C C . ALA B 1 79 ? 0.49 4.699 -9.727 1 98.62 79 ALA B C 1
ATOM 3009 O O . ALA B 1 79 ? -0.102 4.828 -10.805 1 98.62 79 ALA B O 1
ATOM 3010 N N . ALA B 1 80 ? 1.07 5.719 -9.109 1 98.06 80 ALA B N 1
ATOM 3011 C CA . ALA B 1 80 ? 1.116 7.039 -9.734 1 98.06 80 ALA B CA 1
ATOM 3012 C C . ALA B 1 80 ? 1.953 7.012 -11.008 1 98.06 80 ALA B C 1
ATOM 3014 O O . ALA B 1 80 ? 1.631 7.695 -11.984 1 98.06 80 ALA B O 1
ATOM 3015 N N . LEU B 1 81 ? 3.064 6.266 -11 1 98.19 81 LEU B N 1
ATOM 3016 C CA . LEU B 1 81 ? 3.906 6.133 -12.188 1 98.19 81 LEU B CA 1
ATOM 3017 C C . LEU B 1 81 ? 3.176 5.379 -13.289 1 98.19 81 LEU B C 1
ATOM 3019 O O . LEU B 1 81 ? 3.305 5.719 -14.469 1 98.19 81 LEU B O 1
ATOM 3023 N N . ILE B 1 82 ? 2.439 4.34 -12.898 1 98.69 82 ILE B N 1
ATOM 3024 C CA . ILE B 1 82 ? 1.607 3.631 -13.867 1 98.69 82 ILE B CA 1
ATOM 3025 C C . ILE B 1 82 ? 0.561 4.582 -14.438 1 98.69 82 ILE B C 1
ATOM 3027 O O . ILE B 1 82 ? 0.358 4.633 -15.656 1 98.69 82 ILE B O 1
ATOM 3031 N N . HIS B 1 83 ? -0.101 5.336 -13.578 1 98.69 83 HIS B N 1
ATOM 3032 C CA . HIS B 1 83 ? -1.087 6.332 -13.984 1 98.69 83 HIS B CA 1
ATOM 3033 C C . HIS B 1 83 ? -0.514 7.277 -15.031 1 98.69 83 HIS B C 1
ATOM 3035 O O . HIS B 1 83 ? -1.18 7.586 -16.031 1 98.69 83 HIS B O 1
ATOM 3041 N N . GLU B 1 84 ? 0.669 7.727 -14.859 1 97.62 84 GLU B N 1
ATOM 3042 C CA . GLU B 1 84 ? 1.312 8.656 -15.789 1 97.62 84 GLU B CA 1
ATOM 3043 C C . GLU B 1 84 ? 1.382 8.07 -17.188 1 97.62 84 GLU B C 1
ATOM 3045 O O . GLU B 1 84 ? 1.247 8.789 -18.188 1 97.62 84 GLU B O 1
ATOM 3050 N N . LEU B 1 85 ? 1.594 6.812 -17.281 1 97.81 85 LEU B N 1
ATOM 3051 C CA . LEU B 1 85 ? 1.793 6.168 -18.578 1 97.81 85 LEU B CA 1
ATOM 3052 C C . LEU B 1 85 ? 0.456 5.828 -19.234 1 97.81 85 LEU B C 1
ATOM 3054 O O . LEU B 1 85 ? 0.325 5.883 -20.453 1 97.81 85 LEU B O 1
ATOM 3058 N N . VAL B 1 86 ? -0.585 5.539 -18.422 1 98.31 86 VAL B N 1
ATOM 3059 C CA . VAL B 1 86 ? -1.776 4.969 -19.031 1 98.31 86 VAL B CA 1
ATOM 3060 C C . VAL B 1 86 ? -2.947 5.941 -18.891 1 98.31 86 VAL B C 1
ATOM 3062 O O . VAL B 1 86 ? -3.963 5.805 -19.578 1 98.31 86 VAL B O 1
ATOM 3065 N N . ALA B 1 87 ? -2.822 6.941 -18 1 97.88 87 ALA B N 1
ATOM 3066 C CA . ALA B 1 87 ? -3.967 7.793 -17.688 1 97.88 87 ALA B CA 1
ATOM 3067 C C . ALA B 1 87 ? -3.557 9.266 -17.609 1 97.88 87 ALA B C 1
ATOM 3069 O O . ALA B 1 87 ? -4.145 10.047 -16.859 1 97.88 87 ALA B O 1
ATOM 3070 N N . LYS B 1 88 ? -2.512 9.641 -18.312 1 94.06 88 LYS B N 1
ATOM 3071 C CA . LYS B 1 88 ? -2.049 11.023 -18.312 1 94.06 88 LYS B CA 1
ATOM 3072 C C . LYS B 1 88 ? -3.162 11.977 -18.734 1 94.06 88 LYS B C 1
ATOM 3074 O O . LYS B 1 88 ? -3.869 11.719 -19.719 1 94.06 88 LYS B O 1
ATOM 3079 N N . GLY B 1 89 ? -3.318 13.031 -17.969 1 94.12 89 GLY B N 1
ATOM 3080 C CA . GLY B 1 89 ? -4.34 14.016 -18.281 1 94.12 89 GLY B CA 1
ATOM 3081 C C . GLY B 1 89 ? -5.66 13.75 -17.578 1 94.12 89 GLY B C 1
ATOM 3082 O O . GLY B 1 89 ? -6.59 14.555 -17.672 1 94.12 89 GLY B O 1
ATOM 3083 N N . LEU B 1 90 ? -5.754 12.664 -16.969 1 97.44 90 LEU B N 1
ATOM 3084 C CA . LEU B 1 90 ? -6.938 12.312 -16.188 1 97.44 90 LEU B CA 1
ATOM 3085 C C . LEU B 1 90 ? -6.664 12.453 -14.695 1 97.44 90 LEU B C 1
ATOM 3087 O O . LEU B 1 90 ? -5.555 12.812 -14.297 1 97.44 90 LEU B O 1
ATOM 3091 N N . SER B 1 91 ? -7.66 12.25 -13.844 1 97.75 91 SER B N 1
ATOM 3092 C CA . SER B 1 91 ? -7.516 12.422 -12.406 1 97.75 91 SER B CA 1
ATOM 3093 C C . SER B 1 91 ? -7.914 11.148 -11.656 1 97.75 91 SER B C 1
ATOM 3095 O O . SER B 1 91 ? -8.469 11.219 -10.555 1 97.75 91 SER B O 1
ATOM 3097 N N . ILE B 1 92 ? -7.719 9.977 -12.297 1 98.56 92 ILE B N 1
ATOM 3098 C CA . ILE B 1 92 ? -8.062 8.695 -11.695 1 98.56 92 ILE B CA 1
ATOM 3099 C C . ILE B 1 92 ? -7.207 8.453 -10.453 1 98.56 92 ILE B C 1
ATOM 3101 O O . ILE B 1 92 ? -5.977 8.523 -10.516 1 98.56 92 ILE B O 1
ATOM 3105 N N . PRO B 1 93 ? -7.867 8.266 -9.289 1 98.62 93 PRO B N 1
ATOM 3106 C CA . PRO B 1 93 ? -7.055 7.965 -8.109 1 98.62 93 PRO B CA 1
ATOM 3107 C C . PRO B 1 93 ? -6.172 6.734 -8.297 1 98.62 93 PRO B C 1
ATOM 3109 O O . PRO B 1 93 ? -6.594 5.754 -8.914 1 98.62 93 PRO B O 1
ATOM 3112 N N . ALA B 1 94 ? -4.969 6.797 -7.754 1 98.62 94 ALA B N 1
ATOM 3113 C CA . ALA B 1 94 ? -3.977 5.73 -7.844 1 98.62 94 ALA B CA 1
ATOM 3114 C C . ALA B 1 94 ? -3.32 5.473 -6.492 1 98.62 94 ALA B C 1
ATOM 3116 O O . ALA B 1 94 ? -2.967 6.41 -5.777 1 98.62 94 ALA B O 1
ATOM 3117 N N . MET B 1 95 ? -3.18 4.172 -6.098 1 98.75 95 MET B N 1
ATOM 3118 C CA . MET B 1 95 ? -2.566 3.846 -4.812 1 98.75 95 MET B CA 1
ATOM 3119 C C . MET B 1 95 ? -1.894 2.479 -4.859 1 98.75 95 MET B C 1
ATOM 3121 O O . MET B 1 95 ? -2.211 1.655 -5.719 1 98.75 95 MET B O 1
ATOM 3125 N N . ASP B 1 96 ? -0.95 2.268 -3.988 1 98.94 96 ASP B N 1
ATOM 3126 C CA . ASP B 1 96 ? -0.309 0.967 -3.816 1 98.94 96 ASP B CA 1
ATOM 3127 C C . ASP B 1 96 ? -0.891 0.222 -2.617 1 98.94 96 ASP B C 1
ATOM 3129 O O . ASP B 1 96 ? -1.152 0.824 -1.574 1 98.94 96 ASP B O 1
ATOM 3133 N N . ILE B 1 97 ? -1.168 -1.063 -2.77 1 98.94 97 ILE B N 1
ATOM 3134 C CA . ILE B 1 97 ? -1.445 -1.996 -1.683 1 98.94 97 ILE B CA 1
ATOM 3135 C C . ILE B 1 97 ? -0.419 -3.127 -1.698 1 98.94 97 ILE B C 1
ATOM 3137 O O . ILE B 1 97 ? -0.207 -3.768 -2.73 1 98.94 97 ILE B O 1
ATOM 3141 N N . ASN B 1 98 ? 0.265 -3.365 -0.523 1 98.88 98 ASN B N 1
ATOM 3142 C CA . ASN B 1 98 ? 1.419 -4.258 -0.559 1 98.88 98 ASN B CA 1
ATOM 3143 C C . ASN B 1 98 ? 1.434 -5.203 0.639 1 98.88 98 ASN B C 1
ATOM 3145 O O . ASN B 1 98 ? 1.476 -4.758 1.787 1 98.88 98 ASN B O 1
ATOM 3149 N N . THR B 1 99 ? 1.34 -6.473 0.38 1 98.56 99 THR B N 1
ATOM 3150 C CA . THR B 1 99 ? 1.652 -7.555 1.307 1 98.56 99 THR B CA 1
ATOM 3151 C C . THR B 1 99 ? 2.67 -8.516 0.695 1 98.56 99 THR B C 1
ATOM 3153 O O . THR B 1 99 ? 2.592 -9.727 0.907 1 98.56 99 THR B O 1
ATOM 3156 N N . THR B 1 100 ? 3.525 -7.988 -0.156 1 98 100 THR B N 1
ATOM 3157 C CA . THR B 1 100 ? 4.59 -8.695 -0.858 1 98 100 THR B CA 1
ATOM 3158 C C . THR B 1 100 ? 4.012 -9.625 -1.92 1 98 100 THR B C 1
ATOM 3160 O O . THR B 1 100 ? 3.344 -9.172 -2.854 1 98 100 THR B O 1
ATOM 3163 N N . CYS B 1 101 ? 4.188 -10.938 -1.847 1 98.5 101 CYS B N 1
ATOM 3164 C CA . CYS B 1 101 ? 3.803 -11.836 -2.928 1 98.5 101 CYS B CA 1
ATOM 3165 C C . CYS B 1 101 ? 2.289 -11.992 -2.994 1 98.5 101 CYS B C 1
ATOM 3167 O O . CYS B 1 101 ? 1.754 -12.461 -4 1 98.5 101 CYS B O 1
ATOM 3169 N N . THR B 1 102 ? 1.544 -11.617 -1.962 1 98.69 102 THR B N 1
ATOM 3170 C CA . THR B 1 102 ? 0.099 -11.82 -1.942 1 98.69 102 THR B CA 1
ATOM 3171 C C . THR B 1 102 ? -0.63 -10.484 -2.109 1 98.69 102 THR B C 1
ATOM 3173 O O . THR B 1 102 ? -1.813 -10.375 -1.782 1 98.69 102 THR B O 1
ATOM 3176 N N . SER B 1 103 ? 0.036 -9.5 -2.613 1 98.94 103 SER B N 1
ATOM 3177 C CA . SER B 1 103 ? -0.494 -8.148 -2.717 1 98.94 103 SER B CA 1
ATOM 3178 C C . SER B 1 103 ? -1.773 -8.117 -3.545 1 98.94 103 SER B C 1
ATOM 3180 O O . SER B 1 103 ? -2.699 -7.359 -3.242 1 98.94 103 SER B O 1
ATOM 3182 N N . PHE B 1 104 ? -1.839 -8.938 -4.602 1 98.94 104 PHE B N 1
ATOM 3183 C CA . PHE B 1 104 ? -3.029 -8.953 -5.441 1 98.94 104 PHE B CA 1
ATOM 3184 C C . PHE B 1 104 ? -4.25 -9.391 -4.645 1 98.94 104 PHE B C 1
ATOM 3186 O O . PHE B 1 104 ? -5.32 -8.789 -4.758 1 98.94 104 PHE B O 1
ATOM 3193 N N . ILE B 1 105 ? -4.109 -10.461 -3.809 1 99 105 ILE B N 1
ATOM 3194 C CA . ILE B 1 105 ? -5.219 -10.969 -3.016 1 99 105 ILE B CA 1
ATOM 3195 C C . ILE B 1 105 ? -5.664 -9.914 -2.006 1 99 105 ILE B C 1
ATOM 3197 O O . ILE B 1 105 ? -6.859 -9.68 -1.829 1 99 105 ILE B O 1
ATOM 3201 N N . SER B 1 106 ? -4.688 -9.281 -1.376 1 98.94 106 SER B N 1
ATOM 3202 C CA . SER B 1 106 ? -4.996 -8.227 -0.418 1 98.94 106 SER B CA 1
ATOM 3203 C C . SER B 1 106 ? -5.727 -7.07 -1.088 1 98.94 106 SER B C 1
ATOM 3205 O O . SER B 1 106 ? -6.707 -6.551 -0.549 1 98.94 106 SER B O 1
ATOM 3207 N N . ALA B 1 107 ? -5.215 -6.664 -2.27 1 98.94 107 ALA B N 1
ATOM 3208 C CA . ALA B 1 107 ? -5.832 -5.559 -2.998 1 98.94 107 ALA B CA 1
ATOM 3209 C C . ALA B 1 107 ? -7.27 -5.895 -3.395 1 98.94 107 ALA B C 1
ATOM 3211 O O . ALA B 1 107 ? -8.172 -5.074 -3.227 1 98.94 107 ALA B O 1
ATOM 3212 N N . LEU B 1 108 ? -7.457 -7.09 -3.902 1 98.94 108 LEU B N 1
ATOM 3213 C CA . LEU B 1 108 ? -8.797 -7.516 -4.305 1 98.94 108 LEU B CA 1
ATOM 3214 C C . LEU B 1 108 ? -9.742 -7.535 -3.109 1 98.94 108 LEU B C 1
ATOM 3216 O O . LEU B 1 108 ? -10.875 -7.062 -3.203 1 98.94 108 LEU B O 1
ATOM 3220 N N . SER B 1 109 ? -9.25 -8.078 -1.99 1 98.88 109 SER B N 1
ATOM 3221 C CA . SER B 1 109 ? -10.055 -8.125 -0.772 1 98.88 109 SER B CA 1
ATOM 3222 C C . SER B 1 109 ? -10.469 -6.73 -0.329 1 98.88 109 SER B C 1
ATOM 3224 O O . SER B 1 109 ? -11.656 -6.473 -0.106 1 98.88 109 SER B O 1
ATOM 3226 N N . LEU B 1 110 ? -9.516 -5.793 -0.269 1 98.81 110 LEU B N 1
ATOM 3227 C CA . LEU B 1 110 ? -9.781 -4.441 0.212 1 98.81 110 LEU B CA 1
ATOM 3228 C C . LEU B 1 110 ? -10.703 -3.693 -0.746 1 98.81 110 LEU B C 1
ATOM 3230 O O . LEU B 1 110 ? -11.734 -3.16 -0.333 1 98.81 110 LEU B O 1
ATOM 3234 N N . MET B 1 111 ? -10.375 -3.734 -1.995 1 98.88 111 MET B N 1
ATOM 3235 C CA . MET B 1 111 ? -11.055 -2.898 -2.98 1 98.88 111 MET B CA 1
ATOM 3236 C C . MET B 1 111 ? -12.461 -3.42 -3.258 1 98.88 111 MET B C 1
ATOM 3238 O O . MET B 1 111 ? -13.352 -2.656 -3.645 1 98.88 111 MET B O 1
ATOM 3242 N N . SER B 1 112 ? -12.695 -4.719 -3.02 1 98.88 112 SER B N 1
ATOM 3243 C CA . SER B 1 112 ? -14.031 -5.262 -3.223 1 98.88 112 SER B CA 1
ATOM 3244 C C . SER B 1 112 ? -15.047 -4.594 -2.295 1 98.88 112 SER B C 1
ATOM 3246 O O . SER B 1 112 ? -16.219 -4.453 -2.648 1 98.88 112 SER B O 1
ATOM 3248 N N . HIS B 1 113 ? -14.625 -4.176 -1.084 1 98.81 113 HIS B N 1
ATOM 3249 C CA . HIS B 1 113 ? -15.516 -3.494 -0.158 1 98.81 113 HIS B CA 1
ATOM 3250 C C . HIS B 1 113 ? -15.898 -2.109 -0.674 1 98.81 113 HIS B C 1
ATOM 3252 O O . HIS B 1 113 ? -17 -1.633 -0.432 1 98.81 113 HIS B O 1
ATOM 3258 N N . LEU B 1 114 ? -14.961 -1.418 -1.354 1 98.75 114 LEU B N 1
ATOM 3259 C CA . LEU B 1 114 ? -15.25 -0.101 -1.91 1 98.75 114 LEU B CA 1
ATOM 3260 C C . LEU B 1 114 ? -16.203 -0.212 -3.098 1 98.75 114 LEU B C 1
ATOM 3262 O O . LEU B 1 114 ? -17.047 0.658 -3.299 1 98.75 114 LEU B O 1
ATOM 3266 N N . LEU B 1 115 ? -15.984 -1.265 -3.881 1 98.81 115 LEU B N 1
ATOM 3267 C CA . LEU B 1 115 ? -16.906 -1.516 -4.977 1 98.81 115 LEU B CA 1
ATOM 3268 C C . LEU B 1 115 ? -18.312 -1.816 -4.449 1 98.81 115 LEU B C 1
ATOM 3270 O O . LEU B 1 115 ? -19.297 -1.275 -4.949 1 98.81 115 LEU B O 1
ATOM 3274 N N . GLU B 1 116 ? -18.359 -2.664 -3.445 1 98.62 116 GLU B N 1
ATOM 3275 C CA . GLU B 1 116 ? -19.625 -3.027 -2.836 1 98.62 116 GLU B CA 1
ATOM 3276 C C . GLU B 1 116 ? -20.344 -1.804 -2.26 1 98.62 116 GLU B C 1
ATOM 3278 O O . GLU B 1 116 ? -21.562 -1.688 -2.346 1 98.62 116 GLU B O 1
ATOM 3283 N N . ALA B 1 117 ? -19.594 -0.859 -1.703 1 97.88 117 ALA B N 1
ATOM 3284 C CA . ALA B 1 117 ? -20.125 0.331 -1.047 1 97.88 117 ALA B CA 1
ATOM 3285 C C . ALA B 1 117 ? -20.516 1.393 -2.07 1 97.88 117 ALA B C 1
ATOM 3287 O O . ALA B 1 117 ? -21.109 2.414 -1.719 1 97.88 117 ALA B O 1
ATOM 3288 N N . GLY B 1 118 ? -20.141 1.21 -3.326 1 98.12 118 GLY B N 1
ATOM 3289 C CA . GLY B 1 118 ? -20.5 2.152 -4.375 1 98.12 118 GLY B CA 1
ATOM 3290 C C . GLY B 1 118 ? -19.516 3.311 -4.492 1 98.12 118 GLY B C 1
ATOM 3291 O O . GLY B 1 118 ? -19.828 4.324 -5.121 1 98.12 118 GLY B O 1
ATOM 3292 N N . GLU B 1 119 ? -18.375 3.18 -3.838 1 98.12 119 GLU B N 1
ATOM 3293 C CA . GLU B 1 119 ? -17.359 4.227 -3.934 1 98.12 119 GLU B CA 1
ATOM 3294 C C . GLU B 1 119 ? -16.719 4.258 -5.32 1 98.12 119 GLU B C 1
ATOM 3296 O O . GLU B 1 119 ? -16.312 5.32 -5.801 1 98.12 119 GLU B O 1
ATOM 3301 N N . TYR B 1 120 ? -16.531 3.111 -5.883 1 98.62 120 TYR B N 1
ATOM 3302 C CA . TYR B 1 120 ? -16.062 2.92 -7.25 1 98.62 120 TYR B CA 1
ATOM 3303 C C . TYR B 1 120 ? -16.953 1.946 -8.008 1 98.62 120 TYR B C 1
ATOM 3305 O O . TYR B 1 120 ? -17.641 1.118 -7.395 1 98.62 120 TYR B O 1
ATOM 3313 N N . HIS B 1 121 ? -16.953 2.078 -9.289 1 98.81 121 HIS B N 1
ATOM 3314 C CA . HIS B 1 121 ? -17.719 1.152 -10.125 1 98.81 121 HIS B CA 1
ATOM 3315 C C . HIS B 1 121 ? -16.797 0.17 -10.836 1 98.81 121 HIS B C 1
ATOM 3317 O O . HIS B 1 121 ? -17.125 -1.008 -10.984 1 98.81 121 HIS B O 1
ATOM 3323 N N . ARG B 1 122 ? -15.688 0.635 -11.398 1 98.88 122 ARG B N 1
ATOM 3324 C CA . ARG B 1 122 ? -14.688 -0.186 -12.062 1 98.88 122 ARG B CA 1
ATOM 3325 C C . ARG B 1 122 ? -13.289 0.132 -11.547 1 98.88 122 ARG B C 1
ATOM 3327 O O . ARG B 1 122 ? -12.867 1.292 -11.547 1 98.88 122 ARG B O 1
ATOM 3334 N N . ILE B 1 123 ? -12.586 -0.907 -11.148 1 98.94 123 ILE B N 1
ATOM 3335 C CA . ILE B 1 123 ? -11.219 -0.686 -10.688 1 98.94 123 ILE B CA 1
ATOM 3336 C C . ILE B 1 123 ? -10.258 -1.557 -11.492 1 98.94 123 ILE B C 1
ATOM 3338 O O . ILE B 1 123 ? -10.641 -2.611 -12 1 98.94 123 ILE B O 1
ATOM 3342 N N . LEU B 1 124 ? -9.055 -1.071 -11.672 1 99 124 LEU B N 1
ATOM 3343 C CA . LEU B 1 124 ? -7.941 -1.785 -12.281 1 99 124 LEU B CA 1
ATOM 3344 C C . LEU B 1 124 ? -6.898 -2.16 -11.234 1 99 124 LEU B C 1
ATOM 3346 O O . LEU B 1 124 ? -6.371 -1.29 -10.539 1 99 124 LEU B O 1
ATOM 3350 N N . ILE B 1 125 ? -6.668 -3.465 -11.031 1 99 125 ILE B N 1
ATOM 3351 C CA . ILE B 1 125 ? -5.574 -3.938 -10.188 1 99 125 ILE B CA 1
ATOM 3352 C C . ILE B 1 125 ? -4.465 -4.523 -11.062 1 99 125 ILE B C 1
ATOM 3354 O O . ILE B 1 125 ? -4.715 -5.414 -11.875 1 99 125 ILE B O 1
ATOM 3358 N N . VAL B 1 126 ? -3.266 -4.02 -10.906 1 98.94 126 VAL B N 1
ATOM 3359 C CA . VAL B 1 126 ? -2.146 -4.484 -11.727 1 98.94 126 VAL B CA 1
ATOM 3360 C C . VAL B 1 126 ? -0.979 -4.879 -10.828 1 98.94 126 VAL B C 1
ATOM 3362 O O . VAL B 1 126 ? -0.664 -4.176 -9.859 1 98.94 126 VAL B O 1
ATOM 3365 N N . SER B 1 127 ? -0.436 -6.07 -11 1 98.94 127 SER B N 1
ATOM 3366 C CA . SER B 1 127 ? 0.83 -6.52 -10.43 1 98.94 127 SER B CA 1
ATOM 3367 C C . SER B 1 127 ? 1.926 -6.574 -11.492 1 98.94 127 SER B C 1
ATOM 3369 O O . SER B 1 127 ? 1.685 -7.004 -12.617 1 98.94 127 SER B O 1
ATOM 3371 N N . SER B 1 128 ? 3.084 -6.082 -11.172 1 98.94 128 SER B N 1
ATOM 3372 C CA . SER B 1 128 ? 4.258 -6.148 -12.039 1 98.94 128 SER B CA 1
ATOM 3373 C C . SER B 1 128 ? 5.535 -6.312 -11.219 1 98.94 128 SER B C 1
ATOM 3375 O O . SER B 1 128 ? 5.723 -5.641 -10.203 1 98.94 128 SER B O 1
ATOM 3377 N N . GLU B 1 129 ? 6.363 -7.262 -11.641 1 98.75 129 GLU B N 1
ATOM 3378 C CA . GLU B 1 129 ? 7.574 -7.59 -10.891 1 98.75 129 GLU B CA 1
ATOM 3379 C C . GLU B 1 129 ? 8.75 -7.844 -11.828 1 98.75 129 GLU B C 1
ATOM 3381 O O . GLU B 1 129 ? 8.586 -8.453 -12.891 1 98.75 129 GLU B O 1
ATOM 3386 N N . VAL B 1 130 ? 9.875 -7.344 -11.438 1 98.31 130 VAL B N 1
ATOM 3387 C CA . VAL B 1 130 ? 11.148 -7.68 -12.062 1 98.31 130 VAL B CA 1
ATOM 3388 C C . VAL B 1 130 ? 12.117 -8.219 -11.016 1 98.31 130 VAL B C 1
ATOM 3390 O O . VAL B 1 130 ? 13.25 -7.738 -10.898 1 98.31 130 VAL B O 1
ATOM 3393 N N . GLY B 1 131 ? 11.664 -9.25 -10.305 1 95.69 131 GLY B N 1
ATOM 3394 C CA . GLY B 1 131 ? 12.414 -9.828 -9.203 1 95.69 131 GLY B CA 1
ATOM 3395 C C . GLY B 1 131 ? 13.773 -10.352 -9.617 1 95.69 131 GLY B C 1
ATOM 3396 O O . GLY B 1 131 ? 14.711 -10.383 -8.812 1 95.69 131 GLY B O 1
ATOM 3397 N N . SER B 1 132 ? 13.938 -10.711 -10.859 1 96.25 132 SER B N 1
ATOM 3398 C CA . SER B 1 132 ? 15.18 -11.281 -11.367 1 96.25 132 SER B CA 1
ATOM 3399 C C . SER B 1 132 ? 16.344 -10.32 -11.18 1 96.25 132 SER B C 1
ATOM 3401 O O . SER B 1 132 ? 17.5 -10.758 -11.031 1 96.25 132 SER B O 1
ATOM 3403 N N . LEU B 1 133 ? 16.078 -9.062 -11.125 1 94.62 133 LEU B N 1
ATOM 3404 C CA . LEU B 1 133 ? 17.109 -8.039 -11.023 1 94.62 133 LEU B CA 1
ATOM 3405 C C . LEU B 1 133 ? 17.719 -8.016 -9.625 1 94.62 133 LEU B C 1
ATOM 3407 O O . LEU B 1 133 ? 18.781 -7.441 -9.414 1 94.62 133 LEU B O 1
ATOM 3411 N N . GLY B 1 134 ? 17.016 -8.625 -8.68 1 95.12 134 GLY B N 1
ATOM 3412 C CA . GLY B 1 134 ? 17.484 -8.609 -7.305 1 95.12 134 GLY B CA 1
ATOM 3413 C C . GLY B 1 134 ? 17.984 -9.961 -6.82 1 95.12 134 GLY B C 1
ATOM 3414 O O . GLY B 1 134 ? 18.25 -10.141 -5.633 1 95.12 134 GLY B O 1
ATOM 3415 N N . LEU B 1 135 ? 18.188 -10.945 -7.699 1 97.38 135 LEU B N 1
ATOM 3416 C CA . LEU B 1 135 ? 18.547 -12.297 -7.297 1 97.38 135 LEU B CA 1
ATOM 3417 C C . LEU B 1 135 ? 20.062 -12.414 -7.059 1 97.38 135 LEU B C 1
ATOM 3419 O O . LEU B 1 135 ? 20.844 -11.727 -7.715 1 97.38 135 LEU B O 1
ATOM 3423 N N . ASN B 1 136 ? 20.391 -13.242 -6.125 1 97.25 136 ASN B N 1
ATOM 3424 C CA . ASN B 1 136 ? 21.766 -13.641 -5.848 1 97.25 136 ASN B CA 1
ATOM 3425 C C . ASN B 1 136 ? 22.156 -14.891 -6.629 1 97.25 136 ASN B C 1
ATOM 3427 O O . ASN B 1 136 ? 21.688 -15.992 -6.316 1 97.25 136 ASN B O 1
ATOM 3431 N N . PRO B 1 137 ? 23.016 -14.797 -7.578 1 95.75 137 PRO B N 1
ATOM 3432 C CA . PRO B 1 137 ? 23.375 -15.961 -8.391 1 95.75 137 PRO B CA 1
ATOM 3433 C C . PRO B 1 137 ? 24.031 -17.078 -7.574 1 95.75 137 PRO B C 1
ATOM 3435 O O . PRO B 1 137 ? 24.078 -18.219 -8.008 1 95.75 137 PRO B O 1
ATOM 3438 N N . ASN B 1 138 ? 24.484 -16.703 -6.418 1 96.56 138 ASN B N 1
ATOM 3439 C CA . ASN B 1 138 ? 25.172 -17.688 -5.586 1 96.56 138 ASN B CA 1
ATOM 3440 C C . ASN B 1 138 ? 24.203 -18.438 -4.68 1 96.56 138 ASN B C 1
ATOM 3442 O O . ASN B 1 138 ? 24.609 -19.344 -3.949 1 96.56 138 ASN B O 1
ATOM 3446 N N . GLN B 1 139 ? 23.016 -18.047 -4.699 1 96.88 139 GLN B N 1
ATOM 3447 C CA . GLN B 1 139 ? 21.984 -18.797 -3.992 1 96.88 139 GLN B CA 1
ATOM 3448 C C . GLN B 1 139 ? 21.094 -19.547 -4.969 1 96.88 139 GLN B C 1
ATOM 3450 O O . GLN B 1 139 ? 20.031 -19.062 -5.363 1 96.88 139 GLN B O 1
ATOM 3455 N N . LYS B 1 140 ? 21.438 -20.719 -5.203 1 95.44 140 LYS B N 1
ATOM 3456 C CA . LYS B 1 140 ? 20.844 -21.516 -6.266 1 95.44 140 LYS B CA 1
ATOM 3457 C C . LYS B 1 140 ? 19.328 -21.672 -6.059 1 95.44 140 LYS B C 1
ATOM 3459 O O . LYS B 1 140 ? 18.562 -21.562 -7.012 1 95.44 140 LYS B O 1
ATOM 3464 N N . GLU B 1 141 ? 18.906 -21.906 -4.863 1 93.19 141 GLU B N 1
ATOM 3465 C CA . GLU B 1 141 ? 17.516 -22.172 -4.559 1 93.19 141 GLU B CA 1
ATOM 3466 C C . GLU B 1 141 ? 16.609 -21.047 -5.035 1 93.19 141 GLU B C 1
ATOM 3468 O O . GLU B 1 141 ? 15.555 -21.297 -5.633 1 93.19 141 GLU B O 1
ATOM 3473 N N . SER B 1 142 ? 17 -19.844 -4.762 1 94.75 142 SER B N 1
ATOM 3474 C CA . SER B 1 142 ? 16.188 -18.703 -5.172 1 94.75 142 SER B CA 1
ATOM 3475 C C . SER B 1 142 ? 16.5 -18.281 -6.605 1 94.75 142 SER B C 1
ATOM 3477 O O . SER B 1 142 ? 15.609 -17.875 -7.348 1 94.75 142 SER B O 1
ATOM 3479 N N . PHE B 1 143 ? 17.75 -18.469 -7.023 1 97.25 143 PHE B N 1
ATOM 3480 C CA . PHE B 1 143 ? 18.188 -18 -8.336 1 97.25 143 PHE B CA 1
ATOM 3481 C C . PHE B 1 143 ? 17.438 -18.734 -9.445 1 97.25 143 PHE B C 1
ATOM 3483 O O . PHE B 1 143 ? 17.109 -18.141 -10.477 1 97.25 143 PHE B O 1
ATOM 3490 N N . GLU B 1 144 ? 17.109 -19.938 -9.273 1 97.5 144 GLU B N 1
ATOM 3491 C CA . GLU B 1 144 ? 16.5 -20.75 -10.328 1 97.5 144 GLU B CA 1
ATOM 3492 C C . GLU B 1 144 ? 14.984 -20.766 -10.211 1 97.5 144 GLU B C 1
ATOM 3494 O O . GLU B 1 144 ? 14.305 -21.422 -10.992 1 97.5 144 GLU B O 1
ATOM 3499 N N . LEU B 1 145 ? 14.422 -19.969 -9.297 1 97.5 145 LEU B N 1
ATOM 3500 C CA . LEU B 1 145 ? 13.016 -20.094 -8.945 1 97.5 145 LEU B CA 1
ATOM 3501 C C . LEU B 1 145 ? 12.18 -19.016 -9.625 1 97.5 145 LEU B C 1
ATOM 3503 O O . LEU B 1 145 ? 11.031 -19.25 -9.992 1 97.5 145 LEU B O 1
ATOM 3507 N N . PHE B 1 146 ? 12.758 -17.859 -9.898 1 98.31 146 PHE B N 1
ATOM 3508 C CA . PHE B 1 146 ? 11.906 -16.688 -10.07 1 98.31 146 PHE B CA 1
ATOM 3509 C C . PHE B 1 146 ? 11.82 -16.297 -11.539 1 98.31 146 PHE B C 1
ATOM 3511 O O . PHE B 1 146 ? 12.805 -16.406 -12.273 1 98.31 146 PHE B O 1
ATOM 3518 N N . SER B 1 147 ? 10.68 -15.844 -11.93 1 98.75 147 SER B N 1
ATOM 3519 C CA . SER B 1 147 ? 10.391 -15.188 -13.195 1 98.75 147 SER B CA 1
ATOM 3520 C C . SER B 1 147 ? 9.867 -13.773 -12.984 1 98.75 147 SER B C 1
ATOM 3522 O O . SER B 1 147 ? 9.43 -13.43 -11.883 1 98.75 147 SER B O 1
ATOM 3524 N N . ASP B 1 148 ? 9.977 -12.945 -14.016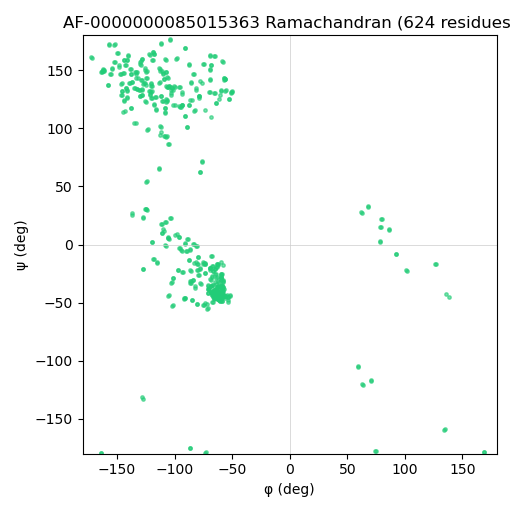 1 98.75 148 ASP B N 1
ATOM 3525 C CA . ASP B 1 148 ? 9.398 -11.609 -14.086 1 98.75 148 ASP B CA 1
ATOM 3526 C C . ASP B 1 148 ? 8.086 -11.617 -14.859 1 98.75 148 ASP B C 1
ATOM 3528 O O . ASP B 1 148 ? 7.797 -12.562 -15.594 1 98.75 148 ASP B O 1
ATOM 3532 N N . GLY B 1 149 ? 7.246 -10.562 -14.648 1 98.88 149 GLY B N 1
ATOM 3533 C CA . GLY B 1 149 ? 6.023 -10.453 -15.422 1 98.88 149 GLY B CA 1
ATOM 3534 C C . GLY B 1 149 ? 5.07 -9.398 -14.898 1 98.88 149 GLY B C 1
ATOM 3535 O O . GLY B 1 149 ? 5.414 -8.648 -13.977 1 98.88 149 GLY B O 1
ATOM 3536 N N . ALA B 1 150 ? 3.969 -9.297 -15.531 1 98.94 150 ALA B N 1
ATOM 3537 C CA . ALA B 1 150 ? 2.883 -8.406 -15.117 1 98.94 150 ALA B CA 1
ATOM 3538 C C . ALA B 1 150 ? 1.521 -9.031 -15.414 1 98.94 150 ALA B C 1
ATOM 3540 O O . ALA B 1 150 ? 1.388 -9.828 -16.344 1 98.94 150 ALA B O 1
ATOM 3541 N N . ALA B 1 151 ? 0.565 -8.766 -14.641 1 99 151 ALA B N 1
ATOM 3542 C CA . ALA B 1 151 ? -0.831 -9.156 -14.812 1 99 151 ALA B CA 1
ATOM 3543 C C . ALA B 1 151 ? -1.774 -8.055 -14.352 1 99 151 ALA B C 1
ATOM 3545 O O . ALA B 1 151 ? -1.525 -7.406 -13.328 1 99 151 ALA B O 1
ATOM 3546 N N . ALA B 1 152 ? -2.773 -7.762 -15.102 1 99 152 ALA B N 1
ATOM 3547 C CA . ALA B 1 152 ? -3.775 -6.742 -14.805 1 99 152 ALA B CA 1
ATOM 3548 C C . ALA B 1 152 ? -5.188 -7.309 -14.922 1 99 152 ALA B C 1
ATOM 3550 O O . ALA B 1 152 ? -5.48 -8.078 -15.844 1 99 152 ALA B O 1
ATOM 3551 N N . LEU B 1 153 ? -5.996 -7.023 -13.969 1 99 153 LEU B N 1
ATOM 3552 C CA . LEU B 1 153 ? -7.406 -7.395 -14.016 1 99 153 LEU B CA 1
ATOM 3553 C C . LEU B 1 153 ? -8.297 -6.191 -13.719 1 99 153 LEU B C 1
ATOM 3555 O O . LEU B 1 153 ? -7.961 -5.359 -12.875 1 99 153 LEU B O 1
ATOM 3559 N N . ILE B 1 154 ? -9.398 -6.109 -14.414 1 99 154 ILE B N 1
ATOM 3560 C CA . ILE B 1 154 ? -10.422 -5.086 -14.203 1 99 154 ILE B CA 1
ATOM 3561 C C . ILE B 1 154 ? -11.648 -5.707 -13.547 1 99 154 ILE B C 1
ATOM 3563 O O . ILE B 1 154 ? -12.203 -6.688 -14.047 1 99 154 ILE B O 1
ATOM 3567 N N . PHE B 1 155 ? -12.016 -5.164 -12.406 1 98.94 155 PHE B N 1
ATOM 3568 C CA . PHE B 1 155 ? -13.188 -5.602 -11.664 1 98.94 155 PHE B CA 1
ATOM 3569 C C . PHE B 1 155 ? -14.289 -4.551 -11.719 1 98.94 155 PHE B C 1
ATOM 3571 O O . PHE B 1 155 ? -14.016 -3.352 -11.641 1 98.94 155 PHE B O 1
ATOM 3578 N N . GLU B 1 156 ? -15.492 -5 -11.812 1 98.94 156 GLU B N 1
ATOM 3579 C CA . GLU B 1 156 ? -16.656 -4.121 -11.922 1 98.94 156 GLU B CA 1
ATOM 3580 C C . GLU B 1 156 ? -17.734 -4.512 -10.914 1 98.94 156 GLU B C 1
ATOM 3582 O O . GLU B 1 156 ? -18.016 -5.695 -10.727 1 98.94 156 GLU B O 1
ATOM 3587 N N . ALA B 1 157 ? -18.281 -3.502 -10.195 1 98.88 157 ALA B N 1
ATOM 3588 C CA . ALA B 1 157 ? -19.438 -3.762 -9.344 1 98.88 157 ALA B CA 1
ATOM 3589 C C . ALA B 1 157 ? -20.578 -4.355 -10.148 1 98.88 157 ALA B C 1
ATOM 3591 O O . ALA B 1 157 ? -20.797 -3.984 -11.305 1 98.88 157 ALA B O 1
ATOM 3592 N N . THR B 1 158 ? -21.297 -5.289 -9.562 1 98.75 158 THR B N 1
ATOM 3593 C CA . THR B 1 158 ? -22.406 -5.941 -10.242 1 98.75 158 THR B CA 1
ATOM 3594 C C . THR B 1 158 ? -23.531 -6.238 -9.266 1 98.75 158 THR B C 1
ATOM 3596 O O . THR B 1 158 ? -23.344 -6.184 -8.047 1 98.75 158 THR B O 1
ATOM 3599 N N . GLU B 1 159 ? -24.672 -6.414 -9.773 1 98.19 159 GLU B N 1
ATOM 3600 C CA . GLU B 1 159 ? -25.812 -6.832 -8.953 1 98.19 159 GLU B CA 1
ATOM 3601 C C . GLU B 1 159 ? -25.984 -8.352 -8.977 1 98.19 159 GLU B C 1
ATOM 3603 O O . GLU B 1 159 ? -26.781 -8.898 -8.227 1 98.19 159 GLU B O 1
ATOM 3608 N N . GLU B 1 160 ? -25.156 -8.992 -9.789 1 97.94 160 GLU B N 1
ATOM 3609 C CA . GLU B 1 160 ? -25.219 -10.445 -9.883 1 97.94 160 GLU B CA 1
ATOM 3610 C C . GLU B 1 160 ? -24.609 -11.109 -8.656 1 97.94 160 GLU B C 1
ATOM 3612 O O . GLU B 1 160 ? -23.812 -10.492 -7.941 1 97.94 160 GLU B O 1
ATOM 3617 N N . GLU B 1 161 ? -25.078 -12.312 -8.453 1 97.69 161 GLU B N 1
ATOM 3618 C CA . GLU B 1 161 ? -24.547 -13.086 -7.332 1 97.69 161 GLU B CA 1
ATOM 3619 C C . GLU B 1 161 ? -23.172 -13.672 -7.664 1 97.69 161 GLU B C 1
ATOM 3621 O O . GLU B 1 161 ? -23.016 -14.891 -7.711 1 97.69 161 GLU B O 1
ATOM 3626 N N . ARG B 1 162 ? -22.234 -12.742 -7.906 1 97.94 162 ARG B N 1
ATOM 3627 C CA . ARG B 1 162 ? -20.828 -13.008 -8.18 1 97.94 162 ARG B CA 1
ATOM 3628 C C . ARG B 1 162 ? -19.938 -12.078 -7.371 1 97.94 162 ARG B C 1
ATOM 3630 O O . ARG B 1 162 ? -20.312 -10.953 -7.051 1 97.94 162 ARG B O 1
ATOM 3637 N N . GLY B 1 163 ? -18.828 -12.664 -7.066 1 98.81 163 GLY B N 1
ATOM 3638 C CA . GLY B 1 163 ? -17.891 -11.805 -6.375 1 98.81 163 GLY B CA 1
ATOM 3639 C C . GLY B 1 163 ? -17.266 -12.461 -5.16 1 98.81 163 GLY B C 1
ATOM 3640 O O . GLY B 1 163 ? -17.141 -13.688 -5.102 1 98.81 163 GLY B O 1
ATOM 3641 N N . VAL B 1 164 ? -16.75 -11.664 -4.25 1 98.94 164 VAL B N 1
ATOM 3642 C CA . VAL B 1 164 ? -15.984 -12.156 -3.109 1 98.94 164 VAL B CA 1
ATOM 3643 C C . VAL B 1 164 ? -16.938 -12.688 -2.039 1 98.94 164 VAL B C 1
ATOM 3645 O O . VAL B 1 164 ? -17.875 -12.008 -1.633 1 98.94 164 VAL B O 1
ATOM 3648 N N . ILE B 1 165 ? -16.656 -13.875 -1.663 1 98.81 165 ILE B N 1
ATOM 3649 C CA . ILE B 1 165 ? -17.453 -14.547 -0.637 1 98.81 165 ILE B CA 1
ATOM 3650 C C . ILE B 1 165 ? -16.828 -14.297 0.736 1 98.81 165 ILE B C 1
ATOM 3652 O O . ILE B 1 165 ? -17.531 -13.977 1.695 1 98.81 165 ILE B O 1
ATOM 3656 N N . SER B 1 166 ? -15.531 -14.461 0.79 1 98.56 166 SER B N 1
ATOM 3657 C CA . SER B 1 166 ? -14.789 -14.312 2.037 1 98.56 166 SER B CA 1
ATOM 3658 C C . SER B 1 166 ? -13.297 -14.117 1.777 1 98.56 166 SER B C 1
ATOM 3660 O O . SER B 1 166 ? -12.789 -14.516 0.727 1 98.56 166 SER B O 1
ATOM 3662 N N . SER B 1 167 ? -12.688 -13.438 2.639 1 98.69 167 SER B N 1
ATOM 3663 C CA . SER B 1 167 ? -11.234 -13.266 2.609 1 98.69 167 SER B CA 1
ATOM 3664 C C . SER B 1 167 ? -10.641 -13.375 4.008 1 98.69 167 SER B C 1
ATOM 3666 O O . SER B 1 167 ? -11.289 -13.039 4.996 1 98.69 167 SER B O 1
ATOM 3668 N N . LEU B 1 168 ? -9.438 -13.898 4.098 1 98.75 168 LEU B N 1
ATOM 3669 C CA . LEU B 1 168 ? -8.711 -14.062 5.352 1 98.75 168 LEU B CA 1
ATOM 3670 C C . LEU B 1 168 ? -7.219 -13.828 5.145 1 98.75 168 LEU B C 1
ATOM 3672 O O . LEU B 1 168 ? -6.613 -14.406 4.238 1 98.75 168 LEU B O 1
ATOM 3676 N N . GLN B 1 169 ? -6.645 -12.938 5.875 1 98.75 169 GLN B N 1
ATOM 3677 C CA . GLN B 1 169 ? -5.211 -12.68 5.898 1 98.75 169 GLN B CA 1
ATOM 3678 C C . GLN B 1 169 ? -4.633 -12.883 7.297 1 98.75 169 GLN B C 1
ATOM 3680 O O . GLN B 1 169 ? -5.258 -12.5 8.289 1 98.75 169 GLN B O 1
ATOM 3685 N N . ARG B 1 170 ? -3.506 -13.523 7.395 1 98.44 170 ARG B N 1
ATOM 3686 C CA . ARG B 1 170 ? -2.732 -13.648 8.625 1 98.44 170 ARG B CA 1
ATOM 3687 C C . ARG B 1 170 ? -1.257 -13.352 8.375 1 98.44 170 ARG B C 1
ATOM 3689 O O . ARG B 1 170 ? -0.743 -13.602 7.285 1 98.44 170 ARG B O 1
ATOM 3696 N N . THR B 1 171 ? -0.634 -12.828 9.352 1 97.81 171 THR B N 1
ATOM 3697 C CA . THR B 1 171 ? 0.802 -12.57 9.312 1 97.81 171 THR B CA 1
ATOM 3698 C C . THR B 1 171 ? 1.494 -13.219 10.516 1 97.81 171 THR B C 1
ATOM 3700 O O . THR B 1 171 ? 1.11 -12.977 11.664 1 97.81 171 THR B O 1
ATOM 3703 N N . TRP B 1 172 ? 2.459 -14.062 10.234 1 95.69 172 TRP B N 1
ATOM 3704 C CA . TRP B 1 172 ? 3.33 -14.641 11.25 1 95.69 172 TRP B CA 1
ATOM 3705 C C . TRP B 1 172 ? 4.758 -14.133 11.102 1 95.69 172 TRP B C 1
ATOM 3707 O O . TRP B 1 172 ? 5.578 -14.75 10.422 1 95.69 172 TRP B O 1
ATOM 3717 N N . SER B 1 173 ? 5.098 -13.117 11.812 1 86.06 173 SER B N 1
ATOM 3718 C CA . SER B 1 173 ? 6.293 -12.336 11.508 1 86.06 173 SER B CA 1
ATOM 3719 C C . SER B 1 173 ? 7.547 -13.016 12.039 1 86.06 173 SER B C 1
ATOM 3721 O O . SER B 1 173 ? 8.656 -12.516 11.859 1 86.06 173 SER B O 1
ATOM 3723 N N . GLU B 1 174 ? 7.41 -14.172 12.711 1 86.69 174 GLU B N 1
ATOM 3724 C CA . GLU B 1 174 ? 8.594 -14.969 13 1 86.69 174 GLU B CA 1
ATOM 3725 C C . GLU B 1 174 ? 9.328 -15.359 11.719 1 86.69 174 GLU B C 1
ATOM 3727 O O . GLU B 1 174 ? 10.508 -15.703 11.758 1 86.69 174 GLU B O 1
ATOM 3732 N N . GLY B 1 175 ? 8.711 -15.273 10.586 1 80.88 175 GLY B N 1
ATOM 3733 C CA . GLY B 1 175 ? 9.289 -15.594 9.289 1 80.88 175 GLY B CA 1
ATOM 3734 C C . GLY B 1 175 ? 9.781 -14.367 8.539 1 80.88 175 GLY B C 1
ATOM 3735 O O . GLY B 1 175 ? 10.188 -14.469 7.379 1 80.88 175 GLY B O 1
ATOM 3736 N N . ALA B 1 176 ? 9.805 -13.219 9.18 1 85.5 176 ALA B N 1
ATOM 3737 C CA . ALA B 1 176 ? 10.023 -11.961 8.477 1 85.5 176 ALA B CA 1
ATOM 3738 C C . ALA B 1 176 ? 11.422 -11.922 7.859 1 85.5 176 ALA B C 1
ATOM 3740 O O . ALA B 1 176 ? 11.625 -11.312 6.805 1 85.5 176 ALA B O 1
ATOM 3741 N N . HIS B 1 177 ? 12.32 -12.625 8.375 1 92.12 177 HIS B N 1
ATOM 3742 C CA . HIS B 1 177 ? 13.695 -12.531 7.898 1 92.12 177 HIS B CA 1
ATOM 3743 C C . HIS B 1 177 ? 14.117 -13.797 7.168 1 92.12 177 HIS B C 1
ATOM 3745 O O . HIS B 1 177 ? 15.289 -13.961 6.824 1 92.12 177 HIS B O 1
ATOM 3751 N N . ASP B 1 178 ? 13.133 -14.672 6.906 1 94.5 178 ASP B N 1
ATOM 3752 C CA . ASP B 1 178 ? 13.43 -15.891 6.152 1 94.5 178 ASP B CA 1
ATOM 3753 C C . ASP B 1 178 ? 13.32 -15.648 4.648 1 94.5 178 ASP B C 1
ATOM 3755 O O . ASP B 1 178 ? 13.766 -16.469 3.846 1 94.5 178 ASP B O 1
ATOM 3759 N N . THR B 1 179 ? 12.781 -14.617 4.262 1 95.25 179 THR B N 1
ATOM 3760 C CA . THR B 1 179 ? 12.719 -14.125 2.891 1 95.25 179 THR B CA 1
ATOM 3761 C C . THR B 1 179 ? 12.797 -12.602 2.857 1 95.25 179 THR B C 1
ATOM 3763 O O . THR B 1 179 ? 11.922 -11.922 3.385 1 95.25 179 THR B O 1
ATOM 3766 N N . GLU B 1 180 ? 13.914 -12.125 2.266 1 96.75 180 GLU B N 1
ATOM 3767 C CA . GLU B 1 180 ? 14 -10.68 2.412 1 96.75 180 GLU B CA 1
ATOM 3768 C C . GLU B 1 180 ? 14.969 -10.078 1.396 1 96.75 180 GLU B C 1
ATOM 3770 O O . GLU B 1 180 ? 15.766 -10.797 0.792 1 96.75 180 GLU B O 1
ATOM 3775 N N . ILE B 1 181 ? 14.75 -8.922 0.984 1 98 181 ILE B N 1
ATOM 3776 C CA . ILE B 1 181 ? 15.711 -7.949 0.467 1 98 181 ILE B CA 1
ATOM 3777 C C . ILE B 1 181 ? 15.898 -6.82 1.479 1 98 181 ILE B C 1
ATOM 3779 O O . ILE B 1 181 ? 15 -5.996 1.673 1 98 181 ILE B O 1
ATOM 3783 N N . ARG B 1 182 ? 17.078 -6.668 2.07 1 97.38 182 ARG B N 1
ATOM 3784 C CA . ARG B 1 182 ? 17.281 -5.816 3.238 1 97.38 182 ARG B CA 1
ATOM 3785 C C . ARG B 1 182 ? 17.562 -4.375 2.82 1 97.38 182 ARG B C 1
ATOM 3787 O O . ARG B 1 182 ? 17.234 -3.439 3.549 1 97.38 182 ARG B O 1
ATOM 3794 N N . GLY B 1 183 ? 18.219 -4.281 1.694 1 97.25 183 GLY B N 1
ATOM 3795 C CA . GLY B 1 183 ? 18.734 -2.973 1.327 1 97.25 183 GLY B CA 1
ATOM 3796 C C . GLY B 1 183 ? 17.969 -2.328 0.185 1 97.25 183 GLY B C 1
ATOM 3797 O O . GLY B 1 183 ? 17.297 -3.018 -0.583 1 97.25 183 GLY B O 1
ATOM 3798 N N . GLY B 1 184 ? 18.047 -0.968 0.045 1 96.44 184 GLY B N 1
ATOM 3799 C CA . GLY B 1 184 ? 17.469 -0.199 -1.039 1 96.44 184 GLY B CA 1
ATOM 3800 C C . GLY B 1 184 ? 16.594 0.942 -0.555 1 96.44 184 GLY B C 1
ATOM 3801 O O . GLY B 1 184 ? 16.328 1.887 -1.301 1 96.44 184 GLY B O 1
ATOM 3802 N N . LEU B 1 185 ? 16.203 0.854 0.716 1 97.38 185 LEU B N 1
ATOM 3803 C CA . LEU B 1 185 ? 15.344 1.87 1.319 1 97.38 185 LEU B CA 1
ATOM 3804 C C . LEU B 1 185 ? 15.953 2.395 2.615 1 97.38 185 LEU B C 1
ATOM 3806 O O . LEU B 1 185 ? 17.125 2.758 2.65 1 97.38 185 LEU B O 1
ATOM 3810 N N . THR B 1 186 ? 15.211 2.496 3.686 1 96.69 186 THR B N 1
ATOM 381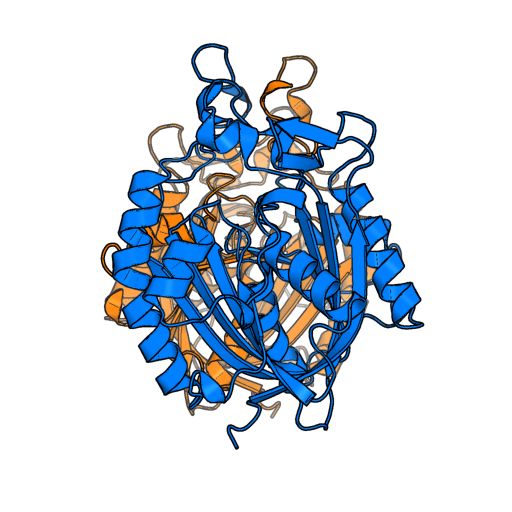1 C CA . THR B 1 186 ? 15.711 3.271 4.812 1 96.69 186 THR B CA 1
ATOM 3812 C C . THR B 1 186 ? 16.594 2.408 5.715 1 96.69 186 THR B C 1
ATOM 3814 O O . THR B 1 186 ? 17.422 2.928 6.457 1 96.69 186 THR B O 1
ATOM 3817 N N . SER B 1 187 ? 16.469 1.069 5.711 1 94.94 187 SER B N 1
ATOM 3818 C CA . SER B 1 187 ? 17.25 0.192 6.57 1 94.94 187 SER B CA 1
ATOM 3819 C C . SER B 1 187 ? 18.703 0.137 6.121 1 94.94 187 SER B C 1
ATOM 3821 O O . SER B 1 187 ? 19.625 0.315 6.934 1 94.94 187 SER B O 1
ATOM 3823 N N . PHE B 1 188 ? 18.953 -0.193 4.883 1 95.94 188 PHE B N 1
ATOM 3824 C CA . PHE B 1 188 ? 20.234 -0.154 4.215 1 95.94 188 PHE B CA 1
ATOM 3825 C C . PHE B 1 188 ? 20.172 0.708 2.959 1 95.94 188 PHE B C 1
ATOM 3827 O O . PHE B 1 188 ? 19.781 0.23 1.892 1 95.94 188 PHE B O 1
ATOM 3834 N N . GLN B 1 189 ? 20.609 1.898 3.131 1 96.69 189 GLN B N 1
ATOM 3835 C CA . GLN B 1 189 ? 20.484 2.879 2.059 1 96.69 189 GLN B CA 1
ATOM 3836 C C . GLN B 1 189 ? 21.375 2.535 0.875 1 96.69 189 GLN B C 1
ATOM 3838 O O . GLN B 1 189 ? 22.438 1.919 1.049 1 96.69 189 GLN B O 1
ATOM 3843 N N . PRO B 1 190 ? 20.984 3.012 -0.343 1 97 190 PRO B N 1
ATOM 3844 C CA . PRO B 1 190 ? 21.781 2.709 -1.54 1 97 190 PRO B CA 1
ATOM 3845 C C . PRO B 1 190 ? 23.219 3.18 -1.428 1 97 190 PRO B C 1
ATOM 3847 O O . PRO B 1 190 ? 24.125 2.533 -1.961 1 97 190 PRO B O 1
ATOM 3850 N N . LYS B 1 191 ? 23.5 4.242 -0.732 1 95.38 191 LYS B N 1
ATOM 3851 C CA . LYS B 1 191 ? 24.844 4.797 -0.604 1 95.38 191 LYS B CA 1
ATOM 3852 C C . LYS B 1 191 ? 25.781 3.816 0.101 1 95.38 191 LYS B C 1
ATOM 3854 O O . LYS B 1 191 ? 27 3.963 0.043 1 95.38 191 LYS B O 1
ATOM 3859 N N . GLU B 1 192 ? 25.219 2.834 0.758 1 95.81 192 GLU B N 1
ATOM 3860 C CA . GLU B 1 192 ? 26 1.869 1.52 1 95.81 192 GLU B CA 1
ATOM 3861 C C . GLU B 1 192 ? 26.375 0.666 0.661 1 95.81 192 GLU B C 1
ATOM 3863 O O . GLU B 1 192 ? 27.078 -0.241 1.126 1 95.81 192 GLU B O 1
ATOM 3868 N N . TYR B 1 193 ? 26 0.644 -0.565 1 96.88 193 TYR B N 1
ATOM 3869 C CA . TYR B 1 193 ? 26.297 -0.474 -1.453 1 96.88 193 TYR B CA 1
ATOM 3870 C C . TYR B 1 193 ? 27.797 -0.596 -1.691 1 96.88 193 TYR B C 1
ATOM 3872 O O . TYR B 1 193 ? 28.469 0.396 -1.987 1 96.88 193 TYR B O 1
ATOM 3880 N N . SER B 1 194 ? 28.344 -1.78 -1.524 1 96.38 194 SER B N 1
ATOM 3881 C CA . SER B 1 194 ? 29.734 -2.145 -1.782 1 96.38 194 SER B CA 1
ATOM 3882 C C . SER B 1 194 ? 29.875 -3.645 -2.016 1 96.38 194 SER B C 1
ATOM 3884 O O . SER B 1 194 ? 28.906 -4.395 -1.88 1 96.38 194 SER B O 1
ATOM 3886 N N . ASP B 1 195 ? 31.047 -4.09 -2.406 1 95.69 195 ASP B N 1
ATOM 3887 C CA . ASP B 1 195 ? 31.297 -5.52 -2.562 1 95.69 195 ASP B CA 1
ATOM 3888 C C . ASP B 1 195 ? 31.078 -6.262 -1.248 1 95.69 195 ASP B C 1
ATOM 3890 O O . ASP B 1 195 ? 30.609 -7.406 -1.247 1 95.69 195 ASP B O 1
ATOM 3894 N N . ALA B 1 196 ? 31.328 -5.578 -0.182 1 96.81 196 ALA B N 1
ATOM 3895 C CA . ALA B 1 196 ? 31.219 -6.203 1.136 1 96.81 196 ALA B CA 1
ATOM 3896 C C . ALA B 1 196 ? 29.766 -6.285 1.597 1 96.81 196 ALA B C 1
ATOM 3898 O O . ALA B 1 196 ? 29.406 -7.16 2.389 1 96.81 196 ALA B O 1
ATOM 3899 N N . THR B 1 197 ? 28.875 -5.43 1.042 1 97.12 197 THR B N 1
ATOM 3900 C CA . THR B 1 197 ? 27.516 -5.324 1.575 1 97.12 197 THR B CA 1
ATOM 3901 C C . THR B 1 197 ? 26.484 -5.684 0.508 1 97.12 197 THR B C 1
ATOM 3903 O O . THR B 1 197 ? 25.281 -5.637 0.761 1 97.12 197 THR B O 1
ATOM 3906 N N . LYS B 1 198 ? 26.875 -6.059 -0.669 1 96.94 198 LYS B N 1
ATOM 3907 C CA . LYS B 1 198 ? 25.984 -6.215 -1.823 1 96.94 198 LYS B CA 1
ATOM 3908 C C . LYS B 1 198 ? 24.906 -7.25 -1.549 1 96.94 198 LYS B C 1
ATOM 3910 O O . LYS B 1 198 ? 23.797 -7.16 -2.092 1 96.94 198 LYS B O 1
ATOM 3915 N N . THR B 1 199 ? 25.156 -8.227 -0.691 1 97.06 199 THR B N 1
ATOM 3916 C CA . THR B 1 199 ? 24.188 -9.273 -0.424 1 97.06 199 THR B CA 1
ATOM 3917 C C . THR B 1 199 ? 22.984 -8.719 0.331 1 97.06 199 THR B C 1
ATOM 3919 O O . THR B 1 199 ? 21.906 -9.32 0.326 1 97.06 199 THR B O 1
ATOM 3922 N N . HIS B 1 200 ? 23.094 -7.531 1.025 1 97.12 200 HIS B N 1
ATOM 3923 C CA . HIS B 1 200 ? 21.969 -6.875 1.676 1 97.12 200 HIS B CA 1
ATOM 3924 C C . HIS B 1 200 ? 20.938 -6.41 0.654 1 97.12 200 HIS B C 1
ATOM 3926 O O . HIS B 1 200 ? 19.766 -6.18 1 1 97.12 200 HIS B O 1
ATOM 3932 N N . TYR B 1 201 ? 21.422 -6.277 -0.568 1 97.88 201 TYR B N 1
ATOM 3933 C CA . TYR B 1 201 ? 20.578 -5.691 -1.604 1 97.88 201 TYR B CA 1
ATOM 3934 C C . TYR B 1 201 ? 20.062 -6.758 -2.568 1 97.88 201 TYR B C 1
ATOM 3936 O O . TYR B 1 201 ? 19.5 -6.438 -3.611 1 97.88 201 TYR B O 1
ATOM 3944 N N . MET B 1 202 ? 20.359 -8.016 -2.277 1 97.88 202 MET B N 1
ATOM 3945 C CA . MET B 1 202 ? 19.922 -9.164 -3.066 1 97.88 202 MET B CA 1
ATOM 3946 C C . MET B 1 202 ? 18.906 -10 -2.295 1 97.88 202 MET B C 1
ATOM 3948 O O . MET B 1 202 ? 18.922 -10.023 -1.062 1 97.88 202 MET B O 1
ATOM 3952 N N . PHE B 1 203 ? 18.016 -10.609 -3.07 1 97.81 203 PHE B N 1
ATOM 3953 C CA . PHE B 1 203 ? 17.016 -11.477 -2.465 1 97.81 203 PHE B CA 1
ATOM 3954 C C . PHE B 1 203 ? 17.688 -12.625 -1.718 1 97.81 203 PHE B C 1
ATOM 3956 O O . PHE B 1 203 ? 18.625 -13.234 -2.223 1 97.81 203 PHE B O 1
ATOM 3963 N N . ASP B 1 204 ? 17.219 -12.844 -0.502 1 96.88 204 ASP B N 1
ATOM 3964 C CA . ASP B 1 204 ? 17.672 -13.938 0.353 1 96.88 204 ASP B CA 1
ATOM 3965 C C . ASP B 1 204 ? 16.5 -14.758 0.86 1 96.88 204 ASP B C 1
ATOM 3967 O O . ASP B 1 204 ? 15.445 -14.211 1.195 1 96.88 204 ASP B O 1
ATOM 3971 N N . MET B 1 205 ? 16.656 -16.062 0.862 1 95.62 205 MET B N 1
ATOM 3972 C CA . MET B 1 205 ? 15.555 -16.906 1.306 1 95.62 205 MET B CA 1
ATOM 3973 C C . MET B 1 205 ? 16.078 -18.156 2.023 1 95.62 205 MET B C 1
ATOM 3975 O O . MET B 1 205 ? 17.094 -18.719 1.633 1 95.62 205 MET B O 1
ATOM 3979 N N . ASN B 1 206 ? 15.43 -18.516 3.082 1 94.88 206 ASN B N 1
ATOM 3980 C CA . ASN B 1 206 ? 15.555 -19.828 3.711 1 94.88 206 ASN B CA 1
ATOM 3981 C C . ASN B 1 206 ? 14.328 -20.688 3.443 1 94.88 206 ASN B C 1
ATOM 3983 O O . ASN B 1 206 ? 13.43 -20.781 4.281 1 94.88 206 ASN B O 1
ATOM 3987 N N . GLY B 1 207 ? 14.352 -21.359 2.338 1 92.81 207 GLY B N 1
ATOM 3988 C CA . GLY B 1 207 ? 13.195 -22.094 1.854 1 92.81 207 GLY B CA 1
ATOM 3989 C C . GLY B 1 207 ? 12.711 -23.156 2.824 1 92.81 207 GLY B C 1
ATOM 3990 O O . GLY B 1 207 ? 11.508 -23.344 3.008 1 92.81 207 GLY B O 1
ATOM 3991 N N . LYS B 1 208 ? 13.633 -23.875 3.426 1 93.31 208 LYS B N 1
ATOM 3992 C CA . LYS B 1 208 ? 13.273 -24.922 4.371 1 93.31 208 LYS B CA 1
ATOM 3993 C C . LYS B 1 208 ? 12.508 -24.359 5.566 1 93.31 208 LYS B C 1
ATOM 3995 O O . LYS B 1 208 ? 11.5 -24.922 5.984 1 93.31 208 LYS B O 1
ATOM 4000 N N . LYS B 1 209 ? 12.961 -23.297 6.082 1 93.19 209 LYS B N 1
ATOM 4001 C CA . LYS B 1 209 ? 12.312 -22.672 7.234 1 93.19 209 LYS B CA 1
ATOM 4002 C C . LYS B 1 209 ? 10.914 -22.172 6.883 1 93.19 209 LYS B C 1
ATOM 4004 O O . LYS B 1 209 ? 9.984 -22.312 7.672 1 93.19 209 LYS B O 1
ATOM 4009 N N . ILE B 1 210 ? 10.828 -21.609 5.727 1 92.25 210 ILE B N 1
ATOM 4010 C CA . ILE B 1 210 ? 9.547 -21.109 5.266 1 92.25 210 ILE B CA 1
ATOM 4011 C C . ILE B 1 210 ? 8.562 -22.266 5.098 1 92.25 210 ILE B C 1
ATOM 4013 O O . ILE B 1 210 ? 7.395 -22.156 5.48 1 92.25 210 ILE B O 1
ATOM 4017 N N . LEU B 1 211 ? 9.047 -23.312 4.512 1 91.56 211 LEU B N 1
ATOM 4018 C CA . LEU B 1 211 ? 8.195 -24.469 4.281 1 91.56 211 LEU B CA 1
ATOM 4019 C C . LEU B 1 211 ? 7.711 -25.062 5.602 1 91.56 211 LEU B C 1
ATOM 4021 O O . LEU B 1 211 ? 6.547 -25.453 5.723 1 91.56 211 LEU B O 1
ATOM 4025 N N . LEU B 1 212 ? 8.57 -25.109 6.539 1 93.25 212 LEU B N 1
ATOM 4026 C CA . LEU B 1 212 ? 8.211 -25.656 7.848 1 93.25 212 LEU B CA 1
ATOM 4027 C C . LEU B 1 212 ? 7.176 -24.766 8.531 1 93.25 212 LEU B C 1
ATOM 4029 O O . LEU B 1 212 ? 6.215 -25.281 9.117 1 93.25 212 LEU B O 1
ATOM 4033 N N . LEU B 1 213 ? 7.422 -23.484 8.469 1 92.25 213 LEU B N 1
ATOM 4034 C CA . LEU B 1 213 ? 6.461 -22.562 9.062 1 92.25 213 LEU B CA 1
ATOM 4035 C C . LEU B 1 213 ? 5.105 -22.672 8.367 1 92.25 213 LEU B C 1
ATOM 4037 O O . LEU B 1 213 ? 4.062 -22.641 9.023 1 92.25 213 LEU B O 1
ATOM 4041 N N . SER B 1 214 ? 5.105 -22.766 7.105 1 92.19 214 SER B N 1
ATOM 4042 C CA . SER B 1 214 ? 3.885 -22.906 6.32 1 92.19 214 SER B CA 1
ATOM 4043 C C . SER B 1 214 ? 3.131 -24.172 6.699 1 92.19 214 SER B C 1
ATOM 4045 O O . SER B 1 214 ? 1.913 -24.141 6.883 1 92.19 214 SER B O 1
ATOM 4047 N N . ALA B 1 215 ? 3.852 -25.234 6.766 1 91.38 215 ALA B N 1
ATOM 4048 C CA . ALA B 1 215 ? 3.258 -26.531 7.098 1 91.38 215 ALA B CA 1
ATOM 4049 C C . ALA B 1 215 ? 2.602 -26.484 8.477 1 91.38 215 ALA B C 1
ATOM 4051 O O . ALA B 1 215 ? 1.588 -27.156 8.703 1 91.38 215 ALA B O 1
ATOM 4052 N N . ARG B 1 216 ? 3.102 -25.688 9.289 1 93.5 216 ARG B N 1
ATOM 4053 C CA . ARG B 1 216 ? 2.6 -25.594 10.656 1 93.5 216 ARG B CA 1
ATOM 4054 C C . ARG B 1 216 ? 1.362 -24.703 10.727 1 93.5 216 ARG B C 1
ATOM 4056 O O . ARG B 1 216 ? 0.428 -25 11.484 1 93.5 216 ARG B O 1
ATOM 4063 N N . LYS B 1 217 ? 1.312 -23.656 9.969 1 95.5 217 LYS B N 1
ATOM 4064 C CA . LYS B 1 217 ? 0.319 -22.625 10.195 1 95.5 217 LYS B CA 1
ATOM 4065 C C . LYS B 1 217 ? -0.826 -22.719 9.195 1 95.5 217 LYS B C 1
ATOM 4067 O O . LYS B 1 217 ? -1.982 -22.469 9.531 1 95.5 217 LYS B O 1
ATOM 4072 N N . ILE B 1 218 ? -0.554 -23.141 8.008 1 96.38 218 ILE B N 1
ATOM 4073 C CA . ILE B 1 218 ? -1.487 -22.984 6.898 1 96.38 218 ILE B CA 1
ATOM 4074 C C . ILE B 1 218 ? -2.682 -23.922 7.086 1 96.38 218 ILE B C 1
ATOM 4076 O O . ILE B 1 218 ? -3.826 -23.531 6.84 1 96.38 218 ILE B O 1
ATOM 4080 N N . PRO B 1 219 ? -2.508 -25.219 7.531 1 96.94 219 PRO B N 1
ATOM 4081 C CA . PRO B 1 219 ? -3.666 -26.094 7.699 1 96.94 219 PRO B CA 1
ATOM 4082 C C . PRO B 1 219 ? -4.695 -25.531 8.68 1 96.94 219 PRO B C 1
ATOM 4084 O O . PRO B 1 219 ? -5.898 -25.562 8.398 1 96.94 219 PRO B O 1
ATOM 4087 N N . GLU B 1 220 ? -4.223 -25 9.773 1 97.31 220 GLU B N 1
ATOM 4088 C CA . GLU B 1 220 ? -5.145 -24.406 10.734 1 97.31 220 GLU B CA 1
ATOM 4089 C C . GLU B 1 220 ? -5.828 -23.172 10.156 1 97.31 220 GLU B C 1
ATOM 4091 O O . GLU B 1 220 ? -7.023 -22.969 10.367 1 97.31 220 GLU B O 1
ATOM 4096 N N . MET B 1 221 ? -5.09 -22.359 9.469 1 97.94 221 MET B N 1
ATOM 4097 C CA . MET B 1 221 ? -5.676 -21.172 8.836 1 97.94 221 MET B CA 1
ATOM 4098 C C . MET B 1 221 ? -6.707 -21.578 7.785 1 97.94 221 MET B C 1
ATOM 4100 O O . MET B 1 221 ? -7.738 -20.922 7.637 1 97.94 221 MET B O 1
ATOM 4104 N N . PHE B 1 222 ? -6.387 -22.625 7.051 1 98.12 222 PHE B N 1
ATOM 4105 C CA . PHE B 1 222 ? -7.301 -23.094 6.016 1 98.12 222 PHE B CA 1
ATOM 4106 C C . PHE B 1 222 ? -8.617 -23.547 6.629 1 98.12 222 PHE B C 1
ATOM 4108 O O . PHE B 1 222 ? -9.688 -23.281 6.078 1 98.12 222 PHE B O 1
ATOM 4115 N N . LYS B 1 223 ? -8.555 -24.234 7.723 1 97.88 223 LYS B N 1
ATOM 4116 C CA . LYS B 1 223 ? -9.766 -24.609 8.445 1 97.88 223 LYS B CA 1
ATOM 4117 C C . LYS B 1 223 ? -10.562 -23.375 8.867 1 97.88 223 LYS B C 1
ATOM 4119 O O . LYS B 1 223 ? -11.781 -23.328 8.695 1 97.88 223 LYS B O 1
ATOM 4124 N N . GLU B 1 224 ? -9.875 -22.391 9.398 1 98.31 224 GLU B N 1
ATOM 4125 C CA . GLU B 1 224 ? -10.508 -21.141 9.781 1 98.31 224 GLU B CA 1
ATOM 4126 C C . GLU B 1 224 ? -11.18 -20.469 8.578 1 98.31 224 GLU B C 1
ATOM 4128 O O . GLU B 1 224 ? -12.289 -19.938 8.688 1 98.31 224 GLU B O 1
ATOM 4133 N N . PHE B 1 225 ? -10.477 -20.516 7.496 1 98.38 225 PHE B N 1
ATOM 4134 C CA . PHE B 1 225 ? -10.977 -19.938 6.254 1 98.38 225 PHE B CA 1
ATOM 4135 C C . PHE B 1 225 ? -12.25 -20.625 5.801 1 98.38 225 PHE B C 1
ATOM 4137 O O . PHE B 1 225 ? -13.219 -19.969 5.414 1 98.38 225 PHE B O 1
ATOM 4144 N N . LYS B 1 226 ? -12.242 -21.891 5.816 1 97.75 226 LYS B N 1
ATOM 4145 C CA . LYS B 1 226 ? -13.43 -22.656 5.465 1 97.75 226 LYS B CA 1
ATOM 4146 C C . LYS B 1 226 ? -14.586 -22.344 6.41 1 97.75 226 LYS B C 1
ATOM 4148 O O . LYS B 1 226 ? -15.727 -22.156 5.973 1 97.75 226 LYS B O 1
ATOM 4153 N N . ASP B 1 227 ? -14.297 -22.25 7.645 1 97.75 227 ASP B N 1
ATOM 4154 C CA . ASP B 1 227 ? -15.32 -21.938 8.633 1 97.75 227 ASP B CA 1
ATOM 4155 C C . ASP B 1 227 ? -15.898 -20.531 8.391 1 97.75 227 ASP B C 1
ATOM 4157 O O . ASP B 1 227 ? -17.125 -20.359 8.422 1 97.75 227 ASP B O 1
ATOM 4161 N N . LYS B 1 228 ? -15.047 -19.594 8.141 1 97.44 228 LYS B N 1
ATOM 4162 C CA . LYS B 1 228 ? -15.477 -18.219 7.926 1 97.44 228 LYS B CA 1
ATOM 4163 C C . LYS B 1 228 ? -16.312 -18.094 6.656 1 97.44 228 LYS B C 1
ATOM 4165 O O . LYS B 1 228 ? -17.312 -17.359 6.625 1 97.44 228 LYS B O 1
ATOM 4170 N N . SER B 1 229 ? -15.867 -18.766 5.629 1 97.5 229 SER B N 1
ATOM 4171 C CA . SER B 1 229 ? -16.531 -18.656 4.332 1 97.5 229 SER B CA 1
ATOM 4172 C C . SER B 1 229 ? -17.781 -19.516 4.281 1 97.5 229 SER B C 1
ATOM 4174 O O . SER B 1 229 ? -18.672 -19.281 3.449 1 97.5 229 SER B O 1
ATOM 4176 N N . GLY B 1 230 ? -17.781 -20.594 5.117 1 97.5 230 GLY B N 1
ATOM 4177 C CA . GLY B 1 230 ? -18.859 -21.562 5.047 1 97.5 230 GLY B CA 1
ATOM 4178 C C . GLY B 1 230 ? -18.719 -22.531 3.889 1 97.5 230 GLY B C 1
ATOM 4179 O O . GLY B 1 230 ? -19.688 -23.188 3.498 1 97.5 230 GLY B O 1
ATOM 4180 N N . LEU B 1 231 ? -17.547 -22.578 3.318 1 97.56 231 LEU B N 1
ATOM 4181 C CA . LEU B 1 231 ? -17.297 -23.438 2.162 1 97.56 231 LEU B CA 1
ATOM 4182 C C . LEU B 1 231 ? -16.484 -24.672 2.559 1 97.56 231 LEU B C 1
ATOM 4184 O O . LEU B 1 231 ? -15.547 -24.562 3.357 1 97.56 231 LEU B O 1
ATOM 4188 N N . SER B 1 232 ? -16.891 -25.797 2.039 1 96.56 232 SER B N 1
ATOM 4189 C CA . SER B 1 232 ? -16.047 -27 2.076 1 96.56 232 SER B CA 1
ATOM 4190 C C . SER B 1 232 ? -15.172 -27.094 0.831 1 96.56 232 SER B C 1
ATOM 4192 O O . SER B 1 232 ? -15.344 -26.328 -0.115 1 96.56 232 SER B O 1
ATOM 4194 N N . LEU B 1 233 ? -14.281 -27.984 0.909 1 96.19 233 LEU B N 1
ATOM 4195 C CA . LEU B 1 233 ? -13.406 -28.203 -0.239 1 96.19 233 LEU B CA 1
ATOM 4196 C C . LEU B 1 233 ? -14.219 -28.594 -1.472 1 96.19 233 LEU B C 1
ATOM 4198 O O . LEU B 1 233 ? -13.859 -28.234 -2.594 1 96.19 233 LEU B O 1
ATOM 4202 N N . SER B 1 234 ? -15.289 -29.328 -1.298 1 96.12 234 SER B N 1
ATOM 4203 C CA . SER B 1 234 ? -16.125 -29.797 -2.408 1 96.12 234 SER B CA 1
ATOM 4204 C C . SER B 1 234 ? -16.875 -28.625 -3.053 1 96.12 234 SER B C 1
ATOM 4206 O O . SER B 1 234 ? -17.312 -28.734 -4.203 1 96.12 234 SER B O 1
ATOM 4208 N N . ASP B 1 235 ? -17.031 -27.531 -2.309 1 97.31 235 ASP B N 1
ATOM 4209 C CA . ASP B 1 235 ? -17.719 -26.359 -2.826 1 97.31 235 ASP B CA 1
ATOM 4210 C C . ASP B 1 235 ? -16.828 -25.547 -3.764 1 97.31 235 ASP B C 1
ATOM 4212 O O . ASP B 1 235 ? -17.297 -24.719 -4.539 1 97.31 235 ASP B O 1
ATOM 4216 N N . LEU B 1 236 ? -15.531 -25.75 -3.652 1 97.88 236 LEU B N 1
ATOM 4217 C CA . LEU B 1 236 ? -14.578 -25.047 -4.512 1 97.88 236 LEU B CA 1
ATOM 4218 C C . LEU B 1 236 ? -14.375 -25.812 -5.82 1 97.88 236 LEU B C 1
ATOM 4220 O O . LEU B 1 236 ? -13.984 -26.984 -5.812 1 97.88 236 LEU B O 1
ATOM 4224 N N . ASP B 1 237 ? -14.602 -25.109 -6.887 1 98.38 237 ASP B N 1
ATOM 4225 C CA . ASP B 1 237 ? -14.398 -25.719 -8.195 1 98.38 237 ASP B CA 1
ATOM 4226 C C . ASP B 1 237 ? -12.914 -25.781 -8.555 1 98.38 237 ASP B C 1
ATOM 4228 O O . ASP B 1 237 ? -12.477 -26.703 -9.234 1 98.38 237 ASP B O 1
ATOM 4232 N N . TYR B 1 238 ? -12.195 -24.828 -8.117 1 98.69 238 TYR B N 1
ATOM 4233 C CA . TYR B 1 238 ? -10.781 -24.766 -8.477 1 98.69 238 TYR B CA 1
ATOM 4234 C C . TYR B 1 238 ? -10.031 -23.828 -7.535 1 98.69 238 TYR B C 1
ATOM 4236 O O . TYR B 1 238 ? -10.617 -22.906 -6.953 1 98.69 238 TYR B O 1
ATOM 4244 N N . ILE B 1 239 ? -8.766 -24.094 -7.297 1 98.81 239 ILE B N 1
ATOM 4245 C CA . ILE B 1 239 ? -7.922 -23.266 -6.434 1 98.81 239 ILE B CA 1
ATOM 4246 C C . ILE B 1 239 ? -6.742 -22.719 -7.234 1 98.81 239 ILE B C 1
ATOM 4248 O O . ILE B 1 239 ? -6.113 -23.453 -8 1 98.81 239 ILE B O 1
ATOM 4252 N N . ILE B 1 240 ? -6.516 -21.453 -7.109 1 98.81 240 ILE B N 1
ATOM 4253 C CA . ILE B 1 240 ? -5.383 -20.75 -7.711 1 98.81 240 ILE B CA 1
ATOM 4254 C C . ILE B 1 240 ? -4.387 -20.359 -6.621 1 98.81 240 ILE B C 1
ATOM 4256 O O . ILE B 1 240 ? -4.492 -19.266 -6.043 1 98.81 240 ILE B O 1
ATOM 4260 N N . PRO B 1 241 ? -3.41 -21.156 -6.371 1 98.62 241 PRO B N 1
ATOM 4261 C CA . PRO B 1 241 ? -2.422 -20.828 -5.344 1 98.62 241 PRO B CA 1
ATOM 4262 C C . PRO B 1 241 ? -1.268 -19.984 -5.891 1 98.62 241 PRO B C 1
ATOM 4264 O O . PRO B 1 241 ? -1.026 -19.969 -7.098 1 98.62 241 PRO B O 1
ATOM 4267 N N . HIS B 1 242 ? -0.653 -19.234 -5.023 1 98.12 242 HIS B N 1
ATOM 4268 C CA . HIS B 1 242 ? 0.645 -18.656 -5.336 1 98.12 242 HIS B CA 1
ATOM 4269 C C . HIS B 1 242 ? 1.634 -19.703 -5.805 1 98.12 242 HIS B C 1
ATOM 4271 O O . HIS B 1 242 ? 1.794 -20.75 -5.156 1 98.12 242 HIS B O 1
ATOM 4277 N N . GLN B 1 243 ? 2.201 -19.516 -6.941 1 96.31 243 GLN B N 1
ATOM 4278 C CA . GLN B 1 243 ? 3.207 -20.406 -7.504 1 96.31 243 GLN B CA 1
ATOM 4279 C C . GLN B 1 243 ? 4.562 -20.203 -6.836 1 96.31 243 GLN B C 1
ATOM 4281 O O . GLN B 1 243 ? 5.516 -19.75 -7.477 1 96.31 243 GLN B O 1
ATOM 4286 N N . ALA B 1 244 ? 4.688 -20.625 -5.617 1 93.5 244 ALA B N 1
ATOM 4287 C CA . ALA B 1 244 ? 5.781 -20.234 -4.734 1 93.5 244 ALA B CA 1
ATOM 4288 C C . ALA B 1 244 ? 7.043 -21.031 -5.023 1 93.5 244 ALA B C 1
ATOM 4290 O O . ALA B 1 244 ? 8.148 -20.484 -5.047 1 93.5 244 ALA B O 1
ATOM 4291 N N . SER B 1 245 ? 6.879 -22.375 -5.062 1 92.69 245 SER B N 1
ATOM 4292 C CA . SER B 1 245 ? 8.031 -23.25 -5.27 1 92.69 245 SER B CA 1
ATOM 4293 C C . SER B 1 245 ? 7.594 -24.656 -5.668 1 92.69 245 SER B C 1
ATOM 4295 O O . SER B 1 245 ? 6.398 -24.922 -5.785 1 92.69 245 SER B O 1
ATOM 4297 N N . ARG B 1 246 ? 8.516 -25.484 -5.859 1 91.06 246 ARG B N 1
ATOM 4298 C CA . ARG B 1 246 ? 8.273 -26.875 -6.238 1 91.06 246 ARG B CA 1
ATOM 4299 C C . ARG B 1 246 ? 7.621 -27.641 -5.098 1 91.06 246 ARG B C 1
ATOM 4301 O O . ARG B 1 246 ? 7.102 -28.75 -5.301 1 91.06 246 ARG B O 1
ATOM 4308 N N . ALA B 1 247 ? 7.598 -27 -3.961 1 92.38 247 ALA B N 1
ATOM 4309 C CA . ALA B 1 247 ? 6.988 -27.641 -2.799 1 92.38 247 ALA B CA 1
ATOM 4310 C C . ALA B 1 247 ? 5.477 -27.453 -2.795 1 92.38 247 ALA B C 1
ATOM 4312 O O . ALA B 1 247 ? 4.777 -27.969 -1.92 1 92.38 247 ALA B O 1
ATOM 4313 N N . LEU B 1 248 ? 4.934 -26.797 -3.754 1 95.06 248 LEU B N 1
ATOM 4314 C CA . LEU B 1 248 ? 3.516 -26.453 -3.822 1 95.06 248 LEU B CA 1
ATOM 4315 C C . LEU B 1 248 ? 2.654 -27.703 -3.701 1 95.06 248 LEU B C 1
ATOM 4317 O O . LEU B 1 248 ? 1.716 -27.75 -2.902 1 95.06 248 LEU B O 1
ATOM 4321 N N . PRO B 1 249 ? 2.959 -28.828 -4.375 1 96 249 PRO B N 1
ATOM 4322 C CA . PRO B 1 249 ? 2.135 -30.031 -4.238 1 96 249 PRO B CA 1
ATOM 4323 C C . PRO B 1 249 ? 2.119 -30.578 -2.812 1 96 249 PRO B C 1
ATOM 4325 O O . PRO B 1 249 ? 1.09 -31.078 -2.35 1 96 249 PRO B O 1
ATOM 4328 N N . MET B 1 250 ? 3.23 -30.453 -2.168 1 93.69 250 MET B N 1
ATOM 4329 C CA . MET B 1 250 ? 3.318 -30.922 -0.79 1 93.69 250 MET B CA 1
ATOM 4330 C C . MET B 1 250 ? 2.398 -30.125 0.122 1 93.69 250 MET B C 1
ATOM 4332 O O . MET B 1 250 ? 1.702 -30.688 0.966 1 93.69 250 MET B O 1
ATOM 4336 N N . VAL B 1 251 ? 2.41 -28.797 -0.07 1 93.88 251 VAL B N 1
ATOM 4337 C CA . VAL B 1 251 ? 1.568 -27.922 0.732 1 93.88 251 VAL B CA 1
ATOM 4338 C C . VAL B 1 251 ? 0.096 -28.219 0.457 1 93.88 251 VAL B C 1
ATOM 4340 O O . VAL B 1 251 ? -0.706 -28.328 1.387 1 93.88 251 VAL B O 1
ATOM 4343 N N . MET B 1 252 ? -0.261 -28.391 -0.802 1 96.56 252 MET B N 1
ATOM 4344 C CA . MET B 1 252 ? -1.644 -28.656 -1.187 1 96.56 252 MET B CA 1
ATOM 4345 C C . MET B 1 252 ? -2.113 -30 -0.615 1 96.56 252 MET B C 1
ATOM 4347 O O . MET B 1 252 ? -3.24 -30.094 -0.127 1 96.56 252 MET B O 1
ATOM 4351 N N . ARG B 1 253 ? -1.269 -30.922 -0.656 1 95.38 253 ARG B N 1
ATOM 4352 C CA . ARG B 1 253 ? -1.6 -32.25 -0.111 1 95.38 253 ARG B CA 1
ATOM 4353 C C . ARG B 1 253 ? -1.864 -32.156 1.389 1 95.38 253 ARG B C 1
ATOM 4355 O O . ARG B 1 253 ? -2.764 -32.812 1.902 1 95.38 253 ARG B O 1
ATOM 4362 N N . SER B 1 254 ? -1.074 -31.391 2.014 1 94.19 254 SER B N 1
ATOM 4363 C CA . SER B 1 254 ? -1.248 -31.234 3.455 1 94.19 254 SER B CA 1
ATOM 4364 C C . SER B 1 254 ? -2.598 -30.594 3.783 1 94.19 254 SER B C 1
ATOM 4366 O O . SER B 1 254 ? -3.086 -30.719 4.91 1 94.19 254 SER B O 1
ATOM 4368 N N . LEU B 1 255 ? -3.201 -29.953 2.834 1 96.5 255 LEU B N 1
ATOM 4369 C CA . LEU B 1 255 ? -4.504 -29.312 3.012 1 96.5 255 LEU B CA 1
ATOM 4370 C C . LEU B 1 255 ? -5.625 -30.234 2.541 1 96.5 255 LEU B C 1
ATOM 4372 O O . LEU B 1 255 ? -6.801 -29.875 2.621 1 96.5 255 LEU B O 1
ATOM 4376 N N . GLY B 1 256 ? -5.246 -31.359 2.02 1 96.38 256 GLY B N 1
ATOM 4377 C CA . GLY B 1 256 ? -6.219 -32.312 1.5 1 96.38 256 GLY B CA 1
ATOM 4378 C C . GLY B 1 256 ? -6.73 -31.953 0.119 1 96.38 256 GLY B C 1
ATOM 4379 O O . GLY B 1 256 ? -7.805 -32.406 -0.288 1 96.38 256 GLY B O 1
ATOM 4380 N N . ILE B 1 257 ? -6.004 -31.188 -0.599 1 97.56 257 ILE B N 1
ATOM 4381 C CA . ILE B 1 257 ? -6.434 -30.734 -1.917 1 97.56 257 ILE B CA 1
ATOM 4382 C C . ILE B 1 257 ? -5.836 -31.641 -2.994 1 97.56 257 ILE B C 1
ATOM 4384 O O . ILE B 1 257 ? -4.613 -31.719 -3.141 1 97.56 257 ILE B O 1
ATOM 4388 N N . PRO B 1 258 ? -6.652 -32.281 -3.736 1 96.44 258 PRO B N 1
ATOM 4389 C CA . PRO B 1 258 ? -6.129 -33.156 -4.785 1 96.44 258 PRO B CA 1
ATOM 4390 C C . PRO B 1 258 ? -5.465 -32.375 -5.922 1 96.44 258 PRO B C 1
ATOM 4392 O O . PRO B 1 258 ? -5.781 -31.203 -6.145 1 96.44 258 PRO B O 1
ATOM 4395 N N . ASP B 1 259 ? -4.672 -33.062 -6.719 1 96 259 ASP B N 1
ATOM 4396 C CA . ASP B 1 259 ? -3.82 -32.438 -7.73 1 96 259 ASP B CA 1
ATOM 4397 C C . ASP B 1 259 ? -4.652 -31.812 -8.852 1 96 259 ASP B C 1
ATOM 4399 O O . ASP B 1 259 ? -4.242 -30.828 -9.469 1 96 259 ASP B O 1
ATOM 4403 N N . ASP B 1 260 ? -5.793 -32.344 -9.07 1 96.12 260 ASP B N 1
ATOM 4404 C CA . ASP B 1 260 ? -6.598 -31.859 -10.195 1 96.12 260 ASP B CA 1
ATOM 4405 C C . ASP B 1 260 ? -7.484 -30.688 -9.773 1 96.12 260 ASP B C 1
ATOM 4407 O O . ASP B 1 260 ? -8.25 -30.156 -10.586 1 96.12 260 ASP B O 1
ATOM 4411 N N . LYS B 1 261 ? -7.34 -30.219 -8.539 1 97.62 261 LYS B N 1
ATOM 4412 C CA . LYS B 1 261 ? -8.219 -29.188 -8.008 1 97.62 261 LYS B CA 1
ATOM 4413 C C . LYS B 1 261 ? -7.496 -27.844 -7.895 1 97.62 261 LYS B C 1
ATOM 4415 O O . LYS B 1 261 ? -8.094 -26.844 -7.488 1 97.62 261 LYS B O 1
ATOM 4420 N N . TYR B 1 262 ? -6.25 -27.781 -8.234 1 98.56 262 TYR B N 1
ATOM 4421 C CA . TYR B 1 262 ? -5.52 -26.516 -8.172 1 98.56 262 TYR B CA 1
ATOM 4422 C C . TYR B 1 262 ? -4.547 -26.391 -9.344 1 98.56 262 TYR B C 1
ATOM 4424 O O . TYR B 1 262 ? -4.133 -27.406 -9.922 1 98.56 262 TYR B O 1
ATOM 4432 N N . LEU B 1 263 ? -4.254 -25.188 -9.672 1 98.75 263 LEU B N 1
ATOM 4433 C CA . LEU B 1 263 ? -3.312 -24.922 -10.758 1 98.75 263 LEU B CA 1
ATOM 4434 C C . LEU B 1 263 ? -1.873 -25.031 -10.273 1 98.75 263 LEU B C 1
ATOM 4436 O O . LEU B 1 263 ? -1.532 -24.531 -9.195 1 98.75 263 LEU B O 1
ATOM 4440 N N . ASN B 1 264 ? -1.042 -25.688 -10.961 1 98.5 264 ASN B N 1
ATOM 4441 C CA . ASN B 1 264 ? 0.397 -25.766 -10.727 1 98.5 264 ASN B CA 1
ATOM 4442 C C . ASN B 1 264 ? 1.182 -25.578 -12.023 1 98.5 264 ASN B C 1
ATOM 4444 O O . ASN B 1 264 ? 1.269 -26.5 -12.836 1 98.5 264 ASN B O 1
ATOM 4448 N N . ILE B 1 265 ? 1.757 -24.422 -12.164 1 98.12 265 ILE B N 1
ATOM 4449 C CA . ILE B 1 265 ? 2.498 -24.125 -13.391 1 98.12 265 ILE B CA 1
ATOM 4450 C C . ILE B 1 265 ? 3.904 -23.641 -13.039 1 98.12 265 ILE B C 1
ATOM 4452 O O . ILE B 1 265 ? 4.531 -22.922 -13.812 1 98.12 265 ILE B O 1
ATOM 4456 N N . VAL B 1 266 ? 4.422 -23.969 -11.852 1 97.69 266 VAL B N 1
ATOM 4457 C CA . VAL B 1 266 ? 5.707 -23.5 -11.336 1 97.69 266 VAL B CA 1
ATOM 4458 C C . VAL B 1 266 ? 6.824 -23.906 -12.297 1 97.69 266 VAL B C 1
ATOM 4460 O O . VAL B 1 266 ? 7.746 -23.125 -12.547 1 97.69 266 VAL B O 1
ATOM 4463 N N . GLN B 1 267 ? 6.758 -25.125 -12.812 1 97.06 267 GLN B N 1
ATOM 4464 C CA . GLN B 1 267 ? 7.82 -25.625 -13.68 1 97.06 267 GLN B CA 1
ATOM 4465 C C . GLN B 1 267 ? 7.996 -24.734 -14.898 1 97.06 267 GLN B C 1
ATOM 4467 O O . GLN B 1 267 ? 9.125 -24.406 -15.273 1 97.06 267 GLN B O 1
ATOM 4472 N N . ASP B 1 268 ? 6.926 -24.266 -15.445 1 97.5 268 ASP B N 1
ATOM 4473 C CA . ASP B 1 268 ? 6.961 -23.594 -16.734 1 97.5 268 ASP B CA 1
ATOM 4474 C C . ASP B 1 268 ? 7.109 -22.078 -16.562 1 97.5 268 ASP B C 1
ATOM 4476 O O . ASP B 1 268 ? 7.578 -21.391 -17.469 1 97.5 268 ASP B O 1
ATOM 4480 N N . TYR B 1 269 ? 6.711 -21.562 -15.406 1 98.38 269 TYR B N 1
ATOM 4481 C CA . TYR B 1 269 ? 6.621 -20.109 -15.328 1 98.38 269 TYR B CA 1
ATOM 4482 C C . TYR B 1 269 ? 7.395 -19.578 -14.133 1 98.38 269 TYR B C 1
ATOM 4484 O O . TYR B 1 269 ? 7.727 -18.391 -14.086 1 98.38 269 TYR B O 1
ATOM 4492 N N . GLY B 1 270 ? 7.656 -20.438 -13.102 1 98.19 270 GLY B N 1
ATOM 4493 C CA . GLY B 1 270 ? 8.383 -20 -11.922 1 98.19 270 GLY B CA 1
ATOM 4494 C C . GLY B 1 270 ? 7.547 -19.141 -10.992 1 98.19 270 GLY B C 1
ATOM 4495 O O . GLY B 1 270 ? 6.332 -19.016 -11.172 1 98.19 270 GLY B O 1
ATOM 4496 N N . ASN B 1 271 ? 8.219 -18.703 -9.953 1 98.31 271 ASN B N 1
ATOM 4497 C CA . ASN B 1 271 ? 7.629 -17.781 -8.992 1 98.31 271 ASN B CA 1
ATOM 4498 C C . ASN B 1 271 ? 7.727 -16.328 -9.484 1 98.31 271 ASN B C 1
ATOM 4500 O O . ASN B 1 271 ? 8.82 -15.781 -9.586 1 98.31 271 ASN B O 1
ATOM 4504 N N . MET B 1 272 ? 6.582 -15.75 -9.734 1 98.69 272 MET B N 1
ATOM 4505 C CA . MET B 1 272 ? 6.574 -14.375 -10.227 1 98.69 272 MET B CA 1
ATOM 4506 C C . MET B 1 272 ? 6.199 -13.398 -9.117 1 98.69 272 MET B C 1
ATOM 4508 O O . MET B 1 272 ? 5.566 -12.375 -9.367 1 98.69 272 MET B O 1
ATOM 4512 N N . VAL B 1 273 ? 6.383 -13.781 -7.914 1 98.38 273 VAL B N 1
ATOM 4513 C CA . VAL B 1 273 ? 6.18 -12.922 -6.754 1 98.38 273 VAL B CA 1
ATOM 4514 C C . VAL B 1 273 ? 4.711 -12.516 -6.664 1 98.38 273 VAL B C 1
ATOM 4516 O O . VAL B 1 273 ? 3.826 -13.367 -6.59 1 98.38 273 VAL B O 1
ATOM 4519 N N . SER B 1 274 ? 4.406 -11.203 -6.703 1 98.81 274 SER B N 1
ATOM 4520 C CA . SER B 1 274 ? 3.033 -10.734 -6.57 1 98.81 274 SER B CA 1
ATOM 4521 C C . SER B 1 274 ? 2.24 -10.977 -7.852 1 98.81 274 SER B C 1
ATOM 4523 O O . SER B 1 274 ? 1.01 -10.891 -7.848 1 98.81 274 SER B O 1
ATOM 4525 N N . VAL B 1 275 ? 2.885 -11.227 -8.922 1 98.94 275 VAL B N 1
ATOM 4526 C CA . VAL B 1 275 ? 2.254 -11.453 -10.219 1 98.94 275 VAL B CA 1
ATOM 4527 C C . VAL B 1 275 ? 1.721 -12.883 -10.297 1 98.94 275 VAL B C 1
ATOM 4529 O O . VAL B 1 275 ? 0.831 -13.172 -11.094 1 98.94 275 VAL B O 1
ATOM 4532 N N . ALA B 1 276 ? 2.162 -13.742 -9.43 1 98.81 276 ALA B N 1
ATOM 4533 C CA . ALA B 1 276 ? 1.929 -15.18 -9.555 1 98.81 276 ALA B CA 1
ATOM 4534 C C . ALA B 1 276 ? 0.437 -15.5 -9.523 1 98.81 276 ALA B C 1
ATOM 4536 O O . ALA B 1 276 ? -0.07 -16.219 -10.391 1 98.81 276 ALA B O 1
ATOM 4537 N N . VAL B 1 277 ? -0.274 -14.945 -8.57 1 98.94 277 VAL B N 1
ATOM 4538 C CA . VAL B 1 277 ? -1.68 -15.297 -8.398 1 98.94 277 VAL B CA 1
ATOM 4539 C C . VAL B 1 277 ? -2.508 -14.688 -9.531 1 98.94 277 VAL B C 1
ATOM 4541 O O . VAL B 1 277 ? -3.27 -15.383 -10.203 1 98.94 277 VAL B O 1
ATOM 4544 N N . PRO B 1 278 ? -2.375 -13.391 -9.805 1 98.94 278 PRO B N 1
ATOM 4545 C CA . PRO B 1 278 ? -3.197 -12.852 -10.891 1 98.94 278 PRO B CA 1
ATOM 4546 C C . PRO B 1 278 ? -2.812 -13.414 -12.258 1 98.94 278 PRO B C 1
ATOM 4548 O O . PRO B 1 278 ? -3.672 -13.578 -13.125 1 98.94 278 PRO B O 1
ATOM 4551 N N . PHE B 1 279 ? -1.528 -13.68 -12.5 1 98.94 279 PHE B N 1
ATOM 4552 C CA . PHE B 1 279 ? -1.135 -14.344 -13.734 1 98.94 279 PHE B CA 1
ATOM 4553 C C . PHE B 1 279 ? -1.803 -15.703 -13.859 1 98.94 279 PHE B C 1
ATOM 4555 O O . PHE B 1 279 ? -2.338 -16.047 -14.914 1 98.94 279 PHE B O 1
ATOM 4562 N N . SER B 1 280 ? -1.763 -16.453 -12.789 1 98.94 280 SER B N 1
ATOM 4563 C CA . SER B 1 280 ? -2.354 -17.797 -12.766 1 98.94 280 SER B CA 1
ATOM 4564 C C . SER B 1 280 ? -3.863 -17.734 -12.969 1 98.94 280 SER B C 1
ATOM 4566 O O . SER B 1 280 ? -4.441 -18.609 -13.617 1 98.94 280 SER B O 1
ATOM 4568 N N . LEU B 1 281 ? -4.5 -16.75 -12.359 1 98.94 281 LEU B N 1
ATOM 4569 C CA . LEU B 1 281 ? -5.934 -16.562 -12.57 1 98.94 281 LEU B CA 1
ATOM 4570 C C . LEU B 1 281 ? -6.234 -16.281 -14.039 1 98.94 281 LEU B C 1
ATOM 4572 O O . LEU B 1 281 ? -7.148 -16.875 -14.617 1 98.94 281 LEU B O 1
ATOM 4576 N N . CYS B 1 282 ? -5.477 -15.375 -14.664 1 98.94 282 CYS B N 1
ATOM 4577 C CA . CYS B 1 282 ? -5.637 -15.086 -16.078 1 98.94 282 CYS B CA 1
ATOM 4578 C C . CYS B 1 282 ? -5.406 -16.344 -16.922 1 98.94 282 CYS B C 1
ATOM 4580 O O . CYS B 1 282 ? -6.16 -16.609 -17.859 1 98.94 282 CYS B O 1
ATOM 4582 N N . TYR B 1 283 ? -4.34 -17.047 -16.578 1 98.88 283 TYR B N 1
ATOM 4583 C CA . TYR B 1 283 ? -4.004 -18.297 -17.25 1 98.88 283 TYR B CA 1
ATOM 4584 C C . TYR B 1 283 ? -5.184 -19.266 -17.234 1 98.88 283 TYR B C 1
ATOM 4586 O O . TYR B 1 283 ? -5.531 -19.844 -18.266 1 98.88 283 TYR B O 1
ATOM 4594 N N . ALA B 1 284 ? -5.77 -19.422 -16.062 1 98.88 284 ALA B N 1
ATOM 4595 C CA . ALA B 1 284 ? -6.887 -20.344 -15.883 1 98.88 284 ALA B CA 1
ATOM 4596 C C . ALA B 1 284 ? -8.117 -19.891 -16.656 1 98.88 284 ALA B C 1
ATOM 4598 O O . ALA B 1 284 ? -8.828 -20.703 -17.25 1 98.88 284 ALA B O 1
ATOM 4599 N N . LEU B 1 285 ? -8.352 -18.578 -16.656 1 98.75 285 LEU B N 1
ATOM 4600 C CA . LEU B 1 285 ? -9.484 -18.016 -17.391 1 98.75 285 LEU B CA 1
ATOM 4601 C C . LEU B 1 285 ? -9.312 -18.203 -18.891 1 98.75 285 LEU B C 1
ATOM 4603 O O . LEU B 1 285 ? -10.242 -18.641 -19.578 1 98.75 285 LEU B O 1
ATOM 4607 N N . GLU B 1 286 ? -8.164 -17.922 -19.375 1 98.19 286 GLU B N 1
ATOM 4608 C CA . GLU B 1 286 ? -7.875 -18 -20.812 1 98.19 286 GLU B CA 1
ATOM 4609 C C . GLU B 1 286 ? -8 -19.438 -21.328 1 98.19 286 GLU B C 1
ATOM 4611 O O . GLU B 1 286 ? -8.375 -19.656 -22.484 1 98.19 286 GLU B O 1
ATOM 4616 N N . ARG B 1 287 ? -7.758 -20.391 -20.469 1 98.12 287 ARG B N 1
ATOM 4617 C CA . ARG B 1 287 ? -7.715 -21.781 -20.891 1 98.12 287 ARG B CA 1
ATOM 4618 C C . ARG B 1 287 ? -8.969 -22.531 -20.438 1 98.12 287 ARG B C 1
ATOM 4620 O O . ARG B 1 287 ? -9.031 -23.766 -20.547 1 98.12 287 ARG B O 1
ATOM 4627 N N . ASN B 1 288 ? -9.922 -21.844 -19.891 1 98.06 288 ASN B N 1
ATOM 4628 C CA . ASN B 1 288 ? -11.227 -22.344 -19.469 1 98.06 288 ASN B CA 1
ATOM 4629 C C . ASN B 1 288 ? -11.086 -23.406 -18.375 1 98.06 288 ASN B C 1
ATOM 4631 O O . ASN B 1 288 ? -11.859 -24.375 -18.344 1 98.06 288 ASN B O 1
ATOM 4635 N N . LEU B 1 289 ? -10.008 -23.312 -17.609 1 98.44 289 LEU B N 1
ATOM 4636 C CA . LEU B 1 289 ? -9.914 -24.141 -16.422 1 98.44 289 LEU B CA 1
ATOM 4637 C C . LEU B 1 289 ? -10.922 -23.703 -15.367 1 98.44 289 LEU B C 1
ATOM 4639 O O . LEU B 1 289 ? -11.305 -24.484 -14.5 1 98.44 289 LEU B O 1
ATOM 4643 N N . VAL B 1 290 ? -11.25 -22.391 -15.375 1 98.62 290 VAL B N 1
ATOM 4644 C CA . VAL B 1 290 ? -12.328 -21.812 -14.594 1 98.62 290 VAL B CA 1
ATOM 4645 C C . VAL B 1 290 ? -13.211 -20.953 -15.5 1 98.62 290 VAL B C 1
ATOM 4647 O O . VAL B 1 290 ? -12.766 -20.484 -16.547 1 98.62 290 VAL B O 1
ATOM 4650 N N . LYS B 1 291 ? -14.461 -20.75 -15.062 1 97.5 291 LYS B N 1
ATOM 4651 C CA . LYS B 1 291 ? -15.414 -19.969 -15.852 1 97.5 291 LYS B CA 1
ATOM 4652 C C . LYS B 1 291 ? -16.453 -19.297 -14.961 1 97.5 291 LYS B C 1
ATOM 4654 O O . LYS B 1 291 ? -16.484 -19.531 -13.75 1 97.5 291 LYS B O 1
ATOM 4659 N N . GLU B 1 292 ? -17.234 -18.453 -15.609 1 96.88 292 GLU B N 1
ATOM 4660 C CA . GLU B 1 292 ? -18.328 -17.797 -14.906 1 96.88 292 GLU B CA 1
ATOM 4661 C C . GLU B 1 292 ? -19.203 -18.797 -14.164 1 96.88 292 GLU B C 1
ATOM 4663 O O . GLU B 1 292 ? -19.562 -19.844 -14.727 1 96.88 292 GLU B O 1
ATOM 4668 N N . GLY B 1 293 ? -19.453 -18.516 -12.898 1 96.88 293 GLY B N 1
ATOM 4669 C CA . GLY B 1 293 ? -20.281 -19.391 -12.086 1 96.88 293 GLY B CA 1
ATOM 4670 C C . GLY B 1 293 ? -19.469 -20.266 -11.156 1 96.88 293 GLY B C 1
ATOM 4671 O O . GLY B 1 293 ? -20 -20.781 -10.164 1 96.88 293 GLY B O 1
ATOM 4672 N N . ASP B 1 294 ? -18.234 -20.5 -11.469 1 98.5 294 ASP B N 1
ATOM 4673 C CA . ASP B 1 294 ? -17.375 -21.312 -10.633 1 98.5 294 ASP B CA 1
ATOM 4674 C C . ASP B 1 294 ? -17.047 -20.609 -9.32 1 98.5 294 ASP B C 1
ATOM 4676 O O . ASP B 1 294 ? -16.875 -19.391 -9.297 1 98.5 294 ASP B O 1
ATOM 4680 N N . THR B 1 295 ? -16.969 -21.344 -8.234 1 98.62 295 THR B N 1
ATOM 4681 C CA . THR B 1 295 ? -16.406 -20.875 -6.977 1 98.62 295 THR B CA 1
ATOM 4682 C C . THR B 1 295 ? -14.938 -21.25 -6.871 1 98.62 295 THR B C 1
ATOM 4684 O O . THR B 1 295 ? -14.586 -22.422 -6.891 1 98.62 295 THR B O 1
ATOM 4687 N N . ILE B 1 296 ? -14.102 -20.234 -6.777 1 98.88 296 ILE B N 1
ATOM 4688 C CA . ILE B 1 296 ? -12.664 -20.5 -6.73 1 98.88 296 ILE B CA 1
ATOM 4689 C C . ILE B 1 296 ? -12.078 -19.922 -5.445 1 98.88 296 ILE B C 1
ATOM 4691 O O . ILE B 1 296 ? -12.727 -19.125 -4.762 1 98.88 296 ILE B O 1
ATOM 4695 N N . ALA B 1 297 ? -10.883 -20.375 -5.102 1 98.88 297 ALA B N 1
ATOM 4696 C CA . ALA B 1 297 ? -10.102 -19.781 -4.023 1 98.88 297 ALA B CA 1
ATOM 4697 C C . ALA B 1 297 ? -8.75 -19.297 -4.539 1 98.88 297 ALA B C 1
ATOM 4699 O O . ALA B 1 297 ? -8.078 -19.984 -5.309 1 98.88 297 ALA B O 1
ATOM 4700 N N . LEU B 1 298 ? -8.422 -18.109 -4.262 1 98.94 298 LEU B N 1
ATOM 4701 C CA . LEU B 1 298 ? -7.07 -17.578 -4.375 1 98.94 298 LEU B CA 1
ATOM 4702 C C . LEU B 1 298 ? -6.328 -17.688 -3.047 1 98.94 298 LEU B C 1
ATOM 4704 O O . LEU B 1 298 ? -6.859 -17.297 -2.004 1 98.94 298 LEU B O 1
ATOM 4708 N N . MET B 1 299 ? -5.152 -18.219 -3.041 1 98.5 299 MET B N 1
ATOM 4709 C CA . MET B 1 299 ? -4.398 -18.312 -1.796 1 98.5 299 MET B CA 1
ATOM 4710 C C . MET B 1 299 ? -2.898 -18.203 -2.059 1 98.5 299 MET B C 1
ATOM 4712 O O . MET B 1 299 ? -2.436 -18.484 -3.164 1 98.5 299 MET B O 1
ATOM 4716 N N . GLY B 1 300 ? -2.195 -17.734 -1.08 1 97.25 300 GLY B N 1
ATOM 4717 C CA . GLY B 1 300 ? -0.757 -17.609 -1.264 1 97.25 300 GLY B CA 1
ATOM 4718 C C . GLY B 1 300 ? -0.022 -17.234 0.012 1 97.25 300 GLY B C 1
ATOM 4719 O O . GLY B 1 300 ? -0.638 -16.812 0.986 1 97.25 300 GLY B O 1
ATOM 4720 N N . THR B 1 301 ? 1.282 -17.516 -0.017 1 96.06 301 THR B N 1
ATOM 4721 C CA . THR B 1 301 ? 2.221 -17.125 1.025 1 96.06 301 THR B CA 1
ATOM 4722 C C . THR B 1 301 ? 3.123 -15.992 0.535 1 96.06 301 THR B C 1
ATOM 4724 O O . THR B 1 301 ? 3.418 -15.898 -0.659 1 96.06 301 THR B O 1
ATOM 4727 N N . ALA B 1 302 ? 3.5 -15.18 1.431 1 96.31 302 ALA B N 1
ATOM 4728 C CA . ALA B 1 302 ? 4.391 -14.062 1.122 1 96.31 302 ALA B CA 1
ATOM 4729 C C . ALA B 1 302 ? 5.418 -13.859 2.23 1 96.31 302 ALA B C 1
ATOM 4731 O O . ALA B 1 302 ? 5.227 -14.32 3.357 1 96.31 302 ALA B O 1
ATOM 4732 N N . ALA B 1 303 ? 6.461 -13.117 1.846 1 93.94 303 ALA B N 1
ATOM 4733 C CA . ALA B 1 303 ? 7.43 -12.68 2.848 1 93.94 303 ALA B CA 1
ATOM 4734 C C . ALA B 1 303 ? 6.754 -11.883 3.955 1 93.94 303 ALA B C 1
ATOM 4736 O O . ALA B 1 303 ? 5.844 -11.094 3.691 1 93.94 303 ALA B O 1
ATOM 4737 N N . GLY B 1 304 ? 7.215 -12.055 5.16 1 81.88 304 GLY B N 1
ATOM 4738 C CA . GLY B 1 304 ? 6.633 -11.414 6.328 1 81.88 304 GLY B CA 1
ATOM 4739 C C . GLY B 1 304 ? 6.48 -12.352 7.508 1 81.88 304 GLY B C 1
ATOM 4740 O O . GLY B 1 304 ? 6.859 -12.016 8.633 1 81.88 304 GLY B O 1
ATOM 4741 N N . MET B 1 305 ? 6.023 -13.68 7.406 1 93.25 305 MET B N 1
ATOM 4742 C CA . MET B 1 305 ? 5.242 -14.562 6.551 1 93.25 305 MET B CA 1
ATOM 4743 C C . MET B 1 305 ? 3.768 -14.172 6.559 1 93.25 305 MET B C 1
ATOM 4745 O O . MET B 1 305 ? 3.1 -14.281 7.59 1 93.25 305 MET B O 1
ATOM 4749 N N . THR B 1 306 ? 3.283 -13.68 5.586 1 96.94 306 THR B N 1
ATOM 4750 C CA . THR B 1 306 ? 1.881 -13.344 5.363 1 96.94 306 THR B CA 1
ATOM 4751 C C . THR B 1 306 ? 1.205 -14.398 4.488 1 96.94 306 THR B C 1
ATOM 4753 O O . THR B 1 306 ? 1.796 -14.875 3.521 1 96.94 306 THR B O 1
ATOM 4756 N N . VAL B 1 307 ? 0.042 -14.836 4.895 1 97.75 307 VAL B N 1
ATOM 4757 C CA . VAL B 1 307 ? -0.764 -15.758 4.105 1 97.75 307 VAL B CA 1
ATOM 4758 C C . VAL B 1 307 ? -2.135 -15.148 3.832 1 97.75 307 VAL B C 1
ATOM 4760 O O . VAL B 1 307 ? -2.752 -14.57 4.727 1 97.75 307 VAL B O 1
ATOM 4763 N N . ASN B 1 308 ? -2.564 -15.203 2.598 1 98.62 308 ASN B N 1
ATOM 4764 C CA . ASN B 1 308 ? -3.875 -14.727 2.176 1 98.62 308 ASN B CA 1
ATOM 4765 C C . ASN B 1 308 ? -4.707 -15.836 1.55 1 98.62 308 ASN B C 1
ATOM 4767 O O . ASN B 1 308 ? -4.18 -16.672 0.821 1 98.62 308 ASN B O 1
ATOM 4771 N N . MET B 1 309 ? -5.957 -15.875 1.871 1 98.81 309 MET B N 1
ATOM 4772 C CA . MET B 1 309 ? -6.957 -16.734 1.232 1 98.81 309 MET B CA 1
ATOM 4773 C C . MET B 1 309 ? -8.211 -15.938 0.893 1 98.81 309 MET B C 1
ATOM 4775 O O . MET B 1 309 ? -8.664 -15.117 1.688 1 98.81 309 MET B O 1
ATOM 4779 N N . LEU B 1 310 ? -8.719 -16.094 -0.278 1 98.94 310 LEU B N 1
ATOM 4780 C CA . LEU B 1 310 ? -9.922 -15.398 -0.737 1 98.94 310 LEU B CA 1
ATOM 4781 C C . LEU B 1 310 ? -10.789 -16.328 -1.587 1 98.94 310 LEU B C 1
ATOM 4783 O O . LEU B 1 310 ? -10.289 -16.969 -2.51 1 98.94 310 LEU B O 1
ATOM 4787 N N . ALA B 1 311 ? -12.023 -16.469 -1.26 1 98.88 311 ALA B N 1
ATOM 4788 C CA . ALA B 1 311 ? -12.992 -17.219 -2.051 1 98.88 311 ALA B CA 1
ATOM 4789 C C . ALA B 1 311 ? -13.898 -16.281 -2.84 1 98.88 311 ALA B C 1
ATOM 4791 O O . ALA B 1 311 ? -14.375 -15.273 -2.307 1 98.88 311 ALA B O 1
ATOM 4792 N N . MET B 1 312 ? -14.094 -16.609 -4.051 1 98.75 312 MET B N 1
ATOM 4793 C CA . MET B 1 312 ? -14.969 -15.766 -4.859 1 98.75 312 MET B CA 1
ATOM 4794 C C . MET B 1 312 ? -15.727 -16.609 -5.883 1 98.75 312 MET B C 1
ATOM 4796 O O . MET B 1 312 ? -15.234 -17.641 -6.344 1 98.75 312 MET B O 1
ATOM 4800 N N . LYS B 1 313 ? -16.875 -16.219 -6.168 1 98.75 313 LYS B N 1
ATOM 4801 C CA . LYS B 1 313 ? -17.672 -16.766 -7.258 1 98.75 313 LYS B CA 1
ATOM 4802 C C . LYS B 1 313 ? -17.5 -15.945 -8.531 1 98.75 313 LYS B C 1
ATOM 4804 O O . LYS B 1 313 ? -17.766 -14.742 -8.547 1 98.75 313 LYS B O 1
ATOM 4809 N N . LEU B 1 314 ? -17.016 -16.609 -9.547 1 98.5 314 LEU B N 1
ATOM 4810 C CA . LEU B 1 314 ? -16.766 -15.93 -10.812 1 98.5 314 LEU B CA 1
ATOM 4811 C C . LEU B 1 314 ? -18.078 -15.625 -11.539 1 98.5 314 LEU B C 1
ATOM 4813 O O . LEU B 1 314 ? -19.047 -16.391 -11.422 1 98.5 314 LEU B O 1
#

Solvent-accessible surface area (backbone atoms only — not comparable to full-atom values): 29949 Å² total; per-residue (Å²): 128,73,62,60,69,23,29,28,43,80,58,21,46,20,59,31,67,44,90,42,71,50,70,60,91,90,28,35,25,25,33,68,48,89,94,75,54,48,50,64,60,30,35,51,49,1,40,52,40,9,29,56,67,44,73,50,58,66,86,69,40,52,31,39,33,25,11,27,38,53,54,42,26,50,32,21,32,46,17,27,58,49,37,36,75,67,41,57,88,43,53,49,24,42,30,28,29,25,32,15,29,30,2,43,60,53,40,52,57,57,50,37,47,38,27,52,71,62,78,36,56,26,36,37,44,34,14,29,30,57,58,60,80,30,50,34,81,86,40,58,78,62,47,76,35,46,9,23,31,10,15,17,40,29,39,28,49,47,90,54,96,20,13,39,42,36,70,47,60,32,21,40,26,85,35,29,79,39,26,29,19,50,23,24,32,68,70,32,43,33,87,65,56,41,91,90,42,44,70,40,51,16,52,43,71,40,64,69,61,51,50,52,51,44,67,66,47,46,52,59,49,49,51,51,46,28,62,73,42,65,45,54,75,87,63,43,67,34,31,41,45,43,34,73,51,91,57,49,64,60,58,37,46,70,64,71,47,56,78,89,39,43,65,82,58,37,55,68,43,22,20,23,54,17,15,23,38,56,36,49,48,49,52,30,48,77,66,61,74,44,53,83,68,37,31,32,34,43,34,29,66,18,37,10,29,27,38,40,40,34,32,30,29,66,130,74,62,60,70,23,28,29,42,79,57,21,48,19,61,31,67,43,92,42,71,49,72,59,91,89,29,35,23,25,33,68,48,90,94,74,54,47,49,64,60,30,34,50,50,1,40,51,40,9,29,56,66,44,74,50,57,66,86,68,42,52,32,40,33,25,11,26,37,51,54,41,26,48,33,21,29,45,18,26,57,50,36,36,75,67,41,58,88,41,53,48,23,42,30,29,29,25,34,14,30,31,2,42,60,52,39,50,57,57,50,36,45,38,27,53,69,61,78,37,55,25,38,36,43,34,13,29,30,57,56,61,80,30,51,34,82,87,40,59,78,63,46,77,36,46,9,24,29,11,14,17,39,31,39,31,48,48,89,55,97,19,13,38,42,35,70,49,59,34,21,42,25,86,37,30,80,38,25,28,20,50,24,26,32,68,70,32,40,31,87,65,56,41,90,89,43,43,69,40,51,17,51,44,71,41,65,67,61,51,50,52,52,44,67,67,48,46,50,60,49,49,53,51,46,28,63,74,41,66,46,54,76,85,62,43,68,34,32,41,44,41,34,72,50,92,57,48,64,61,58,37,46,71,64,69,46,59,77,90,41,42,63,80,59,36,56,66,43,22,21,23,51,17,16,22,37,56,38,48,49,49,54,30,48,76,68,63,75,45,51,82,70,36,29,34,33,42,34,29,66,19,39,11,29,27,39,41,38,35,33,31,28,65

Nearest PDB structures (foldseek):
  6kue-assembly1_B  TM=9.026E-01  e=1.530E-27  Agrobacterium tumefaciens
  4efi-assembly1_A  TM=9.018E-01  e=1.754E-23  Paraburkholderia xenovorans LB400
  6et2-assembly8_O  TM=8.690E-01  e=3.450E-23  Pseudomonas aeruginosa PAO1
  6et3-assembly2_C  TM=8.752E-01  e=8.679E-23  Pseudomonas aeruginosa PAO1
  6et1-assembly4_G  TM=8.602E-01  e=7.217E-23  Pseudomonas aeruginosa PAO1

InterPro domains:
  IPR013747 Beta-ketoacyl-[acyl-carrier-protein] synthase III, C-terminal [PF08541] (227-312)
  IPR013751 Beta-ketoacyl-[acyl-carrier-protein] synthase III, N-terminal [PF08545] (95-167)
  IPR016039 Thiolase-like [G3DSA:3.40.47.10] (4-314)
  IPR016039 Thiolase-like [SSF53901] (6-313)

Secondary structure (DSSP, 8-state):
-PPPSEEEEEEEEEEE--S-EEEETTEEEE-PPTTT--HHHHHHHHHHHHHHHHT--GGG-SEEEE--SS-S-SBS-HHHHHHHHHSTTS---EEEEE-GGGHHHHHHHHHHHHHHTTS-SEEEEEEEE-GGGG--TT-HHHHTTB--EEEEEEEEE-SSS-EEEEEEEEE-GGGTTTEEB-BSSSSB-GGG--TTTGGGGS-EE-HHHHHHHHHHHHHHHHHHHHHHHT--GGG-SEEEE----TTHHHHHHHTT--GGGB---HHHH-B-GGGHHHHHHHHHHHTTSS-TT-EEEEEEEETTTEEEEEEEE-/-PPPSEEEEEEEEEEE--S-EEEETTEEEE-PPTTT--HHHHHHHHHHHHHHHHT--GGG-SEEEE--SS-S-SBS-HHHHHHHHHSTTS---EEEEE-GGGHHHHHHHHHHHHHHTTS-SEEEEEEEE-GGGG--TT-HHHHTTB--EEEEEEEEE-SSS-EEEEEEEEE-GGGTTTEEB-BSSSSB-GGG--TTTGGGGS-EE-HHHHHHHHHHHHHHHHHHHHHHHT--GGG-SEEEE----TTHHHHHHHTT--GGGB---HHHH-B-GGGHHHHHHHHHHHTTSS-TT-EEEEEEEETTTEEEEEEEE-

Organism: Streptococcus sanguinis (strain SK36) (NCBI:txid388919)

pLDDT: mean 97.03, std 3.48, range [61.03, 99.0]